Protein AF-A0A1V2L8D4-F1 (afdb_monomer)

Secondary structure (DSSP, 8-state):
-----PEEE-HHHHHHHHHHHHHHHHHHHHHHS--S-TT-HHHHHHHHHHHHHHHHHHHHHGGGEEETTB-TTS-HHHHHS-TTS-PPP--HHHHHHHHHHHHHHHHHHHHHHHHHHHHHHHHHHHHHHHHHHHHHHHHHHHHHHHHHHHTTTS--HHHHHHHHHHIIIIIHHHHHHHHHHHHHHHHHHHHHHHHHHHHHHHHHTT--S-------HHHHHHHHHHHTTSSSPBHHHHHHHHHHHHHHHHTTTS-HHHHH-B-TTTTTTT-HHHHHHGGG--SSHHHHHHHHHHHHHHHHHHHHHH-HHHHHHHHHHHHHHHHHHHHHHHHHH----B-STHHHHHHHHHHHHHHHHHH-SEEEEETTEEEEGGGHHHHHHHHHHHH-TTS-HHHHHHHHHHHHHHHTTTTTTTSPPHHHHHHHHHHHHHHHTTS-TTSB---HHHHHHHHHHPPPPPTTS------------------------PPP---

Organism: Cyberlindnera fabianii (NCBI:txid36022)

Structure (mmCIF, N/CA/C/O backbone):
data_AF-A0A1V2L8D4-F1
#
_entry.id   AF-A0A1V2L8D4-F1
#
loop_
_atom_site.group_PDB
_atom_site.id
_atom_site.type_symbol
_atom_site.label_atom_id
_atom_site.label_alt_id
_atom_site.label_comp_id
_atom_site.label_asym_id
_atom_site.label_entity_id
_atom_site.label_seq_id
_atom_site.pdbx_PDB_ins_code
_atom_site.Cartn_x
_atom_site.Cartn_y
_atom_site.Cartn_z
_atom_site.occupancy
_atom_site.B_iso_or_equiv
_atom_site.auth_seq_id
_atom_site.auth_comp_id
_atom_site.auth_asym_id
_atom_site.auth_atom_id
_atom_site.pdbx_PDB_model_num
ATOM 1 N N . MET A 1 1 ? -48.702 -22.985 61.565 1.00 40.91 1 MET A N 1
ATOM 2 C CA . MET A 1 1 ? -48.206 -21.718 60.996 1.00 40.91 1 MET A CA 1
ATOM 3 C C . MET A 1 1 ? -46.824 -21.516 61.572 1.00 40.91 1 MET A C 1
ATOM 5 O O . MET A 1 1 ? -46.726 -21.125 62.727 1.00 40.91 1 MET A O 1
ATOM 9 N N . ASP A 1 2 ? -45.786 -21.904 60.835 1.00 43.28 2 ASP A N 1
ATOM 10 C CA . ASP A 1 2 ? -44.410 -21.733 61.302 1.00 43.28 2 ASP A CA 1
ATOM 11 C C . ASP A 1 2 ? -44.056 -20.248 61.255 1.00 43.28 2 ASP A C 1
ATOM 13 O O . ASP A 1 2 ? -43.997 -19.631 60.193 1.00 43.28 2 ASP A O 1
ATOM 17 N N . HIS A 1 3 ? -43.877 -19.649 62.429 1.00 48.78 3 HIS A N 1
ATOM 18 C CA . HIS A 1 3 ? -43.293 -18.323 62.546 1.00 48.78 3 HIS A CA 1
ATOM 19 C C . HIS A 1 3 ? -41.815 -18.425 62.166 1.00 48.78 3 HIS A C 1
ATOM 21 O O . HIS A 1 3 ? -40.988 -18.865 62.964 1.00 48.78 3 HIS A O 1
ATOM 27 N N . HIS A 1 4 ? -41.480 -18.038 60.935 1.00 59.81 4 HIS A N 1
ATOM 28 C CA . HIS A 1 4 ? -40.090 -17.843 60.541 1.00 59.81 4 HIS A CA 1
ATOM 29 C C . HIS A 1 4 ? -39.457 -16.811 61.482 1.00 59.81 4 HIS A C 1
ATOM 31 O O . HIS A 1 4 ? -39.911 -15.671 61.582 1.00 59.81 4 HIS A O 1
ATOM 37 N N . LYS A 1 5 ? -38.434 -17.242 62.223 1.00 67.81 5 LYS A N 1
ATOM 38 C CA . LYS A 1 5 ? -37.729 -16.429 63.213 1.00 67.81 5 LYS A CA 1
ATOM 39 C C . LYS A 1 5 ? -36.870 -15.394 62.480 1.00 67.81 5 LYS A C 1
ATOM 41 O O . LYS A 1 5 ? -35.804 -15.738 61.980 1.00 67.81 5 LYS A O 1
ATOM 46 N N . LYS A 1 6 ? -37.347 -14.151 62.392 1.00 74.25 6 LYS A N 1
ATOM 47 C CA . LYS A 1 6 ? -36.583 -13.022 61.839 1.00 74.25 6 LYS A CA 1
ATOM 48 C C . LYS A 1 6 ? -35.512 -12.568 62.832 1.00 74.25 6 LYS A C 1
ATOM 50 O O . LYS A 1 6 ? -35.726 -12.621 64.044 1.00 74.25 6 LYS A O 1
ATOM 55 N N . ILE A 1 7 ? -34.358 -12.144 62.323 1.00 80.56 7 ILE A N 1
ATOM 56 C CA . ILE A 1 7 ? -33.281 -11.576 63.143 1.00 80.56 7 ILE A CA 1
ATOM 57 C C . ILE A 1 7 ? -33.470 -10.060 63.180 1.00 80.56 7 ILE A C 1
ATOM 59 O O . ILE A 1 7 ? -33.391 -9.403 62.147 1.00 80.56 7 ILE A O 1
ATOM 63 N N . THR A 1 8 ? -33.705 -9.501 64.362 1.00 80.12 8 THR A N 1
ATOM 64 C CA . THR A 1 8 ? -33.835 -8.052 64.564 1.00 80.12 8 THR A CA 1
ATOM 65 C C . THR A 1 8 ? -32.451 -7.411 64.662 1.00 80.12 8 THR A C 1
ATOM 67 O O . THR A 1 8 ? -31.695 -7.750 65.576 1.00 80.12 8 THR A O 1
ATOM 70 N N . LEU A 1 9 ? -32.116 -6.495 63.753 1.00 79.06 9 LEU A N 1
ATOM 71 C CA . LEU A 1 9 ? -30.848 -5.752 63.747 1.00 79.06 9 LEU A CA 1
ATOM 72 C C . LEU A 1 9 ? -31.108 -4.252 63.589 1.00 79.06 9 LEU A C 1
ATOM 74 O O . LEU A 1 9 ? -32.045 -3.847 62.906 1.00 79.06 9 LEU A O 1
ATOM 78 N N . ASN A 1 10 ? -30.250 -3.422 64.180 1.00 82.00 10 ASN A N 1
ATOM 79 C CA . ASN A 1 10 ? -30.249 -1.987 63.906 1.00 82.00 10 ASN A CA 1
ATOM 80 C C . ASN A 1 10 ? -29.488 -1.712 62.595 1.00 82.00 10 ASN A C 1
ATOM 82 O O . ASN A 1 10 ? -28.517 -2.408 62.278 1.00 82.00 10 ASN A O 1
ATOM 86 N N . LEU A 1 11 ? -29.859 -0.667 61.849 1.00 76.88 11 LEU A N 1
ATOM 87 C CA . LEU A 1 11 ? -29.131 -0.241 60.646 1.00 76.88 11 LEU A CA 1
ATOM 88 C C . LEU A 1 11 ? -27.631 0.006 60.913 1.00 76.88 11 LEU A C 1
ATOM 90 O O . LEU A 1 11 ? -26.788 -0.269 60.055 1.00 76.88 11 LEU A O 1
ATOM 94 N N . ARG A 1 12 ? -27.281 0.481 62.117 1.00 76.81 12 ARG A N 1
ATOM 95 C CA . ARG A 1 12 ? -25.880 0.676 62.536 1.00 76.81 12 ARG A CA 1
ATOM 96 C C . ARG A 1 12 ? -25.103 -0.636 62.613 1.00 76.81 12 ARG A C 1
ATOM 98 O O . ARG A 1 12 ? -23.956 -0.681 62.174 1.00 76.81 12 ARG A O 1
ATOM 105 N N . ASP A 1 13 ? -25.736 -1.693 63.112 1.00 79.12 13 ASP A N 1
ATOM 106 C CA . ASP A 1 13 ? -25.113 -3.010 63.260 1.00 79.12 13 ASP A CA 1
ATOM 107 C C . ASP A 1 13 ? -24.898 -3.658 61.891 1.00 79.12 13 ASP A C 1
ATOM 109 O O . ASP A 1 13 ? -23.839 -4.224 61.625 1.00 79.12 13 ASP A O 1
ATOM 113 N N . VAL A 1 14 ? -25.862 -3.495 60.980 1.00 79.75 14 VAL A N 1
ATOM 114 C CA . VAL A 1 14 ? -25.743 -3.962 59.592 1.00 79.75 14 VAL A CA 1
ATOM 115 C C . VAL A 1 14 ? -24.606 -3.237 58.864 1.00 79.75 14 VAL A C 1
ATOM 117 O O . VAL A 1 14 ? -23.789 -3.887 58.211 1.00 79.75 14 VAL A O 1
ATOM 120 N N . LYS A 1 15 ? -24.487 -1.911 59.029 1.00 78.81 15 LYS A N 1
ATOM 121 C CA . LYS A 1 15 ? -23.382 -1.120 58.458 1.00 78.81 15 LYS A CA 1
ATOM 122 C C . LYS A 1 15 ? -22.026 -1.532 59.039 1.00 78.81 15 LYS A C 1
ATOM 124 O O . LYS A 1 15 ? -21.051 -1.645 58.297 1.00 78.81 15 LYS A O 1
ATOM 129 N N . HIS A 1 16 ? -21.959 -1.773 60.349 1.00 82.00 16 HIS A N 1
ATOM 130 C CA . HIS A 1 16 ? -20.737 -2.233 61.007 1.00 82.00 16 HIS A CA 1
ATOM 131 C C . HIS A 1 16 ? -20.306 -3.609 60.486 1.00 82.00 16 HIS A C 1
ATOM 133 O O . HIS A 1 16 ? -19.145 -3.785 60.121 1.00 82.00 16 HIS A O 1
ATOM 139 N N . LEU A 1 17 ? -21.239 -4.563 60.392 1.00 82.81 17 LEU A N 1
ATOM 140 C CA . LEU A 1 17 ? -20.970 -5.889 59.838 1.00 82.81 17 LEU A CA 1
ATOM 141 C C . LEU A 1 17 ? -20.488 -5.789 58.391 1.00 82.81 17 LEU A C 1
ATOM 143 O O . LEU A 1 17 ? -19.435 -6.327 58.070 1.00 82.81 17 LEU A O 1
ATOM 147 N N . GLN A 1 18 ? -21.189 -5.048 57.534 1.00 82.25 18 GLN A N 1
ATOM 148 C CA . GLN A 1 18 ? -20.778 -4.876 56.142 1.00 82.25 18 GLN A CA 1
ATOM 149 C C . GLN A 1 18 ? -19.365 -4.281 56.032 1.00 82.25 18 GLN A C 1
ATOM 151 O O . GLN A 1 18 ? -18.527 -4.828 55.320 1.00 82.25 18 GLN A O 1
ATOM 156 N N . SER A 1 19 ? -19.071 -3.218 56.789 1.00 81.19 19 SER A N 1
ATOM 157 C CA . SER A 1 19 ? -17.748 -2.581 56.811 1.00 81.19 19 SER A CA 1
ATOM 158 C C . SER A 1 19 ? -16.649 -3.535 57.288 1.00 81.19 19 SER A C 1
ATOM 160 O O . SER A 1 19 ? -15.578 -3.607 56.684 1.00 81.19 19 SER A O 1
ATOM 162 N N . GLN A 1 20 ? -16.919 -4.325 58.331 1.00 86.62 20 GLN A N 1
ATOM 163 C CA . GLN A 1 20 ? -15.972 -5.310 58.846 1.00 86.62 20 GLN A CA 1
ATOM 164 C C . GLN A 1 20 ? -15.695 -6.420 57.821 1.00 86.62 20 GLN A C 1
ATOM 166 O O . GLN A 1 20 ? -14.535 -6.750 57.582 1.00 86.62 20 GLN A O 1
ATOM 171 N N . PHE A 1 21 ? -16.734 -6.928 57.151 1.00 84.94 21 PHE A N 1
ATOM 172 C CA . PHE A 1 21 ? -16.591 -7.918 56.081 1.00 84.94 21 PHE A CA 1
ATOM 173 C C . PHE A 1 21 ? -15.798 -7.369 54.887 1.00 84.94 21 PHE A C 1
ATOM 175 O O . PHE A 1 21 ? -14.889 -8.042 54.404 1.00 84.94 21 PHE A O 1
ATOM 182 N N . THR A 1 22 ? -16.080 -6.141 54.442 1.00 84.12 22 THR A N 1
ATOM 183 C CA . THR A 1 22 ? -15.328 -5.485 53.359 1.00 84.12 22 THR A CA 1
ATOM 184 C C . THR A 1 22 ? -13.867 -5.257 53.746 1.00 84.12 22 THR A C 1
ATOM 186 O O . THR A 1 22 ? -12.963 -5.514 52.948 1.00 84.12 22 THR A O 1
ATOM 189 N N . LYS A 1 23 ? -13.610 -4.826 54.986 1.00 86.19 23 LYS A N 1
ATOM 190 C CA . LYS A 1 23 ? -12.255 -4.613 55.506 1.00 86.19 23 LYS A CA 1
ATOM 191 C C . LYS A 1 23 ? -11.460 -5.918 55.552 1.00 86.19 23 LYS A C 1
ATOM 193 O O . LYS A 1 23 ? -10.333 -5.958 55.059 1.00 86.19 23 LYS A O 1
ATOM 198 N N . ASP A 1 24 ? -12.043 -6.988 56.083 1.00 88.75 24 ASP A N 1
ATOM 199 C CA . ASP A 1 24 ? -11.382 -8.292 56.175 1.00 88.75 24 ASP A CA 1
ATOM 200 C C . ASP A 1 24 ? -11.165 -8.922 54.792 1.00 88.75 24 ASP A C 1
ATOM 202 O O . ASP A 1 24 ? -10.098 -9.484 54.527 1.00 88.75 24 ASP A O 1
ATOM 206 N N . ALA A 1 25 ? -12.124 -8.760 53.875 1.00 85.12 25 ALA A N 1
ATOM 207 C CA . ALA A 1 25 ? -11.983 -9.183 52.485 1.00 85.12 25 ALA A CA 1
ATOM 208 C C . ALA A 1 25 ? -10.847 -8.434 51.773 1.00 85.12 25 ALA A C 1
ATOM 210 O O . ALA A 1 25 ? -10.017 -9.061 51.114 1.00 85.12 25 ALA A O 1
ATOM 211 N N . THR A 1 26 ? -10.751 -7.117 51.974 1.00 82.88 26 THR A N 1
ATOM 212 C CA . THR A 1 26 ? -9.683 -6.277 51.410 1.00 82.88 26 THR A CA 1
ATOM 213 C C . THR A 1 26 ? -8.316 -6.643 51.989 1.00 82.88 26 THR A C 1
ATOM 215 O O . THR A 1 26 ? -7.343 -6.778 51.250 1.00 82.88 26 THR A O 1
ATOM 218 N N . ASN A 1 27 ? -8.231 -6.879 53.301 1.00 85.19 27 ASN A N 1
ATOM 219 C CA . ASN A 1 27 ? -7.001 -7.329 53.957 1.00 85.19 27 ASN A CA 1
ATOM 220 C C . ASN A 1 27 ? -6.540 -8.689 53.423 1.00 85.19 27 ASN A C 1
ATOM 222 O O . ASN A 1 27 ? -5.355 -8.882 53.155 1.00 85.19 27 ASN A O 1
ATOM 226 N N . LYS A 1 28 ? -7.478 -9.623 53.222 1.00 85.69 28 LYS A N 1
ATOM 227 C CA . LYS A 1 28 ? -7.185 -10.930 52.632 1.00 85.69 28 LYS A CA 1
ATOM 228 C C . LYS A 1 28 ? -6.736 -10.795 51.176 1.00 85.69 28 LYS A C 1
ATOM 230 O O . LYS A 1 28 ? -5.770 -11.437 50.782 1.00 85.69 28 LYS A O 1
ATOM 235 N N . LEU A 1 29 ? -7.382 -9.934 50.396 1.00 84.19 29 LEU A N 1
ATOM 236 C CA . LEU A 1 29 ? -7.012 -9.662 49.008 1.00 84.19 29 LEU A CA 1
ATOM 237 C C . LEU A 1 29 ? -5.598 -9.068 48.903 1.00 84.19 29 LEU A C 1
ATOM 239 O O . LEU A 1 29 ? -4.806 -9.517 48.081 1.00 84.19 29 LEU A O 1
ATOM 243 N N . ASN A 1 30 ? -5.246 -8.141 49.797 1.00 81.81 30 ASN A N 1
ATOM 244 C CA . ASN A 1 30 ? -3.906 -7.554 49.887 1.00 81.81 30 ASN A CA 1
ATOM 245 C C . ASN A 1 30 ? -2.823 -8.534 50.370 1.00 81.81 30 ASN A C 1
ATOM 247 O O . ASN A 1 30 ? -1.646 -8.287 50.136 1.00 81.81 30 ASN A O 1
ATOM 251 N N . LEU A 1 31 ? -3.194 -9.630 51.040 1.00 84.44 31 LEU A N 1
ATOM 252 C CA . LEU A 1 31 ? -2.247 -10.668 51.456 1.00 84.44 31 LEU A CA 1
ATOM 253 C C . LEU A 1 31 ? -1.847 -11.589 50.292 1.00 84.44 31 LEU A C 1
ATOM 255 O O . LEU A 1 31 ? -0.710 -12.052 50.242 1.00 84.44 31 LEU A O 1
ATOM 259 N N . TYR A 1 32 ? -2.784 -11.882 49.384 1.00 79.62 32 TYR A N 1
ATOM 260 C CA . TYR A 1 32 ? -2.582 -12.841 48.289 1.00 79.62 32 TYR A CA 1
ATOM 261 C C . TYR A 1 32 ? -2.273 -12.193 46.937 1.00 79.62 32 TYR A C 1
ATOM 263 O O . TYR A 1 32 ? -1.768 -12.878 46.050 1.00 79.62 32 TYR A O 1
ATOM 271 N N . LEU A 1 33 ? -2.560 -10.900 46.771 1.00 75.69 33 LEU A N 1
ATOM 272 C CA . LEU A 1 33 ? -2.227 -10.140 45.568 1.00 75.69 33 LEU A CA 1
ATOM 273 C C . LEU A 1 33 ? -1.120 -9.120 45.870 1.00 75.69 33 LEU A C 1
ATOM 275 O O . LEU A 1 33 ? -1.180 -8.455 46.907 1.00 75.69 33 LEU A O 1
ATOM 279 N N . PRO A 1 34 ? -0.125 -8.962 44.976 1.00 69.00 34 PRO A N 1
ATOM 280 C CA . PRO A 1 34 ? 0.963 -8.010 45.170 1.00 69.00 34 PRO A CA 1
ATOM 281 C C . PRO A 1 34 ? 0.427 -6.580 45.351 1.00 69.00 34 PRO A C 1
ATOM 283 O O . PRO A 1 34 ? -0.482 -6.127 44.656 1.00 69.00 34 PRO A O 1
ATOM 286 N N . THR A 1 35 ? 0.973 -5.858 46.330 1.00 60.97 35 THR A N 1
ATOM 287 C CA . THR A 1 35 ? 0.548 -4.493 46.694 1.00 60.97 35 THR A CA 1
ATOM 288 C C . THR A 1 35 ? 1.386 -3.402 46.033 1.00 60.97 35 THR A C 1
ATOM 290 O O . THR A 1 35 ? 1.237 -2.237 46.387 1.00 60.97 35 THR A O 1
ATOM 293 N N . THR A 1 36 ? 2.300 -3.757 45.130 1.00 57.59 36 THR A N 1
ATOM 294 C CA . THR A 1 36 ? 3.309 -2.826 44.609 1.00 57.59 36 THR A CA 1
ATOM 295 C C . THR A 1 36 ? 2.752 -1.803 43.625 1.00 57.59 36 THR A C 1
ATOM 297 O O . THR A 1 36 ? 3.324 -0.726 43.546 1.00 57.59 36 THR A O 1
ATOM 300 N N . ASP A 1 37 ? 1.609 -2.073 42.984 1.00 57.72 37 ASP A N 1
ATOM 301 C CA . ASP A 1 37 ? 0.919 -1.109 42.124 1.00 57.72 37 ASP A CA 1
ATOM 302 C C . ASP A 1 37 ? -0.594 -1.109 42.385 1.00 57.72 37 ASP A C 1
ATOM 304 O O . ASP A 1 37 ? -1.292 -2.094 42.147 1.00 57.72 37 ASP A O 1
ATOM 308 N N . ASN A 1 38 ? -1.135 0.035 42.821 1.00 58.34 38 ASN A N 1
ATOM 309 C CA . ASN A 1 38 ? -2.589 0.271 42.897 1.00 58.34 38 ASN A CA 1
ATOM 310 C C . ASN A 1 38 ? -3.264 0.318 41.505 1.00 58.34 38 ASN A C 1
ATOM 312 O O . ASN A 1 38 ? -4.483 0.458 41.409 1.00 58.34 38 ASN A O 1
ATOM 316 N N . SER A 1 39 ? -2.480 0.192 40.434 1.00 57.97 39 SER A N 1
ATOM 317 C CA . SER A 1 39 ? -2.934 0.206 39.043 1.00 57.97 39 SER A CA 1
ATOM 318 C C . SER A 1 39 ? -3.142 -1.183 38.439 1.00 57.97 39 SER A C 1
ATOM 320 O O . SER A 1 39 ? -3.472 -1.249 37.260 1.00 57.97 39 SER A O 1
ATOM 322 N N . ASP A 1 40 ? -2.968 -2.280 39.189 1.00 71.88 40 ASP A N 1
ATOM 323 C CA . ASP A 1 40 ? -3.213 -3.631 38.664 1.00 71.88 40 ASP A CA 1
ATOM 324 C C . ASP A 1 40 ? -4.704 -3.804 38.275 1.00 71.88 40 ASP A C 1
ATOM 326 O O . ASP A 1 40 ? -5.579 -3.835 39.156 1.00 71.88 40 ASP A O 1
ATOM 330 N N . PRO A 1 41 ? -5.026 -3.936 36.968 1.00 76.00 41 PRO A N 1
ATOM 331 C CA . PRO A 1 41 ? -6.404 -4.070 36.501 1.00 76.00 41 PRO A CA 1
ATOM 332 C C . PRO A 1 41 ? -7.090 -5.329 37.040 1.00 76.00 41 PRO A C 1
ATOM 334 O O . PRO A 1 41 ? -8.292 -5.309 37.315 1.00 76.00 41 PRO A O 1
ATOM 337 N N . LEU A 1 42 ? -6.335 -6.416 37.235 1.00 75.19 42 LEU A N 1
ATOM 338 C CA . LEU A 1 42 ? -6.863 -7.677 37.745 1.00 75.19 42 LEU A CA 1
ATOM 339 C C . LEU A 1 42 ? -7.225 -7.542 39.225 1.00 75.19 42 LEU A C 1
ATOM 341 O O . LEU A 1 42 ? -8.314 -7.949 39.630 1.00 75.19 42 LEU A O 1
ATOM 345 N N . LYS A 1 43 ? -6.355 -6.913 40.023 1.00 80.81 43 LYS A N 1
ATOM 346 C CA . LYS A 1 43 ? -6.622 -6.635 41.442 1.00 80.81 43 LYS A CA 1
ATOM 347 C C . LYS A 1 43 ? -7.871 -5.776 41.618 1.00 80.81 43 LYS A C 1
ATOM 349 O O . LYS A 1 43 ? -8.722 -6.098 42.450 1.00 80.81 43 LYS A O 1
ATOM 354 N N . ASN A 1 44 ? -8.002 -4.724 40.812 1.00 79.94 44 ASN A N 1
ATOM 355 C CA . ASN A 1 44 ? -9.162 -3.836 40.844 1.00 79.94 44 ASN A CA 1
ATOM 356 C C . ASN A 1 44 ? -10.445 -4.581 40.463 1.00 79.94 44 ASN A C 1
ATOM 358 O O . ASN A 1 44 ? -11.448 -4.467 41.167 1.00 79.94 44 ASN A O 1
ATOM 362 N N . ARG A 1 45 ? -10.391 -5.432 39.431 1.00 82.56 45 ARG A N 1
ATOM 363 C CA . ARG A 1 45 ? -11.542 -6.238 39.018 1.00 82.56 45 ARG A CA 1
ATOM 364 C C . ARG A 1 45 ? -11.956 -7.272 40.065 1.00 82.56 45 ARG A C 1
ATOM 366 O O . ARG A 1 45 ? -13.146 -7.449 40.309 1.00 82.56 45 ARG A O 1
ATOM 373 N N . VAL A 1 46 ? -11.000 -7.955 40.696 1.00 84.31 46 VAL A N 1
ATOM 374 C CA . VAL A 1 46 ? -11.297 -8.923 41.766 1.00 84.31 46 VAL A CA 1
ATOM 375 C C . VAL A 1 46 ? -11.857 -8.209 42.997 1.00 84.31 46 VAL A C 1
ATOM 377 O O . VAL A 1 46 ? -12.815 -8.696 43.590 1.00 84.31 46 VAL A O 1
ATOM 380 N N . SER A 1 47 ? -11.312 -7.044 43.356 1.00 83.12 47 SER A N 1
ATOM 381 C CA . SER A 1 47 ? -11.829 -6.216 44.453 1.00 83.12 47 SER A CA 1
ATOM 382 C C . SER A 1 47 ? -13.282 -5.789 44.209 1.00 83.12 47 SER A C 1
ATOM 384 O O . SER A 1 47 ? -14.124 -5.928 45.095 1.00 83.12 47 SER A O 1
ATOM 386 N N . GLU A 1 48 ? -13.602 -5.350 42.988 1.00 83.88 48 GLU A N 1
ATOM 387 C CA . GLU A 1 48 ? -14.965 -4.999 42.572 1.00 83.88 48 GLU A CA 1
ATOM 388 C C . GLU A 1 48 ? -15.923 -6.196 42.699 1.00 83.88 48 GLU A C 1
ATOM 390 O O . GLU A 1 48 ? -16.936 -6.097 43.387 1.00 83.88 48 GLU A O 1
ATOM 395 N N . LEU A 1 49 ? -15.554 -7.363 42.154 1.00 87.62 49 LEU A N 1
ATOM 396 C CA . LEU A 1 49 ? -16.370 -8.583 42.239 1.00 87.62 49 LEU A CA 1
ATOM 397 C C . LEU A 1 49 ? -16.614 -9.044 43.682 1.00 87.62 49 LEU A C 1
ATOM 399 O O . LEU A 1 49 ? -17.699 -9.526 44.008 1.00 87.62 49 LEU A O 1
ATOM 403 N N . VAL A 1 50 ? -15.611 -8.919 44.554 1.00 86.31 50 VAL A N 1
ATOM 404 C CA . VAL A 1 50 ? -15.737 -9.283 45.971 1.00 86.31 50 VAL A CA 1
ATOM 405 C C . VAL A 1 50 ? -16.670 -8.316 46.700 1.00 86.31 50 VAL A C 1
ATOM 407 O O . VAL A 1 50 ? -17.506 -8.761 47.486 1.00 86.31 50 VAL A O 1
ATOM 410 N N . ASN A 1 51 ? -16.571 -7.015 46.423 1.00 84.06 51 ASN A N 1
ATOM 411 C CA . ASN A 1 51 ? -17.466 -6.015 47.003 1.00 84.06 51 ASN A CA 1
ATOM 412 C C . ASN A 1 51 ? -18.917 -6.212 46.541 1.00 84.06 51 ASN A C 1
ATOM 414 O O . ASN A 1 51 ? -19.825 -6.185 47.376 1.00 84.06 51 ASN A O 1
ATOM 418 N N . ASP A 1 52 ? -19.127 -6.496 45.255 1.00 84.94 52 ASP A N 1
ATOM 419 C CA . ASP A 1 52 ? -20.446 -6.809 44.697 1.00 84.94 52 ASP A CA 1
ATOM 420 C C . ASP A 1 52 ? -21.037 -8.080 45.321 1.00 84.94 52 ASP A C 1
ATOM 422 O O . ASP A 1 52 ? -22.212 -8.110 45.688 1.00 84.94 52 ASP A O 1
ATOM 426 N N . PHE A 1 53 ? -20.216 -9.115 45.519 1.00 87.19 53 PHE A N 1
ATOM 427 C CA . PHE A 1 53 ? -20.642 -10.359 46.159 1.00 87.19 53 PHE A CA 1
ATOM 428 C C . PHE A 1 53 ? -21.047 -10.160 47.626 1.00 87.19 53 PHE A C 1
ATOM 430 O O . PHE A 1 53 ? -22.082 -10.671 48.061 1.00 87.19 53 PHE A O 1
ATOM 437 N N . ILE A 1 54 ? -20.259 -9.396 48.395 1.00 84.50 54 ILE A N 1
ATOM 438 C CA . ILE A 1 54 ? -20.605 -9.041 49.780 1.00 84.50 54 ILE A CA 1
ATOM 439 C C . ILE A 1 54 ? -21.939 -8.295 49.786 1.00 84.50 54 ILE A C 1
ATOM 441 O O . ILE A 1 54 ? -22.833 -8.642 50.556 1.00 84.50 54 ILE A O 1
ATOM 445 N N . PHE A 1 55 ? -22.105 -7.314 48.900 1.00 82.69 55 PHE A N 1
ATOM 446 C CA . PHE A 1 55 ? -23.349 -6.563 48.786 1.00 82.69 55 PHE A CA 1
ATOM 447 C C . PHE A 1 55 ? -24.550 -7.472 48.482 1.00 82.69 55 PHE A C 1
ATOM 449 O O . PHE A 1 55 ? -25.578 -7.389 49.157 1.00 82.69 55 PHE A O 1
ATOM 456 N N . GLU A 1 56 ? -24.407 -8.387 47.524 1.00 84.69 56 GLU A N 1
ATOM 457 C CA . GLU A 1 56 ? -25.462 -9.324 47.145 1.00 84.69 56 GLU A CA 1
ATOM 458 C C . GLU A 1 56 ? -25.868 -10.254 48.300 1.00 84.69 56 GLU A C 1
ATOM 460 O O . GLU A 1 56 ? -27.058 -10.518 48.485 1.00 84.69 56 GLU A O 1
ATOM 465 N N . ILE A 1 57 ? -24.914 -10.712 49.120 1.00 86.38 57 ILE A N 1
ATOM 466 C CA . ILE A 1 57 ? -25.212 -11.520 50.313 1.00 86.38 57 ILE A CA 1
ATOM 467 C C . ILE A 1 57 ? -26.100 -10.747 51.285 1.00 86.38 57 ILE A C 1
ATOM 469 O O . ILE A 1 57 ? -27.100 -11.292 51.762 1.00 86.38 57 ILE A O 1
ATOM 473 N N . PHE A 1 58 ? -25.750 -9.497 51.593 1.00 82.25 58 PHE A N 1
ATOM 474 C CA . PHE A 1 58 ? -26.532 -8.687 52.525 1.00 82.25 58 PHE A CA 1
ATOM 475 C C . PHE A 1 58 ? -27.919 -8.363 51.954 1.00 82.25 58 PHE A C 1
ATOM 477 O O . PHE A 1 58 ? -28.905 -8.473 52.683 1.00 82.25 58 PHE A O 1
ATOM 484 N N . GLU A 1 59 ? -28.027 -8.070 50.653 1.00 84.25 59 GLU A N 1
ATOM 485 C CA . GLU A 1 59 ? -29.320 -7.813 50.004 1.00 84.25 59 GLU A CA 1
ATOM 486 C C . GLU A 1 59 ? -30.215 -9.063 49.977 1.00 84.25 59 GLU A C 1
ATOM 488 O O . GLU A 1 59 ? -31.396 -8.972 50.301 1.00 84.25 59 GLU A O 1
ATOM 493 N N . ARG A 1 60 ? -29.662 -10.249 49.691 1.00 83.94 60 ARG A N 1
ATOM 494 C CA . ARG A 1 60 ? -30.406 -11.524 49.752 1.00 83.94 60 ARG A CA 1
ATOM 495 C C . ARG A 1 60 ? -30.791 -11.917 51.178 1.00 83.94 60 ARG A C 1
ATOM 497 O O . ARG A 1 60 ? -31.822 -12.548 51.387 1.00 83.94 60 ARG A O 1
ATOM 504 N N . SER A 1 61 ? -29.972 -11.552 52.163 1.00 82.50 61 SER A N 1
ATOM 505 C CA . SER A 1 61 ? -30.241 -11.843 53.578 1.00 82.50 61 SER A CA 1
ATOM 506 C C . SER A 1 61 ? -31.335 -10.948 54.165 1.00 82.50 61 SER A C 1
ATOM 508 O O . SER A 1 61 ? -31.886 -11.270 55.216 1.00 82.50 61 SER A O 1
ATOM 510 N N . LYS A 1 62 ? -31.686 -9.853 53.481 1.00 77.69 62 LYS A N 1
ATOM 511 C CA . LYS A 1 62 ? -32.656 -8.855 53.936 1.00 77.69 62 LYS A CA 1
ATOM 512 C C . LYS A 1 62 ? -34.017 -9.442 54.303 1.00 77.69 62 LYS A C 1
ATOM 514 O O . LYS A 1 62 ? -34.569 -9.059 55.323 1.00 77.69 62 LYS A O 1
ATOM 519 N N . ASP A 1 63 ? -34.534 -10.405 53.541 1.00 75.56 63 ASP A N 1
ATOM 520 C CA . ASP A 1 63 ? -35.863 -10.992 53.792 1.00 75.56 63 ASP A CA 1
ATOM 521 C C . ASP A 1 63 ? -35.937 -11.782 55.115 1.00 75.56 63 ASP A C 1
ATOM 523 O O . ASP A 1 63 ? -37.021 -12.045 55.642 1.00 75.56 63 ASP A O 1
ATOM 527 N N . SER A 1 64 ? -34.775 -12.140 55.672 1.00 79.44 64 SER A N 1
ATOM 528 C CA . SER A 1 64 ? -34.630 -12.821 56.966 1.00 79.44 64 SER A CA 1
ATOM 529 C C . SER A 1 64 ? -34.238 -11.876 58.115 1.00 79.44 64 SER A C 1
ATOM 531 O O . SER A 1 64 ? -34.139 -12.315 59.266 1.00 79.44 64 SER A O 1
ATOM 533 N N . LEU A 1 65 ? -34.027 -10.589 57.821 1.00 77.06 65 LEU A N 1
ATOM 534 C CA . LEU A 1 65 ? -33.619 -9.552 58.764 1.00 77.06 65 LEU A CA 1
ATOM 535 C C . LEU A 1 65 ? -34.759 -8.542 58.957 1.00 77.06 65 LEU A C 1
ATOM 537 O O . LEU A 1 65 ? -35.408 -8.114 58.009 1.00 77.06 65 LEU A O 1
ATOM 541 N N . GLU A 1 66 ? -34.996 -8.132 60.196 1.00 76.56 66 GLU A N 1
ATOM 542 C CA . GLU A 1 66 ? -35.890 -7.024 60.524 1.00 76.56 66 GLU A CA 1
ATOM 543 C C . GLU A 1 66 ? -35.028 -5.829 60.934 1.00 76.56 66 GLU A C 1
ATOM 545 O O . GLU A 1 66 ? -34.404 -5.846 61.997 1.00 76.56 66 GLU A O 1
ATOM 550 N N . ILE A 1 67 ? -34.945 -4.828 60.052 1.00 74.31 67 ILE A N 1
ATOM 551 C CA . ILE A 1 67 ? -34.084 -3.651 60.220 1.00 74.31 67 ILE A CA 1
ATOM 552 C C . ILE A 1 67 ? -34.954 -2.467 60.634 1.00 74.31 67 ILE A C 1
ATOM 554 O O . ILE A 1 67 ? -35.738 -1.967 59.824 1.00 74.31 67 ILE A O 1
ATOM 558 N N . ASP A 1 68 ? -34.831 -2.054 61.898 1.00 69.75 68 ASP A N 1
ATOM 559 C CA . ASP A 1 68 ? -35.510 -0.892 62.498 1.00 69.75 68 ASP A CA 1
ATOM 560 C C . ASP A 1 68 ? -37.013 -0.769 62.142 1.00 69.75 68 ASP A C 1
ATOM 562 O O . ASP A 1 68 ? -37.519 0.318 61.866 1.00 69.75 68 ASP A O 1
ATOM 566 N N . GLY A 1 69 ? -37.738 -1.896 62.121 1.00 62.06 69 GLY A N 1
ATOM 567 C CA . GLY A 1 69 ? -39.186 -1.939 61.862 1.00 62.06 69 GLY A CA 1
ATOM 568 C C . GLY A 1 69 ? -39.604 -1.585 60.428 1.00 62.06 69 GLY A C 1
ATOM 569 O O . GLY A 1 69 ? -40.784 -1.340 60.179 1.00 62.06 69 GLY A O 1
ATOM 570 N N . SER A 1 70 ? -38.659 -1.535 59.485 1.00 64.12 70 SER A N 1
ATOM 571 C CA . SER A 1 70 ? -38.961 -1.341 58.067 1.00 64.12 70 SER A CA 1
ATOM 572 C C . SER A 1 70 ? -39.352 -2.665 57.408 1.00 64.12 70 SER A C 1
ATOM 574 O O . SER A 1 70 ? -38.630 -3.661 57.493 1.00 64.12 70 SER A O 1
ATOM 576 N N . ASP A 1 71 ? -40.502 -2.680 56.732 1.00 59.47 71 ASP A N 1
ATOM 577 C CA . ASP A 1 71 ? -40.867 -3.791 55.857 1.00 59.47 71 ASP A CA 1
ATOM 578 C C . ASP A 1 71 ? -39.839 -3.865 54.722 1.00 59.47 71 ASP A C 1
ATOM 580 O O . ASP A 1 71 ? -39.495 -2.846 54.119 1.00 59.47 71 ASP A O 1
ATOM 584 N N . GLY A 1 72 ? -39.334 -5.069 54.435 1.00 61.31 72 GLY A N 1
ATOM 585 C CA . GLY A 1 72 ? -38.234 -5.367 53.502 1.00 61.31 72 GLY A CA 1
ATOM 586 C C . GLY A 1 72 ? -38.423 -4.928 52.037 1.00 61.31 72 GLY A C 1
ATOM 587 O O . GLY A 1 72 ? -37.722 -5.409 51.152 1.00 61.31 72 GLY A O 1
ATOM 588 N N . SER A 1 73 ? -39.336 -4.004 51.740 1.00 61.62 73 SER A N 1
ATOM 589 C CA . SER A 1 73 ? -39.532 -3.384 50.431 1.00 61.62 73 SER A CA 1
ATOM 590 C C . SER A 1 73 ? -38.403 -2.432 50.018 1.00 61.62 73 SER A C 1
ATOM 592 O O . SER A 1 73 ? -38.223 -2.186 48.827 1.00 61.62 73 SER A O 1
ATOM 594 N N . THR A 1 74 ? -37.628 -1.887 50.962 1.00 68.12 74 THR A N 1
ATOM 595 C CA . THR A 1 74 ? -36.534 -0.947 50.650 1.00 68.12 74 THR A CA 1
ATOM 596 C C . THR A 1 74 ? -35.222 -1.703 50.440 1.00 68.12 74 THR A C 1
ATOM 598 O O . THR A 1 74 ? -34.899 -2.610 51.201 1.00 68.12 74 THR A O 1
ATOM 601 N N . SER A 1 75 ? -34.464 -1.379 49.389 1.00 70.31 75 SER A N 1
ATOM 602 C CA . SER A 1 75 ? -33.118 -1.937 49.168 1.00 70.31 75 SER A CA 1
ATOM 603 C C . SER A 1 75 ? -32.149 -1.441 50.243 1.00 70.31 75 SER A C 1
ATOM 605 O O . SER A 1 75 ? -32.147 -0.232 50.516 1.00 70.31 75 SER A O 1
ATOM 607 N N . LEU A 1 76 ? -31.273 -2.306 50.765 1.00 70.88 76 LEU A N 1
ATOM 608 C CA . LEU A 1 76 ? -30.267 -1.918 51.767 1.00 70.88 76 LEU A CA 1
ATOM 609 C C . LEU A 1 76 ? -29.375 -0.785 51.260 1.00 70.88 76 LEU A C 1
ATOM 611 O O . LEU A 1 76 ? -29.037 0.116 52.022 1.00 70.88 76 LEU A O 1
ATOM 615 N N . ARG A 1 77 ? -29.087 -0.764 49.953 1.00 69.19 77 ARG A N 1
ATOM 616 C CA . ARG A 1 77 ? -28.342 0.315 49.286 1.00 69.19 77 ARG A CA 1
ATOM 617 C C . ARG A 1 77 ? -28.898 1.705 49.589 1.00 69.19 77 ARG A C 1
ATOM 619 O O . ARG A 1 77 ? -28.164 2.568 50.043 1.00 69.19 77 ARG A O 1
ATOM 626 N N . LYS A 1 78 ? -30.210 1.895 49.431 1.00 68.62 78 LYS A N 1
ATOM 627 C CA . LYS A 1 78 ? -30.880 3.178 49.706 1.00 68.62 78 LYS A CA 1
ATOM 628 C C . LYS A 1 78 ? -30.896 3.538 51.192 1.00 68.62 78 LYS A C 1
ATOM 630 O O . LYS A 1 78 ? -30.917 4.716 51.526 1.00 68.62 78 LYS A O 1
ATOM 635 N N . MET A 1 79 ? -30.900 2.544 52.083 1.00 67.81 79 MET A N 1
ATOM 636 C CA . MET A 1 79 ? -30.844 2.774 53.533 1.00 67.81 79 MET A CA 1
ATOM 637 C C . MET A 1 79 ? -29.426 3.140 53.997 1.00 67.81 79 MET A C 1
ATOM 639 O O . MET A 1 79 ? -29.274 3.919 54.935 1.00 67.81 79 MET A O 1
ATOM 643 N N . LEU A 1 80 ? -28.401 2.614 53.321 1.00 65.44 80 LEU A N 1
ATOM 644 C CA . LEU A 1 80 ? -26.983 2.872 53.590 1.00 65.44 80 LEU A CA 1
ATOM 645 C C . LEU A 1 80 ? -26.468 4.162 52.930 1.00 65.44 80 LEU A C 1
ATOM 647 O O . LEU A 1 80 ? -25.591 4.811 53.492 1.00 65.44 80 LEU A O 1
ATOM 651 N N . GLU A 1 81 ? -27.033 4.553 51.784 1.00 61.78 81 GLU A N 1
ATOM 652 C CA . GLU A 1 81 ? -26.739 5.809 51.070 1.00 61.78 81 GLU A CA 1
ATOM 653 C C . GLU A 1 81 ? -27.332 7.054 51.762 1.00 61.78 81 GLU A C 1
ATOM 655 O O . GLU A 1 81 ? -27.092 8.176 51.314 1.00 61.78 81 GLU A O 1
ATOM 660 N N . ASN A 1 82 ? -28.093 6.896 52.856 1.00 54.44 82 ASN A N 1
ATOM 661 C CA . ASN A 1 82 ? -28.664 8.037 53.567 1.00 54.44 82 ASN A CA 1
ATOM 662 C C . ASN A 1 82 ? -27.549 8.968 54.105 1.00 54.44 82 ASN A C 1
ATOM 664 O O . ASN A 1 82 ? -26.718 8.535 54.909 1.00 54.44 82 ASN A O 1
ATOM 668 N N . PRO A 1 83 ? -27.557 10.263 53.733 1.00 47.62 83 PRO A N 1
ATOM 669 C CA . PRO A 1 83 ? -26.452 11.208 53.943 1.00 47.62 83 PRO A CA 1
ATOM 670 C C . PRO A 1 83 ? -26.287 11.695 55.393 1.00 47.62 83 PRO A C 1
ATOM 672 O O . PRO A 1 83 ? -25.514 12.611 55.658 1.00 47.62 83 PRO A O 1
ATOM 675 N N . THR A 1 84 ? -27.022 11.130 56.351 1.00 47.38 84 THR A N 1
ATOM 676 C CA . THR A 1 84 ? -27.080 11.622 57.735 1.00 47.38 84 THR A CA 1
ATOM 677 C C . THR A 1 84 ? -25.997 11.078 58.664 1.00 47.38 84 THR A C 1
ATOM 679 O O . THR A 1 84 ? -26.020 11.420 59.841 1.00 47.38 84 THR A O 1
ATOM 682 N N . ASN A 1 85 ? -25.025 10.293 58.187 1.00 46.84 85 ASN A N 1
ATOM 683 C CA . ASN A 1 85 ? -23.941 9.797 59.041 1.00 46.84 85 ASN A CA 1
ATOM 684 C C . ASN A 1 85 ? -22.553 10.057 58.444 1.00 46.84 85 ASN A C 1
ATOM 686 O O . ASN A 1 85 ? -22.199 9.462 57.431 1.00 46.84 85 ASN A O 1
ATOM 690 N N . GLU A 1 86 ? -21.808 10.906 59.161 1.00 51.53 86 GLU A N 1
ATOM 691 C CA . GLU A 1 86 ? -20.353 11.121 59.143 1.00 51.53 86 GLU A CA 1
ATOM 692 C C . GLU A 1 86 ? -19.710 11.223 57.753 1.00 51.53 86 GLU A C 1
ATOM 694 O O . GLU A 1 86 ? -19.242 10.249 57.170 1.00 51.53 86 GLU A O 1
ATOM 699 N N . VAL A 1 87 ? -19.648 12.464 57.261 1.00 52.53 87 VAL A N 1
ATOM 700 C CA . VAL A 1 87 ? -18.716 12.882 56.209 1.00 52.53 87 VAL A CA 1
ATOM 701 C C . VAL A 1 87 ? -17.304 12.688 56.756 1.00 52.53 87 VAL A C 1
ATOM 703 O O . VAL A 1 87 ? -16.995 13.208 57.831 1.00 52.53 87 VAL A O 1
ATOM 706 N N . GLU A 1 88 ? -16.459 11.942 56.044 1.00 52.88 88 GLU A N 1
ATOM 707 C CA . GLU A 1 88 ? -15.037 11.860 56.378 1.00 52.88 88 GLU A CA 1
ATOM 708 C C . GLU A 1 88 ? -14.468 13.279 56.552 1.00 52.88 88 GLU A C 1
ATOM 710 O O . GLU A 1 88 ? -14.786 14.170 55.756 1.00 52.88 88 GLU A O 1
ATOM 715 N N . PRO A 1 89 ? -13.672 13.537 57.605 1.00 57.62 89 PRO A N 1
ATOM 716 C CA . PRO A 1 89 ? -13.131 14.864 57.839 1.00 57.62 89 PRO A CA 1
ATOM 717 C C . PRO A 1 89 ? -12.338 15.314 56.612 1.00 57.62 89 PRO A C 1
ATOM 719 O O . PRO A 1 89 ? -11.451 14.616 56.129 1.00 57.62 89 PRO A O 1
ATOM 722 N N . PHE A 1 90 ? -12.692 16.491 56.105 1.00 52.91 90 PHE A N 1
ATOM 723 C CA . PHE A 1 90 ? -12.087 17.065 54.916 1.00 52.91 90 PHE A CA 1
ATOM 724 C C . PHE A 1 90 ? -10.579 17.275 55.134 1.00 52.91 90 PHE A C 1
ATOM 726 O O . PHE A 1 90 ? -10.170 18.069 55.984 1.00 52.91 90 PHE A O 1
ATOM 733 N N . ASP A 1 91 ? -9.751 16.546 54.383 1.00 71.44 91 ASP A N 1
ATOM 734 C CA . ASP A 1 91 ? -8.297 16.597 54.519 1.00 71.44 91 ASP A CA 1
ATOM 735 C C . ASP A 1 91 ? -7.725 17.829 53.800 1.00 71.44 91 ASP A C 1
ATOM 737 O O . ASP A 1 91 ? -7.473 17.843 52.590 1.00 71.44 91 ASP A O 1
ATOM 741 N N . PHE A 1 92 ? -7.500 18.890 54.576 1.00 78.50 92 PHE A N 1
ATOM 742 C CA . PHE A 1 92 ? -6.895 20.133 54.099 1.00 78.50 92 PHE A CA 1
ATOM 743 C C . PHE A 1 92 ? -5.489 19.932 53.514 1.00 78.50 92 PHE A C 1
ATOM 745 O O . PHE A 1 92 ? -5.089 20.688 52.626 1.00 78.50 92 PHE A O 1
ATOM 752 N N . SER A 1 93 ? -4.747 18.915 53.968 1.00 75.62 93 SER A N 1
ATOM 753 C CA . SER A 1 93 ? -3.399 18.636 53.468 1.00 75.62 93 SER A CA 1
ATOM 754 C C . SER A 1 93 ? -3.440 18.047 52.058 1.00 75.62 93 SER A C 1
ATOM 756 O O . SER A 1 93 ? -2.678 18.477 51.186 1.00 75.62 93 SER A O 1
ATOM 758 N N . LEU A 1 94 ? -4.396 17.149 51.799 1.00 69.06 94 LEU A N 1
ATOM 759 C CA . LEU A 1 94 ? -4.633 16.587 50.475 1.00 69.06 94 LEU A CA 1
ATOM 760 C C . LEU A 1 94 ? -5.125 17.665 49.503 1.00 69.06 94 LEU A C 1
ATOM 762 O O . LEU A 1 94 ? -4.647 17.737 48.372 1.00 69.06 94 LEU A O 1
ATOM 766 N N . GLN A 1 95 ? -6.012 18.565 49.940 1.00 76.19 95 GLN A N 1
ATOM 767 C CA . GLN A 1 95 ? -6.466 19.665 49.085 1.00 76.19 95 GLN A CA 1
ATOM 768 C C . GLN A 1 95 ? -5.331 20.637 48.734 1.00 76.19 95 GLN A C 1
ATOM 770 O O . GLN A 1 95 ? -5.253 21.103 47.595 1.00 76.19 95 GLN A O 1
ATOM 775 N N . GLU A 1 96 ? -4.441 20.951 49.679 1.00 82.69 96 GLU A N 1
ATOM 776 C CA . GLU A 1 96 ? -3.297 21.818 49.395 1.00 82.69 96 GLU A CA 1
ATOM 777 C C . GLU A 1 96 ? -2.344 21.174 48.378 1.00 82.69 96 GLU A C 1
ATOM 779 O O . GLU A 1 96 ? -1.870 21.859 47.467 1.00 82.69 96 GLU A O 1
ATOM 784 N N . GLN A 1 97 ? -2.111 19.862 48.484 1.00 78.00 97 GLN A N 1
ATOM 785 C CA . GLN A 1 97 ? -1.321 19.107 47.507 1.00 78.00 97 GLN A CA 1
ATOM 786 C C . GLN A 1 97 ? -1.983 19.104 46.129 1.00 78.00 97 GLN A C 1
ATOM 788 O O . GLN A 1 97 ? -1.331 19.427 45.140 1.00 78.00 97 GLN A O 1
ATOM 793 N N . VAL A 1 98 ? -3.288 18.834 46.067 1.00 74.75 98 VAL A N 1
ATOM 794 C CA . VAL A 1 98 ? -4.067 18.876 44.825 1.00 74.75 98 VAL A CA 1
ATOM 795 C C . VAL A 1 98 ? -4.000 20.268 44.191 1.00 74.75 98 VAL A C 1
ATOM 797 O O . VAL A 1 98 ? -3.752 20.387 42.994 1.00 74.75 98 VAL A O 1
ATOM 800 N N . ARG A 1 99 ? -4.136 21.339 44.983 1.00 79.75 99 ARG A N 1
ATOM 801 C CA . ARG A 1 99 ? -4.038 22.720 44.486 1.00 79.75 99 ARG A CA 1
ATOM 802 C C . ARG A 1 99 ? -2.649 23.037 43.929 1.00 79.75 99 ARG A C 1
ATOM 804 O O . ARG A 1 99 ? -2.560 23.658 42.874 1.00 79.75 99 ARG A O 1
ATOM 811 N N . LYS A 1 100 ? -1.580 22.620 44.618 1.00 86.81 100 LYS A N 1
ATOM 812 C CA . LYS A 1 100 ? -0.197 22.792 44.135 1.00 86.81 100 LYS A CA 1
ATOM 813 C C . LYS A 1 100 ? 0.034 22.027 42.834 1.00 86.81 100 LYS A C 1
ATOM 815 O O . LYS A 1 100 ? 0.585 22.598 41.901 1.00 86.81 100 LYS A O 1
ATOM 820 N N . LEU A 1 101 ? -0.456 20.791 42.754 1.00 78.94 101 LEU A N 1
ATOM 821 C CA . LEU A 1 101 ? -0.328 19.953 41.565 1.00 78.94 101 LEU A CA 1
ATOM 822 C C . LEU A 1 101 ? -1.064 20.563 40.365 1.00 78.94 101 LEU A C 1
ATOM 824 O O . LEU A 1 101 ? -0.505 20.637 39.277 1.00 78.94 101 LEU A O 1
ATOM 828 N N . TYR A 1 102 ? -2.284 21.074 40.563 1.00 74.50 102 TYR A N 1
ATOM 829 C CA . TYR A 1 102 ? -3.011 21.782 39.505 1.00 74.50 102 TYR A CA 1
ATOM 830 C C . TYR A 1 102 ? -2.254 23.014 39.006 1.00 74.50 102 TYR A C 1
ATOM 832 O O . TYR A 1 102 ? -2.180 23.238 37.800 1.00 74.50 102 TYR A O 1
ATOM 840 N N . GLN A 1 103 ? -1.656 23.782 39.917 1.00 85.50 103 GLN A N 1
ATOM 841 C CA . GLN A 1 103 ? -0.882 24.968 39.559 1.00 85.50 103 GLN A CA 1
ATOM 842 C C . GLN A 1 103 ? 0.409 24.613 38.800 1.00 85.50 103 GLN A C 1
ATOM 844 O O . GLN A 1 103 ? 0.802 25.316 37.871 1.00 85.50 103 GLN A O 1
ATOM 849 N N . GLU A 1 104 ? 1.066 23.514 39.166 1.00 85.94 104 GLU A N 1
ATOM 850 C CA . GLU A 1 104 ? 2.238 22.999 38.455 1.00 85.94 104 GLU A CA 1
ATOM 851 C C . GLU A 1 104 ? 1.880 22.524 37.043 1.00 85.94 104 GLU A C 1
ATOM 853 O O . GLU A 1 104 ? 2.535 22.915 36.075 1.00 85.94 104 GLU A O 1
ATOM 858 N N . VAL A 1 105 ? 0.784 21.770 36.910 1.00 77.38 105 VAL A N 1
ATOM 859 C CA . VAL A 1 105 ? 0.256 21.329 35.612 1.00 77.38 105 VAL A CA 1
ATOM 860 C C . VAL A 1 105 ? -0.084 22.525 34.725 1.00 77.38 105 VAL A C 1
ATOM 862 O O . VAL A 1 105 ? 0.245 22.518 33.538 1.00 77.38 105 VAL A O 1
ATOM 865 N N . GLU A 1 106 ? -0.704 23.569 35.273 1.00 79.38 106 GLU A N 1
ATOM 866 C CA . GLU A 1 106 ? -1.031 24.786 34.525 1.00 79.38 106 GLU A CA 1
ATOM 867 C C . GLU A 1 106 ? 0.233 25.508 34.034 1.00 79.38 106 GLU A C 1
ATOM 869 O O . GLU A 1 106 ? 0.344 25.834 32.848 1.00 79.38 106 GLU A O 1
ATOM 874 N N . ASN A 1 107 ? 1.228 25.682 34.908 1.00 85.94 107 ASN A N 1
ATOM 875 C CA . ASN A 1 107 ? 2.496 26.324 34.557 1.00 85.94 107 ASN A CA 1
ATOM 876 C C . ASN A 1 107 ? 3.256 25.556 33.465 1.00 85.94 107 ASN A C 1
ATOM 878 O O . ASN A 1 107 ? 3.729 26.160 32.496 1.00 85.94 107 ASN A O 1
ATOM 882 N N . GLU A 1 108 ? 3.344 24.229 33.577 1.00 76.94 108 GLU A N 1
ATOM 883 C CA . GLU A 1 108 ? 3.995 23.396 32.561 1.00 76.94 108 GLU A CA 1
ATOM 884 C C . GLU A 1 108 ? 3.190 23.354 31.252 1.00 76.94 108 GLU A C 1
ATOM 886 O O . GLU A 1 108 ? 3.767 23.392 30.163 1.00 76.94 108 GLU A O 1
ATOM 891 N N . THR A 1 109 ? 1.858 23.415 31.320 1.00 75.50 109 THR A N 1
ATOM 892 C CA . THR A 1 109 ? 1.001 23.536 30.128 1.00 75.50 109 THR A CA 1
ATOM 893 C C . THR A 1 109 ? 1.262 24.846 29.382 1.00 75.50 109 THR A C 1
ATOM 895 O O . THR A 1 109 ? 1.402 24.852 28.152 1.00 75.50 109 THR A O 1
ATOM 898 N N . ILE A 1 110 ? 1.385 25.963 30.106 1.00 84.69 110 ILE A N 1
ATOM 899 C CA . ILE A 1 110 ? 1.725 27.267 29.521 1.00 84.69 110 ILE A CA 1
ATOM 900 C C . ILE A 1 110 ? 3.122 27.217 28.892 1.00 84.69 110 ILE A C 1
ATOM 902 O O . ILE A 1 110 ? 3.303 27.669 27.758 1.00 84.69 110 ILE A O 1
ATOM 906 N N . ARG A 1 111 ? 4.101 26.618 29.580 1.00 78.38 111 ARG A N 1
ATOM 907 C CA . ARG A 1 111 ? 5.472 26.463 29.077 1.00 78.38 111 ARG A CA 1
ATOM 908 C C . ARG A 1 111 ? 5.523 25.636 27.793 1.00 78.38 111 ARG A C 1
ATOM 910 O O . ARG A 1 111 ? 6.147 26.070 26.825 1.00 78.38 111 ARG A O 1
ATOM 917 N N . LEU A 1 112 ? 4.832 24.497 27.748 1.00 71.75 112 LEU A N 1
ATOM 918 C CA . LEU A 1 112 ? 4.729 23.658 26.551 1.00 71.75 112 LEU A CA 1
ATOM 919 C C . LEU A 1 112 ? 4.037 24.389 25.401 1.00 71.75 112 LEU A C 1
ATOM 921 O O . LEU A 1 112 ? 4.479 24.295 24.258 1.00 71.75 112 LEU A O 1
ATOM 925 N N . THR A 1 113 ? 2.978 25.145 25.691 1.00 72.00 113 THR A N 1
ATOM 926 C CA . THR A 1 113 ? 2.263 25.935 24.678 1.00 72.00 113 THR A CA 1
ATOM 927 C C . THR A 1 113 ? 3.165 27.016 24.090 1.00 72.00 113 THR A C 1
ATOM 929 O O . THR A 1 113 ? 3.221 27.183 22.869 1.00 72.00 113 THR A O 1
ATOM 932 N N . LYS A 1 114 ? 3.928 27.704 24.947 1.00 79.50 114 LYS A N 1
ATOM 933 C CA . LYS A 1 114 ? 4.920 28.698 24.535 1.00 79.50 114 LYS A CA 1
ATOM 934 C C . LYS A 1 114 ? 6.007 28.063 23.666 1.00 79.50 114 LYS A C 1
ATOM 936 O O . LYS A 1 114 ? 6.267 28.558 22.575 1.00 79.50 114 LYS A O 1
ATOM 941 N N . LEU A 1 115 ? 6.547 26.916 24.077 1.00 75.00 115 LEU A N 1
ATOM 942 C CA . LEU A 1 115 ? 7.571 26.186 23.325 1.00 75.00 115 LEU A CA 1
ATOM 943 C C . LEU A 1 115 ? 7.047 25.703 21.958 1.00 75.00 115 LEU A C 1
ATOM 945 O O . LEU A 1 115 ? 7.678 25.932 20.931 1.00 75.00 115 LEU A O 1
ATOM 949 N N . ARG A 1 116 ? 5.839 25.126 21.900 1.00 68.94 116 ARG A N 1
ATOM 950 C CA . ARG A 1 116 ? 5.212 24.678 20.639 1.00 68.94 116 ARG A CA 1
ATOM 951 C C . ARG A 1 116 ? 4.945 25.821 19.660 1.00 68.94 116 ARG A C 1
ATOM 953 O O . ARG A 1 116 ? 4.948 25.589 18.455 1.00 68.94 116 ARG A O 1
ATOM 960 N N . LYS A 1 117 ? 4.696 27.033 20.161 1.00 76.69 117 LYS A N 1
ATOM 961 C CA . LYS A 1 117 ? 4.414 28.206 19.328 1.00 76.69 117 LYS A CA 1
ATOM 962 C C . LYS A 1 117 ? 5.688 28.933 18.894 1.00 76.69 117 LYS A C 1
ATOM 964 O O . LYS A 1 117 ? 5.821 29.267 17.721 1.00 76.69 117 LYS A O 1
ATOM 969 N N . GLU A 1 118 ? 6.608 29.174 19.823 1.00 81.81 118 GLU A N 1
ATOM 970 C CA . GLU A 1 118 ? 7.788 30.018 19.602 1.00 81.81 118 GLU A CA 1
ATOM 971 C C . GLU A 1 118 ? 8.956 29.245 18.982 1.00 81.81 118 GLU A C 1
ATOM 973 O O . GLU A 1 118 ? 9.653 29.787 18.127 1.00 81.81 118 GLU A O 1
ATOM 978 N N . THR A 1 119 ? 9.160 27.971 19.339 1.00 70.50 119 THR A N 1
ATOM 979 C CA . THR A 1 119 ? 10.312 27.193 18.852 1.00 70.50 119 THR A CA 1
ATOM 980 C C . THR A 1 119 ? 10.292 26.982 17.334 1.00 70.50 119 THR A C 1
ATOM 982 O O . THR A 1 119 ? 11.317 27.251 16.708 1.00 70.50 119 THR A O 1
ATOM 985 N N . PRO A 1 120 ? 9.173 26.590 16.687 1.00 71.88 120 PRO A N 1
ATOM 986 C CA . PRO A 1 120 ? 9.146 26.451 15.229 1.00 71.88 120 PRO A CA 1
ATOM 987 C C . PRO A 1 120 ? 9.317 27.789 14.502 1.00 71.88 120 PRO A C 1
ATOM 989 O O . PRO A 1 120 ? 9.920 27.837 13.433 1.00 71.88 120 PRO A O 1
ATOM 992 N N . GLN A 1 121 ? 8.799 28.878 15.081 1.00 75.81 121 GLN A N 1
ATOM 993 C CA . GLN A 1 121 ? 8.923 30.219 14.508 1.00 75.81 121 GLN A CA 1
ATOM 994 C C . GLN A 1 121 ? 10.366 30.717 14.569 1.00 75.81 121 GLN A C 1
ATOM 996 O O . GLN A 1 121 ? 10.881 31.162 13.547 1.00 75.81 121 GLN A O 1
ATOM 1001 N N . ASN A 1 122 ? 11.025 30.564 15.721 1.00 76.00 122 ASN A N 1
ATOM 1002 C CA . ASN A 1 122 ? 12.422 30.945 15.898 1.00 76.00 122 ASN A CA 1
ATOM 1003 C C . ASN A 1 122 ? 13.353 30.092 15.020 1.00 76.00 122 ASN A C 1
ATOM 1005 O O . ASN A 1 122 ? 14.231 30.617 14.345 1.00 76.00 122 ASN A O 1
ATOM 1009 N N . PHE A 1 123 ? 13.112 28.778 14.947 1.00 69.50 123 PHE A N 1
ATOM 1010 C CA . PHE A 1 123 ? 13.896 27.891 14.085 1.00 69.50 123 PHE A CA 1
ATOM 1011 C C . PHE A 1 123 ? 13.760 28.270 12.608 1.00 69.50 123 PHE A C 1
ATOM 1013 O O . PHE A 1 123 ? 14.756 28.349 11.893 1.00 69.50 123 PHE A O 1
ATOM 1020 N N . ARG A 1 124 ? 12.533 28.567 12.157 1.00 73.81 124 ARG A N 1
ATOM 1021 C CA . ARG A 1 124 ? 12.296 29.036 10.792 1.00 73.81 124 ARG A CA 1
ATOM 1022 C C . ARG A 1 124 ? 12.993 30.366 10.525 1.00 73.81 124 ARG A C 1
ATOM 1024 O O . ARG A 1 124 ? 13.631 30.475 9.489 1.00 73.81 124 ARG A O 1
ATOM 1031 N N . SER A 1 125 ? 12.900 31.350 11.422 1.00 79.12 125 SER A N 1
ATOM 1032 C CA . SER A 1 125 ? 13.544 32.652 11.206 1.00 79.12 125 SER A CA 1
ATOM 1033 C C . SER A 1 125 ? 15.065 32.545 11.161 1.00 79.12 125 SER A C 1
ATOM 1035 O O . SER A 1 125 ? 15.672 33.089 10.246 1.00 79.12 125 SER A O 1
ATOM 1037 N N . THR A 1 126 ? 15.677 31.796 12.084 1.00 71.44 126 THR A N 1
ATOM 1038 C CA . THR A 1 126 ? 17.135 31.604 12.102 1.00 71.44 126 THR A CA 1
ATOM 1039 C C . THR A 1 126 ? 17.616 30.831 10.872 1.00 71.44 126 THR A C 1
ATOM 1041 O O . THR A 1 126 ? 18.651 31.163 10.297 1.00 71.44 126 THR A O 1
ATOM 1044 N N . TYR A 1 127 ? 16.858 29.823 10.429 1.00 75.38 127 TYR A N 1
ATOM 1045 C CA . TYR A 1 127 ? 17.191 29.071 9.222 1.00 75.38 127 TYR A CA 1
ATOM 1046 C C . TYR A 1 127 ? 17.038 29.917 7.954 1.00 75.38 127 TYR A C 1
ATOM 1048 O O . TYR A 1 127 ? 17.931 29.912 7.113 1.00 75.38 127 TYR A O 1
ATOM 1056 N N . GLU A 1 128 ? 15.938 30.662 7.823 1.00 79.88 128 GLU A N 1
ATOM 1057 C CA . GLU A 1 128 ? 15.695 31.563 6.690 1.00 79.88 128 GLU A CA 1
ATOM 1058 C C . GLU A 1 128 ? 16.799 32.627 6.597 1.00 79.88 128 GLU A C 1
ATOM 1060 O O . GLU A 1 128 ? 17.309 32.883 5.514 1.00 79.88 128 GLU A O 1
ATOM 1065 N N . GLU A 1 129 ? 17.234 33.188 7.728 1.00 83.88 129 GLU A N 1
ATOM 1066 C CA . GLU A 1 129 ? 18.331 34.160 7.784 1.00 83.88 129 GLU A CA 1
ATOM 1067 C C . GLU A 1 129 ? 19.670 33.546 7.343 1.00 83.88 129 GLU A C 1
ATOM 1069 O O . GLU A 1 129 ? 20.369 34.116 6.501 1.00 83.88 129 GLU A O 1
ATOM 1074 N N . SER A 1 130 ? 20.008 32.352 7.845 1.00 72.56 130 SER A N 1
ATOM 1075 C CA . SER A 1 130 ? 21.213 31.630 7.420 1.00 72.56 130 SER A CA 1
ATOM 1076 C C . SER A 1 130 ? 21.162 31.260 5.935 1.00 72.56 130 SER A C 1
ATOM 1078 O O . SER A 1 130 ? 22.162 31.396 5.233 1.00 72.56 130 SER A O 1
ATOM 1080 N N . PHE A 1 131 ? 20.002 30.823 5.442 1.00 80.75 131 PHE A N 1
ATOM 1081 C CA . PHE A 1 131 ? 19.797 30.458 4.043 1.00 80.75 131 PHE A CA 1
ATOM 1082 C C . PHE A 1 131 ? 19.913 31.672 3.119 1.00 80.75 131 PHE A C 1
ATOM 1084 O O . PHE A 1 131 ? 20.619 31.599 2.119 1.00 80.75 131 PHE A O 1
ATOM 1091 N N . GLN A 1 132 ? 19.285 32.799 3.467 1.00 81.94 132 GLN A N 1
ATOM 1092 C CA . GLN A 1 132 ? 19.385 34.048 2.706 1.00 81.94 132 GLN A CA 1
ATOM 1093 C C . GLN A 1 132 ? 20.829 34.551 2.643 1.00 81.94 132 GLN A C 1
ATOM 1095 O O . GLN A 1 132 ? 21.280 34.965 1.579 1.00 81.94 132 GLN A O 1
ATOM 1100 N N . LYS A 1 133 ? 21.583 34.441 3.745 1.00 80.50 133 LYS A N 1
ATOM 1101 C CA . LYS A 1 133 ? 23.008 34.791 3.776 1.00 80.50 133 LYS A CA 1
ATOM 1102 C C . LYS A 1 133 ? 23.843 33.900 2.851 1.00 80.50 133 LYS A C 1
ATOM 1104 O O . LYS A 1 133 ? 24.670 34.405 2.097 1.00 80.50 133 LYS A O 1
ATOM 1109 N N . SER A 1 134 ? 23.624 32.585 2.874 1.00 73.25 134 SER A N 1
ATOM 1110 C CA . SER A 1 134 ? 24.295 31.664 1.945 1.00 73.25 134 SER A CA 1
ATOM 1111 C C . SER A 1 134 ? 23.883 31.923 0.493 1.00 73.25 134 SER A C 1
ATOM 1113 O O . SER A 1 134 ? 24.727 31.918 -0.398 1.00 73.25 134 SER A O 1
ATOM 1115 N N . PHE A 1 135 ? 22.603 32.206 0.249 1.00 80.75 135 PHE A N 1
ATOM 1116 C CA . PHE A 1 135 ? 22.074 32.490 -1.081 1.00 80.75 135 PHE A CA 1
ATOM 1117 C C . PHE A 1 135 ? 22.635 33.792 -1.665 1.00 80.75 135 PHE A C 1
ATOM 1119 O O . PHE A 1 135 ? 23.020 33.809 -2.831 1.00 80.75 135 PHE A O 1
ATOM 1126 N N . SER A 1 136 ? 22.760 34.858 -0.866 1.00 79.62 136 SER A N 1
ATOM 1127 C CA . SER A 1 136 ? 23.360 36.118 -1.324 1.00 79.62 136 SER A CA 1
ATOM 1128 C C . SER A 1 136 ? 24.830 35.954 -1.704 1.00 79.62 136 SER A C 1
ATOM 1130 O O . SER A 1 136 ? 25.264 36.518 -2.703 1.00 79.62 136 SER A O 1
ATOM 1132 N N . VAL A 1 137 ? 25.578 35.135 -0.953 1.00 78.19 137 VAL A N 1
ATOM 1133 C CA . VAL A 1 137 ? 26.975 34.808 -1.278 1.00 78.19 137 VAL A CA 1
ATOM 1134 C C . VAL A 1 137 ? 27.052 34.053 -2.609 1.00 78.19 137 VAL A C 1
ATOM 1136 O O . VAL A 1 137 ? 27.855 34.401 -3.469 1.00 78.19 137 VAL A O 1
ATOM 1139 N N . LEU A 1 138 ? 26.175 33.066 -2.829 1.00 74.00 138 LEU A N 1
ATOM 1140 C CA . LEU A 1 138 ? 26.113 32.339 -4.102 1.00 74.00 138 LEU A CA 1
ATOM 1141 C C . LEU A 1 138 ? 25.727 33.242 -5.280 1.00 74.00 138 LEU A C 1
ATOM 1143 O O . LEU A 1 138 ? 26.265 33.082 -6.372 1.00 74.00 138 LEU A O 1
ATOM 1147 N N . GLN A 1 139 ? 24.824 34.199 -5.066 1.00 79.12 139 GLN A N 1
ATOM 1148 C CA . GLN A 1 139 ? 24.415 35.148 -6.098 1.00 79.12 139 GLN A CA 1
ATOM 1149 C C . GLN A 1 139 ? 25.556 36.102 -6.485 1.00 79.12 139 GLN A C 1
ATOM 1151 O O . GLN A 1 139 ? 25.723 36.402 -7.667 1.00 79.12 139 GLN A O 1
ATOM 1156 N N . GLU A 1 140 ? 26.356 36.549 -5.513 1.00 80.00 140 GLU A N 1
ATOM 1157 C CA . GLU A 1 140 ? 27.556 37.356 -5.758 1.00 80.00 140 GLU A CA 1
ATOM 1158 C C . GLU A 1 140 ? 28.594 36.571 -6.575 1.00 80.00 140 GLU A C 1
ATOM 1160 O O . GLU A 1 140 ? 29.083 37.076 -7.585 1.00 80.00 140 GLU A O 1
ATOM 1165 N N . PHE A 1 141 ? 28.829 35.299 -6.235 1.00 72.75 141 PHE A N 1
ATOM 1166 C CA . PHE A 1 141 ? 29.716 34.427 -7.012 1.00 72.75 141 PHE A CA 1
ATOM 1167 C C . PHE A 1 141 ? 29.207 34.144 -8.422 1.00 72.75 141 PHE A C 1
ATOM 1169 O O . PHE A 1 141 ? 29.990 34.133 -9.369 1.00 72.75 141 PHE A O 1
ATOM 1176 N N . GLN A 1 142 ? 27.906 33.904 -8.587 1.00 75.69 142 GLN A N 1
ATOM 1177 C CA . GLN A 1 142 ? 27.337 33.666 -9.909 1.00 75.69 142 GLN A CA 1
ATOM 1178 C C . GLN A 1 142 ? 27.523 34.891 -10.809 1.00 75.69 142 GLN A C 1
ATOM 1180 O O . GLN A 1 142 ? 27.871 34.741 -11.978 1.00 75.69 142 GLN A O 1
ATOM 1185 N N . LYS A 1 143 ? 27.375 36.092 -10.243 1.00 80.19 143 LYS A N 1
ATOM 1186 C CA . LYS A 1 143 ? 27.646 37.343 -10.944 1.00 80.19 143 LYS A CA 1
ATOM 1187 C C . LYS A 1 143 ? 29.131 37.497 -11.299 1.00 80.19 143 LYS A C 1
ATOM 1189 O O . LYS A 1 143 ? 29.435 37.872 -12.424 1.00 80.19 143 LYS A O 1
ATOM 1194 N N . GLU A 1 144 ? 30.045 37.157 -10.390 1.00 75.31 144 GLU A N 1
ATOM 1195 C CA . GLU A 1 144 ? 31.497 37.179 -10.641 1.00 75.31 144 GLU A CA 1
ATOM 1196 C C . GLU A 1 144 ? 31.896 36.197 -11.764 1.00 75.31 144 GLU A C 1
ATOM 1198 O O . GLU A 1 144 ? 32.692 36.530 -12.641 1.00 75.31 144 GLU A O 1
ATOM 1203 N N . ILE A 1 145 ? 31.282 35.008 -11.809 1.00 71.56 145 ILE A N 1
ATOM 1204 C CA . ILE A 1 145 ? 31.488 34.025 -12.885 1.00 71.56 145 ILE A CA 1
ATOM 1205 C C . ILE A 1 145 ? 30.926 34.534 -14.220 1.00 71.56 145 ILE A C 1
ATOM 1207 O O . ILE A 1 145 ? 31.583 34.388 -15.250 1.00 71.56 145 ILE A O 1
ATOM 1211 N N . GLU A 1 146 ? 29.746 35.156 -14.220 1.00 73.25 146 GLU A N 1
ATOM 1212 C CA . GLU A 1 146 ? 29.108 35.699 -15.426 1.00 73.25 146 GLU A CA 1
ATOM 1213 C C . GLU A 1 146 ? 29.867 36.921 -15.985 1.00 73.25 146 GLU A C 1
ATOM 1215 O O . GLU A 1 146 ? 30.017 37.060 -17.202 1.00 73.25 146 GLU A O 1
ATOM 1220 N N . GLU A 1 147 ? 30.439 37.767 -15.120 1.00 72.75 147 GLU A N 1
ATOM 1221 C CA . GLU A 1 147 ? 31.352 38.858 -15.502 1.00 72.75 147 GLU A CA 1
ATOM 1222 C C . GLU A 1 147 ? 32.649 38.314 -16.127 1.00 72.75 147 GLU A C 1
ATOM 1224 O O . GLU A 1 147 ? 33.118 38.826 -17.147 1.00 72.75 147 GLU A O 1
ATOM 1229 N N . LEU A 1 148 ? 33.189 37.211 -15.599 1.00 64.00 148 LEU A N 1
ATOM 1230 C CA . LEU A 1 148 ? 34.319 36.522 -16.223 1.00 64.00 148 LEU A CA 1
ATOM 1231 C C . LEU A 1 148 ? 33.918 35.912 -17.577 1.00 64.00 148 LEU A C 1
ATOM 1233 O O . LEU A 1 148 ? 34.688 35.957 -18.540 1.00 64.00 148 LEU A O 1
ATOM 1237 N N . GLU A 1 149 ? 32.740 35.296 -17.693 1.00 60.53 149 GLU A N 1
ATOM 1238 C CA . GLU A 1 149 ? 32.261 34.681 -18.940 1.00 60.53 149 GLU A CA 1
ATOM 1239 C C . GLU A 1 149 ? 31.923 35.692 -20.038 1.00 60.53 149 GLU A C 1
ATOM 1241 O O . GLU A 1 149 ? 32.168 35.392 -21.205 1.00 60.53 149 GLU A O 1
ATOM 1246 N N . THR A 1 150 ? 31.423 36.880 -19.700 1.00 58.69 150 THR A N 1
ATOM 1247 C CA . THR A 1 150 ? 31.067 37.934 -20.670 1.00 58.69 150 THR A CA 1
ATOM 1248 C C . THR A 1 150 ? 32.277 38.680 -21.239 1.00 58.69 150 THR A C 1
ATOM 1250 O O . THR A 1 150 ? 32.195 39.199 -22.351 1.00 58.69 150 THR A O 1
ATOM 1253 N N . ALA A 1 151 ? 33.437 38.623 -20.579 1.00 56.12 151 ALA A N 1
ATOM 1254 C CA . ALA A 1 151 ? 34.719 39.100 -21.112 1.00 56.12 151 ALA A CA 1
ATOM 1255 C C . ALA A 1 151 ? 35.296 38.238 -22.270 1.00 56.12 151 ALA A C 1
ATOM 1257 O O . ALA A 1 151 ? 36.414 38.465 -22.717 1.00 56.12 151 ALA A O 1
ATOM 1258 N N . LYS A 1 152 ? 34.548 37.243 -22.779 1.00 50.69 152 LYS A N 1
ATOM 1259 C CA . LYS A 1 152 ? 34.937 36.266 -23.825 1.00 50.69 152 LYS A CA 1
ATOM 1260 C C . LYS A 1 152 ? 35.189 36.813 -25.243 1.00 50.69 152 LYS A C 1
ATOM 1262 O O . LYS A 1 152 ? 35.390 36.003 -26.143 1.00 50.69 152 LYS A O 1
ATOM 1267 N N . TYR A 1 153 ? 35.144 38.122 -25.479 1.00 49.25 153 TYR A N 1
ATOM 1268 C CA . TYR A 1 153 ? 35.201 38.688 -26.837 1.00 49.25 153 TYR A CA 1
ATOM 1269 C C . TYR A 1 153 ? 36.551 39.292 -27.252 1.00 49.25 153 TYR A C 1
ATOM 1271 O O . TYR A 1 153 ? 36.572 40.026 -28.231 1.00 49.25 153 TYR A O 1
ATOM 1279 N N . ASP A 1 154 ? 37.662 38.946 -26.594 1.00 51.47 154 ASP A N 1
ATOM 1280 C CA . ASP A 1 154 ? 39.011 39.228 -27.110 1.00 51.47 154 ASP A CA 1
ATOM 1281 C C . ASP A 1 154 ? 39.883 37.956 -27.066 1.00 51.47 154 ASP A C 1
ATOM 1283 O O . ASP A 1 154 ? 40.148 37.380 -26.012 1.00 51.47 154 ASP A O 1
ATOM 1287 N N . ASP A 1 155 ? 40.254 37.487 -28.257 1.00 49.31 155 ASP A N 1
ATOM 1288 C CA . ASP A 1 155 ? 40.923 36.218 -28.575 1.00 49.31 155 ASP A CA 1
ATOM 1289 C C . ASP A 1 155 ? 42.452 36.340 -28.384 1.00 49.31 155 ASP A C 1
ATOM 1291 O O . ASP A 1 155 ? 43.194 36.478 -29.357 1.00 49.31 155 ASP A O 1
ATOM 1295 N N . ASP A 1 156 ? 42.929 36.368 -27.130 1.00 55.22 156 ASP A N 1
ATOM 1296 C CA . ASP A 1 156 ? 44.368 36.362 -26.804 1.00 55.22 156 ASP A CA 1
ATOM 1297 C C . ASP A 1 156 ? 44.745 35.254 -25.796 1.00 55.22 156 ASP A C 1
ATOM 1299 O O . ASP A 1 156 ? 44.227 35.183 -24.678 1.00 55.22 156 ASP A O 1
ATOM 1303 N N . ASP A 1 157 ? 45.701 34.400 -26.185 1.00 55.44 157 ASP A N 1
ATOM 1304 C CA . ASP A 1 157 ? 46.179 33.216 -25.443 1.00 55.44 157 ASP A CA 1
ATOM 1305 C C . ASP A 1 157 ? 46.797 33.564 -24.072 1.00 55.44 157 ASP A C 1
ATOM 1307 O O . ASP A 1 157 ? 46.870 32.721 -23.172 1.00 55.44 157 ASP A O 1
ATOM 1311 N N . SER A 1 158 ? 47.223 34.817 -23.874 1.00 58.09 158 SER A N 1
ATOM 1312 C CA . SER A 1 158 ? 47.767 35.299 -22.598 1.00 58.09 158 SER A CA 1
ATOM 1313 C C . SER A 1 158 ? 46.705 35.381 -21.483 1.00 58.09 158 SER A C 1
ATOM 1315 O O . SER A 1 158 ? 47.007 35.124 -20.314 1.00 58.09 158 SER A O 1
ATOM 1317 N N . VAL A 1 159 ? 45.441 35.621 -21.853 1.00 56.41 159 VAL A N 1
ATOM 1318 C CA . VAL A 1 159 ? 44.300 35.779 -20.935 1.00 56.41 159 VAL A CA 1
ATOM 1319 C C . VAL A 1 159 ? 43.818 34.429 -20.395 1.00 56.41 159 VAL A C 1
ATOM 1321 O O . VAL A 1 159 ? 43.361 34.339 -19.255 1.00 56.41 159 VAL A O 1
ATOM 1324 N N . LEU A 1 160 ? 43.954 33.349 -21.173 1.00 54.91 160 LEU A N 1
ATOM 1325 C CA . LEU A 1 160 ? 43.552 31.998 -20.758 1.00 54.91 160 LEU A CA 1
ATOM 1326 C C . LEU A 1 160 ? 44.412 31.470 -19.599 1.00 54.91 160 LEU A C 1
ATOM 1328 O O . LEU A 1 160 ? 43.877 30.890 -18.653 1.00 54.91 160 LEU A O 1
ATOM 1332 N N . ILE A 1 161 ? 45.721 31.736 -19.634 1.00 60.53 161 ILE A N 1
ATOM 1333 C CA . ILE A 1 161 ? 46.667 31.324 -18.586 1.00 60.53 161 ILE A CA 1
ATOM 1334 C C . ILE A 1 161 ? 46.433 32.122 -17.299 1.00 60.53 161 ILE A C 1
ATOM 1336 O O . ILE A 1 161 ? 46.446 31.553 -16.207 1.00 60.53 161 ILE A O 1
ATOM 1340 N N . GLU A 1 162 ? 46.188 33.431 -17.405 1.00 60.53 162 GLU A N 1
ATOM 1341 C CA . GLU A 1 162 ? 45.902 34.281 -16.244 1.00 60.53 162 GLU A CA 1
ATOM 1342 C C . GLU A 1 162 ? 44.582 33.878 -15.566 1.00 60.53 162 GLU A C 1
ATOM 1344 O O . GLU A 1 162 ? 44.508 33.805 -14.341 1.00 60.53 162 GLU A O 1
ATOM 1349 N N . ARG A 1 163 ? 43.583 33.476 -16.356 1.00 57.44 163 ARG A N 1
ATOM 1350 C CA . ARG A 1 163 ? 42.259 33.045 -15.892 1.00 57.44 163 ARG A CA 1
ATOM 1351 C C . ARG A 1 163 ? 42.247 31.659 -15.242 1.00 57.44 163 ARG A C 1
ATOM 1353 O O . ARG A 1 163 ? 41.571 31.472 -14.229 1.00 57.44 163 ARG A O 1
ATOM 1360 N N . GLU A 1 164 ? 43.014 30.702 -15.770 1.00 60.81 164 GLU A N 1
ATOM 1361 C CA . GLU A 1 164 ? 43.236 29.406 -15.110 1.00 60.81 164 GLU A CA 1
ATOM 1362 C C . GLU A 1 164 ? 43.930 29.605 -13.754 1.00 60.81 164 GLU A C 1
ATOM 1364 O O . GLU A 1 164 ? 43.583 28.956 -12.762 1.00 60.81 164 GLU A O 1
ATOM 1369 N N . LYS A 1 165 ? 44.828 30.593 -13.676 1.00 66.88 165 LYS A N 1
ATOM 1370 C CA . LYS A 1 165 ? 45.462 31.012 -12.427 1.00 66.88 165 LYS A CA 1
ATOM 1371 C C . LYS A 1 165 ? 44.464 31.630 -11.445 1.00 66.88 165 LYS A C 1
ATOM 1373 O O . LYS A 1 165 ? 44.417 31.193 -10.300 1.00 66.88 165 LYS A O 1
ATOM 1378 N N . THR A 1 166 ? 43.611 32.563 -11.877 1.00 63.62 166 THR A N 1
ATOM 1379 C CA . THR A 1 166 ? 42.577 33.178 -11.019 1.00 63.62 166 THR A CA 1
ATOM 1380 C C . THR A 1 166 ? 41.574 32.147 -10.498 1.00 63.62 166 THR A C 1
ATOM 1382 O O . THR A 1 166 ? 41.244 32.141 -9.311 1.00 63.62 166 THR A O 1
ATOM 1385 N N . PHE A 1 167 ? 41.125 31.220 -11.347 1.00 66.56 167 PHE A N 1
ATOM 1386 C CA . PHE A 1 167 ? 40.210 30.156 -10.934 1.00 66.56 167 PHE A CA 1
ATOM 1387 C C . PHE A 1 167 ? 40.853 29.220 -9.900 1.00 66.56 167 PHE A C 1
ATOM 1389 O O . PHE A 1 167 ? 40.231 28.886 -8.890 1.00 66.56 167 PHE A O 1
ATOM 1396 N N . THR A 1 168 ? 42.115 28.840 -10.116 1.00 66.69 168 THR A N 1
ATOM 1397 C CA . THR A 1 168 ? 42.829 27.895 -9.246 1.00 66.69 168 THR A CA 1
ATOM 1398 C C . THR A 1 168 ? 43.293 28.532 -7.932 1.00 66.69 168 THR A C 1
ATOM 1400 O O . THR A 1 168 ? 43.246 27.872 -6.897 1.00 66.69 168 THR A O 1
ATOM 1403 N N . GLU A 1 169 ? 43.707 29.803 -7.946 1.00 68.81 169 GLU A N 1
ATOM 1404 C CA . GLU A 1 169 ? 44.242 30.503 -6.769 1.00 68.81 169 GLU A CA 1
ATOM 1405 C C . GLU A 1 169 ? 43.169 31.241 -5.948 1.00 68.81 169 GLU A C 1
ATOM 1407 O O . GLU A 1 169 ? 43.357 31.408 -4.745 1.00 68.81 169 GLU A O 1
ATOM 1412 N N . GLN A 1 170 ? 42.047 31.673 -6.544 1.00 68.69 170 GLN A N 1
ATOM 1413 C CA . GLN A 1 170 ? 41.045 32.502 -5.847 1.00 68.69 170 GLN A CA 1
ATOM 1414 C C . GLN A 1 170 ? 39.670 31.839 -5.710 1.00 68.69 170 GLN A C 1
ATOM 1416 O O . GLN A 1 170 ? 39.057 31.930 -4.645 1.00 68.69 170 GLN A O 1
ATOM 1421 N N . VAL A 1 171 ? 39.174 31.171 -6.757 1.00 65.75 171 VAL A N 1
ATOM 1422 C CA . VAL A 1 171 ? 37.799 30.630 -6.780 1.00 65.75 171 VAL A CA 1
ATOM 1423 C C . VAL A 1 171 ? 37.734 29.237 -6.154 1.00 65.75 171 VAL A C 1
ATOM 1425 O O . VAL A 1 171 ? 36.900 28.983 -5.285 1.00 65.75 171 VAL A O 1
ATOM 1428 N N . LYS A 1 172 ? 38.651 28.343 -6.537 1.00 73.94 172 LYS A N 1
ATOM 1429 C CA . LYS A 1 172 ? 38.728 26.970 -6.023 1.00 73.94 172 LYS A CA 1
ATOM 1430 C C . LYS A 1 172 ? 38.838 26.878 -4.488 1.00 73.94 172 LYS A C 1
ATOM 1432 O O . LYS A 1 172 ? 38.028 26.153 -3.912 1.00 73.94 172 LYS A O 1
ATOM 1437 N N . PRO A 1 173 ? 39.738 27.611 -3.798 1.00 79.25 173 PRO A N 1
ATOM 1438 C CA . PRO A 1 173 ? 39.832 27.517 -2.339 1.00 79.25 173 PRO A CA 1
ATOM 1439 C C . PRO A 1 173 ? 38.569 28.022 -1.624 1.00 79.25 173 PRO A C 1
ATOM 1441 O O . PRO A 1 173 ? 38.156 27.429 -0.631 1.00 79.25 173 PRO A O 1
ATOM 1444 N N . LYS A 1 174 ? 37.893 29.053 -2.153 1.00 71.88 174 LYS A N 1
ATOM 1445 C CA . LYS A 1 174 ? 36.611 29.532 -1.603 1.00 71.88 174 LYS A CA 1
ATOM 1446 C C . LYS A 1 174 ? 35.483 28.511 -1.788 1.00 71.88 174 LYS A C 1
ATOM 1448 O O . LYS A 1 174 ? 34.628 28.368 -0.916 1.00 71.88 174 LYS A O 1
ATOM 1453 N N . LEU A 1 175 ? 35.479 27.784 -2.908 1.00 68.38 175 LEU A N 1
ATOM 1454 C CA . LEU A 1 175 ? 34.504 26.723 -3.177 1.00 68.38 175 LEU A CA 1
ATOM 1455 C C . LEU A 1 175 ? 34.698 25.522 -2.235 1.00 68.38 175 LEU A C 1
ATOM 1457 O O . LEU A 1 175 ? 33.727 24.958 -1.728 1.00 68.38 175 LEU A O 1
ATOM 1461 N N . GLU A 1 176 ? 35.955 25.158 -1.974 1.00 76.44 176 GLU A N 1
ATOM 1462 C CA . GLU A 1 176 ? 36.318 24.110 -1.015 1.00 76.44 176 GLU A CA 1
ATOM 1463 C C . GLU A 1 176 ? 35.938 24.511 0.422 1.00 76.44 176 GLU A C 1
ATOM 1465 O O . GLU A 1 176 ? 35.344 23.706 1.141 1.00 76.44 176 GLU A O 1
ATOM 1470 N N . GLU A 1 177 ? 36.166 25.770 0.816 1.00 77.50 177 GLU A N 1
ATOM 1471 C CA . GLU A 1 177 ? 35.753 26.298 2.124 1.00 77.50 177 GLU A CA 1
ATOM 1472 C C . GLU A 1 177 ? 34.223 26.295 2.303 1.00 77.50 177 GLU A C 1
ATOM 1474 O O . GLU A 1 177 ? 33.723 25.863 3.342 1.00 77.50 177 GLU A O 1
ATOM 1479 N N . MET A 1 178 ? 33.454 26.693 1.282 1.00 67.25 178 MET A N 1
ATOM 1480 C CA . MET A 1 178 ? 31.986 26.625 1.334 1.00 67.25 178 MET A CA 1
ATOM 1481 C C . MET A 1 178 ? 31.464 25.189 1.408 1.00 67.25 178 MET A C 1
ATOM 1483 O O . MET A 1 178 ? 30.507 24.920 2.134 1.00 67.25 178 MET A O 1
ATOM 1487 N N . THR A 1 179 ? 32.089 24.262 0.680 1.00 71.44 179 THR A N 1
ATOM 1488 C CA . THR A 1 179 ? 31.721 22.839 0.733 1.00 71.44 179 THR A CA 1
ATOM 1489 C C . THR A 1 179 ? 31.951 22.287 2.139 1.00 71.44 179 THR A C 1
ATOM 1491 O O . THR A 1 179 ? 31.082 21.610 2.687 1.00 71.44 179 THR A O 1
ATOM 1494 N N . PHE A 1 180 ? 33.070 22.660 2.765 1.00 80.56 180 PHE A N 1
ATOM 1495 C CA . PHE A 1 180 ? 33.383 22.292 4.142 1.00 80.56 180 PHE A CA 1
ATOM 1496 C C . PHE A 1 180 ? 32.377 22.872 5.152 1.00 80.56 180 PHE A C 1
ATOM 1498 O O . PHE A 1 180 ? 31.854 22.134 5.986 1.00 80.56 180 PHE A O 1
ATOM 1505 N N . GLN A 1 181 ? 32.034 24.161 5.043 1.00 70.50 181 GLN A N 1
ATOM 1506 C CA . GLN A 1 181 ? 31.029 24.793 5.914 1.00 70.50 181 GLN A CA 1
ATOM 1507 C C . GLN A 1 181 ? 29.634 24.171 5.736 1.00 70.50 181 GLN A C 1
ATOM 1509 O O . GLN A 1 181 ? 28.884 24.013 6.702 1.00 70.50 181 GLN A O 1
ATOM 1514 N N . TYR A 1 182 ? 29.283 23.773 4.512 1.00 70.69 182 TYR A N 1
ATOM 1515 C CA . TYR A 1 182 ? 28.026 23.085 4.238 1.00 70.69 182 TYR A CA 1
ATOM 1516 C C . TYR A 1 182 ? 27.998 21.683 4.867 1.00 70.69 182 TYR A C 1
ATOM 1518 O O . TYR A 1 182 ? 27.026 21.337 5.544 1.00 70.69 182 TYR A O 1
ATOM 1526 N N . GLU A 1 183 ? 29.073 20.902 4.734 1.00 75.19 183 GLU A N 1
ATOM 1527 C CA . GLU A 1 183 ? 29.208 19.602 5.404 1.00 75.19 183 GLU A CA 1
ATOM 1528 C C . GLU A 1 183 ? 29.151 19.718 6.934 1.00 75.19 183 GLU A C 1
ATOM 1530 O O . GLU A 1 183 ? 28.515 18.890 7.597 1.00 75.19 183 GLU A O 1
ATOM 1535 N N . GLU A 1 184 ? 29.775 20.754 7.500 1.00 78.88 184 GLU A N 1
ATOM 1536 C CA . GLU A 1 184 ? 29.719 21.047 8.932 1.00 78.88 184 GLU A CA 1
ATOM 1537 C C . GLU A 1 184 ? 28.287 21.375 9.374 1.00 78.88 184 GLU A C 1
ATOM 1539 O O . GLU A 1 184 ? 27.790 20.776 10.328 1.00 78.88 184 GLU A O 1
ATOM 1544 N N . SER A 1 185 ? 27.567 22.211 8.616 1.00 66.75 185 SER A N 1
ATOM 1545 C CA . SER A 1 185 ? 26.170 22.550 8.914 1.00 66.75 185 SER A CA 1
ATOM 1546 C C . SER A 1 185 ? 25.241 21.327 8.896 1.00 66.75 185 SER A C 1
ATOM 1548 O O . SER A 1 185 ? 24.368 21.198 9.758 1.00 66.75 185 SER A O 1
ATOM 1550 N N . ILE A 1 186 ? 25.465 20.376 7.978 1.00 71.00 186 ILE A N 1
ATOM 1551 C CA . ILE A 1 186 ? 24.718 19.111 7.913 1.00 71.00 186 ILE A CA 1
ATOM 1552 C C . ILE A 1 186 ? 25.028 18.230 9.129 1.00 71.00 186 ILE A C 1
ATOM 1554 O O . ILE A 1 186 ? 24.116 17.603 9.680 1.00 71.00 186 ILE A O 1
ATOM 1558 N N . LYS A 1 187 ? 26.289 18.189 9.581 1.00 76.94 187 LYS A N 1
ATOM 1559 C CA . LYS A 1 187 ? 26.668 17.475 10.812 1.00 76.94 187 LYS A CA 1
ATOM 1560 C C . LYS A 1 187 ? 25.995 18.078 12.039 1.00 76.94 187 LYS A C 1
ATOM 1562 O O . LYS A 1 187 ? 25.398 17.326 12.806 1.00 76.94 187 LYS A O 1
ATOM 1567 N N . THR A 1 188 ? 25.997 19.402 12.184 1.00 70.75 188 THR A N 1
ATOM 1568 C CA . THR A 1 188 ? 25.306 20.072 13.297 1.00 70.75 188 THR A CA 1
ATOM 1569 C C . THR A 1 188 ? 23.803 19.785 13.270 1.00 70.75 188 THR A C 1
ATOM 1571 O O . THR A 1 188 ? 23.198 19.516 14.306 1.00 70.75 188 THR A O 1
ATOM 1574 N N . LEU A 1 189 ? 23.185 19.761 12.083 1.00 65.50 189 LEU A N 1
ATOM 1575 C CA . LEU A 1 189 ? 21.764 19.436 11.936 1.00 65.50 189 LEU A CA 1
ATOM 1576 C C . LEU A 1 189 ? 21.453 17.990 12.352 1.00 65.50 189 LEU A C 1
ATOM 1578 O O . LEU A 1 189 ? 20.419 17.722 12.968 1.00 65.50 189 LEU A O 1
ATOM 1582 N N . LYS A 1 190 ? 22.363 17.061 12.038 1.00 74.12 190 LYS A N 1
ATOM 1583 C CA . LYS A 1 190 ? 22.282 15.665 12.475 1.00 74.12 190 LYS A CA 1
ATOM 1584 C C . LYS A 1 190 ? 22.416 15.551 13.995 1.00 74.12 190 LYS A C 1
ATOM 1586 O O . LYS A 1 190 ? 21.579 14.905 14.613 1.00 74.12 190 LYS A O 1
ATOM 1591 N N . GLU A 1 191 ? 23.384 16.233 14.601 1.00 73.62 191 GLU A N 1
ATOM 1592 C CA . GLU A 1 191 ? 23.560 16.254 16.060 1.00 73.62 191 GLU A CA 1
ATOM 1593 C C . GLU A 1 191 ? 22.339 16.837 16.783 1.00 73.62 191 GLU A C 1
ATOM 1595 O O . GLU A 1 191 ? 21.884 16.281 17.781 1.00 73.62 191 GLU A O 1
ATOM 1600 N N . ILE A 1 192 ? 21.745 17.914 16.261 1.00 68.94 192 ILE A N 1
ATOM 1601 C CA . ILE A 1 192 ? 20.510 18.492 16.814 1.00 68.94 192 ILE A CA 1
ATOM 1602 C C . ILE A 1 192 ? 19.344 17.500 16.699 1.00 68.94 192 ILE A C 1
ATOM 1604 O O . ILE A 1 192 ? 18.585 17.338 17.655 1.00 68.94 192 ILE A O 1
ATOM 1608 N N . LYS A 1 193 ? 19.203 16.806 15.563 1.00 67.81 193 LYS A N 1
ATOM 1609 C CA . LYS A 1 193 ? 18.170 15.775 15.358 1.00 67.81 193 LYS A CA 1
ATOM 1610 C C . LYS A 1 193 ? 18.336 14.586 16.312 1.00 67.81 193 LYS A C 1
ATOM 1612 O O . LYS A 1 193 ? 17.337 14.072 16.827 1.00 67.81 193 LYS A O 1
ATOM 1617 N N . ASP A 1 194 ? 19.572 14.155 16.532 1.00 67.44 194 ASP A N 1
ATOM 1618 C CA . ASP A 1 194 ? 19.893 13.026 17.405 1.00 67.44 194 ASP A CA 1
ATOM 1619 C C . ASP A 1 194 ? 19.651 13.409 18.882 1.00 67.44 194 ASP A C 1
ATOM 1621 O O . ASP A 1 194 ? 18.998 12.669 19.622 1.00 67.44 194 ASP A O 1
ATOM 1625 N N . ASN A 1 195 ? 20.024 14.631 19.282 1.00 65.75 195 ASN A N 1
ATOM 1626 C CA . ASN A 1 195 ? 19.742 15.177 20.617 1.00 65.75 195 ASN A CA 1
ATOM 1627 C C . ASN A 1 195 ? 18.241 15.433 20.863 1.00 65.75 195 ASN A C 1
ATOM 1629 O O . ASN A 1 195 ? 17.758 15.287 21.989 1.00 65.75 195 ASN A O 1
ATOM 1633 N N . PHE A 1 196 ? 17.479 15.772 19.817 1.00 56.38 196 PHE A N 1
ATOM 1634 C CA . PHE A 1 196 ? 16.029 15.958 19.904 1.00 56.38 196 PHE A CA 1
ATOM 1635 C C . PHE A 1 196 ? 15.309 14.663 20.307 1.00 56.38 196 PHE A C 1
ATOM 1637 O O . PHE A 1 196 ? 14.415 14.712 21.154 1.00 56.38 196 PHE A O 1
ATOM 1644 N N . HIS A 1 197 ? 15.733 13.508 19.774 1.00 49.88 197 HIS A N 1
ATOM 1645 C CA . HIS A 1 197 ? 15.181 12.193 20.141 1.00 49.88 197 HIS A CA 1
ATOM 1646 C C . HIS A 1 197 ? 15.447 11.837 21.608 1.00 49.88 197 HIS A C 1
ATOM 1648 O O . HIS A 1 197 ? 14.583 11.273 22.276 1.00 49.88 197 HIS A O 1
ATOM 1654 N N . GLN A 1 198 ? 16.612 12.219 22.135 1.00 48.97 198 GLN A N 1
ATOM 1655 C CA . GLN A 1 198 ? 16.999 11.920 23.514 1.00 48.97 198 GLN A CA 1
ATOM 1656 C C . GLN A 1 198 ? 16.240 12.785 24.541 1.00 48.97 198 GLN A C 1
ATOM 1658 O O . GLN A 1 198 ? 15.910 12.330 25.641 1.00 48.97 198 GLN A O 1
ATOM 1663 N N . GLN A 1 199 ? 15.889 14.024 24.175 1.00 47.94 199 GLN A N 1
ATOM 1664 C CA . GLN A 1 199 ? 15.012 14.874 24.990 1.00 47.94 199 GLN A CA 1
ATOM 1665 C C . GLN A 1 199 ? 13.543 14.428 24.927 1.00 47.94 199 GLN A C 1
ATOM 1667 O O . GLN A 1 199 ? 12.869 14.424 25.960 1.00 47.94 199 GLN A O 1
ATOM 1672 N N . THR A 1 200 ? 13.059 13.974 23.763 1.00 43.34 200 THR A N 1
ATOM 1673 C CA . THR A 1 200 ? 11.694 13.431 23.635 1.00 43.34 200 THR A CA 1
ATOM 1674 C C . THR A 1 200 ? 11.523 12.108 24.377 1.00 43.34 200 THR A C 1
ATOM 1676 O O . THR A 1 200 ? 10.490 11.936 25.010 1.00 43.34 200 THR A O 1
ATOM 1679 N N . SER A 1 201 ? 12.520 11.217 24.415 1.00 36.78 201 SER A N 1
ATOM 1680 C CA . SER A 1 201 ? 12.437 9.973 25.204 1.00 36.78 201 SER A CA 1
ATOM 1681 C C . SER A 1 201 ? 12.415 10.214 26.718 1.00 36.78 201 SER A C 1
ATOM 1683 O O . SER A 1 201 ? 11.770 9.470 27.452 1.00 36.78 201 SER A O 1
ATOM 1685 N N . THR A 1 202 ? 13.073 11.278 27.192 1.00 37.72 202 THR A N 1
ATOM 1686 C CA . THR A 1 202 ? 13.147 11.604 28.629 1.00 37.72 202 THR A CA 1
ATOM 1687 C C . THR A 1 202 ? 11.898 12.353 29.123 1.00 37.72 202 THR A C 1
ATOM 1689 O O . THR A 1 202 ? 11.509 12.195 30.276 1.00 37.72 202 THR A O 1
ATOM 1692 N N . GLN A 1 203 ? 11.219 13.113 28.252 1.00 40.03 203 GLN A N 1
ATOM 1693 C CA . GLN A 1 203 ? 9.913 13.731 28.544 1.00 40.03 203 GLN A CA 1
ATOM 1694 C C . GLN A 1 203 ? 8.712 12.822 28.227 1.00 40.03 203 GLN A C 1
ATOM 1696 O O . GLN A 1 203 ? 7.671 12.949 28.865 1.00 40.03 203 GLN A O 1
ATOM 1701 N N . ALA A 1 204 ? 8.826 11.879 27.286 1.00 33.38 204 ALA A N 1
ATOM 1702 C CA . ALA A 1 204 ? 7.741 10.947 26.963 1.00 33.38 204 ALA A CA 1
ATOM 1703 C C . ALA A 1 204 ? 7.418 9.987 28.122 1.00 33.38 204 ALA A C 1
ATOM 1705 O O . ALA A 1 204 ? 6.271 9.569 28.257 1.00 33.38 204 ALA A O 1
ATOM 1706 N N . PHE A 1 205 ? 8.384 9.696 29.002 1.00 29.53 205 PHE A N 1
ATOM 1707 C CA . PHE A 1 205 ? 8.152 8.855 30.182 1.00 29.53 205 PHE A CA 1
ATOM 1708 C C . PHE A 1 205 ? 7.305 9.547 31.270 1.00 29.53 205 PHE A C 1
ATOM 1710 O O . PHE A 1 205 ? 6.652 8.865 32.053 1.00 29.53 205 PHE A O 1
ATOM 1717 N N . SER A 1 206 ? 7.248 10.886 31.309 1.00 31.41 206 SER A N 1
ATOM 1718 C CA . SER A 1 206 ? 6.477 11.637 32.318 1.00 31.41 206 SER A CA 1
ATOM 1719 C C . SER A 1 206 ? 5.128 12.180 31.827 1.00 31.41 206 SER A C 1
ATOM 1721 O O . SER A 1 206 ? 4.337 12.651 32.640 1.00 31.41 206 SER A O 1
ATOM 1723 N N . VAL A 1 207 ? 4.825 12.094 30.526 1.00 33.47 207 VAL A N 1
ATOM 1724 C CA . VAL A 1 207 ? 3.629 12.716 29.908 1.00 33.47 207 VAL A CA 1
ATOM 1725 C C . VAL A 1 207 ? 2.559 11.688 29.489 1.00 33.47 207 VAL A C 1
ATOM 1727 O O . VAL A 1 207 ? 1.517 12.047 28.949 1.00 33.47 207 VAL A O 1
ATOM 1730 N N . SER A 1 208 ? 2.730 10.399 29.811 1.00 28.58 208 SER A N 1
ATOM 1731 C CA . SER A 1 208 ? 1.740 9.343 29.504 1.00 28.58 208 SER A CA 1
ATOM 1732 C C . SER A 1 208 ? 0.396 9.471 30.257 1.00 28.58 208 SER A C 1
ATOM 1734 O O . SER A 1 208 ? -0.481 8.622 30.093 1.00 28.58 208 SER A O 1
ATOM 1736 N N . ILE A 1 209 ? 0.184 10.523 31.051 1.00 34.56 209 ILE A N 1
ATOM 1737 C CA . ILE A 1 209 ? -1.122 10.854 31.622 1.00 34.56 209 ILE A CA 1
ATOM 1738 C C . ILE A 1 209 ? -1.523 12.235 31.100 1.00 34.56 209 ILE A C 1
ATOM 1740 O O . ILE A 1 209 ? -0.847 13.223 31.356 1.00 34.56 209 ILE A O 1
ATOM 1744 N N . ASN A 1 210 ? -2.653 12.283 30.392 1.00 37.56 210 ASN A N 1
ATOM 1745 C CA . ASN A 1 210 ? -3.302 13.459 29.801 1.00 37.56 210 ASN A CA 1
ATOM 1746 C C . ASN A 1 210 ? -2.664 14.055 28.534 1.00 37.56 210 ASN A C 1
ATOM 1748 O O . ASN A 1 210 ? -1.853 14.972 28.578 1.00 37.56 210 ASN A O 1
ATOM 1752 N N . SER A 1 211 ? -3.210 13.692 27.370 1.00 29.73 211 SER A N 1
ATOM 1753 C CA . SER A 1 211 ? -3.987 14.662 26.571 1.00 29.73 211 SER A CA 1
ATOM 1754 C C . SER A 1 211 ? -4.499 14.060 25.255 1.00 29.73 211 SER A C 1
ATOM 1756 O O . SER A 1 211 ? -3.758 13.811 24.308 1.00 29.73 211 SER A O 1
ATOM 1758 N N . LYS A 1 212 ? -5.825 13.904 25.168 1.00 40.41 212 LYS A N 1
ATOM 1759 C CA . LYS A 1 212 ? -6.564 14.024 23.906 1.00 40.41 212 LYS A CA 1
ATOM 1760 C C . LYS A 1 212 ? -6.738 15.521 23.637 1.00 40.41 212 LYS A C 1
ATOM 1762 O O . LYS A 1 212 ? -7.442 16.150 24.415 1.00 40.41 212 LYS A O 1
ATOM 1767 N N . MET A 1 213 ? -6.159 16.075 22.566 1.00 32.91 213 MET A N 1
ATOM 1768 C CA . MET A 1 213 ? -6.776 17.179 21.805 1.00 32.91 213 MET A CA 1
ATOM 1769 C C . MET A 1 213 ? -6.055 17.489 20.480 1.00 32.91 213 MET A C 1
ATOM 1771 O O . MET A 1 213 ? -4.831 17.505 20.395 1.00 32.91 213 MET A O 1
ATOM 1775 N N . ASP A 1 214 ? -6.907 17.695 19.473 1.00 42.34 214 ASP A N 1
ATOM 1776 C CA . ASP A 1 214 ? -6.764 18.093 18.065 1.00 42.34 214 ASP A CA 1
ATOM 1777 C C . ASP A 1 214 ? -5.468 18.757 17.554 1.00 42.34 214 ASP A C 1
ATOM 1779 O O . ASP A 1 214 ? -5.024 19.788 18.054 1.00 42.34 214 ASP A O 1
ATOM 1783 N N . ALA A 1 215 ? -4.985 18.257 16.405 1.00 32.44 215 ALA A N 1
ATOM 1784 C CA . ALA A 1 215 ? -4.157 19.002 15.456 1.00 32.44 215 ALA A CA 1
ATOM 1785 C C . ALA A 1 215 ? -4.435 18.562 13.999 1.00 32.44 215 ALA A C 1
ATOM 1787 O O . ALA A 1 215 ? -4.812 17.427 13.720 1.00 32.44 215 ALA A O 1
ATOM 1788 N N . SER A 1 216 ? -4.276 19.521 13.090 1.00 36.81 216 SER A N 1
ATOM 1789 C CA . SER A 1 216 ? -4.719 19.599 11.689 1.00 36.81 216 SER A CA 1
ATOM 1790 C C . SER A 1 216 ? -4.386 18.433 10.728 1.00 36.81 216 SER A C 1
ATOM 1792 O O . SER A 1 216 ? -3.396 17.720 10.871 1.00 36.81 216 SER A O 1
ATOM 1794 N N . PHE A 1 217 ? -5.216 18.305 9.681 1.00 35.69 217 PHE A N 1
ATOM 1795 C CA . PHE A 1 217 ? -5.225 17.281 8.618 1.00 35.69 217 PHE A CA 1
ATOM 1796 C C . PHE A 1 217 ? -3.848 16.855 8.040 1.00 35.69 217 PHE A C 1
ATOM 1798 O O . PHE A 1 217 ? -3.635 15.648 7.921 1.00 35.69 217 PHE A O 1
ATOM 1805 N N . PRO A 1 218 ? -2.874 17.747 7.741 1.00 37.16 218 PRO A N 1
ATOM 1806 C CA . PRO A 1 218 ? -1.569 17.302 7.233 1.00 37.16 218 PRO A CA 1
ATOM 1807 C C . PRO A 1 218 ? -0.673 16.678 8.318 1.00 37.16 218 PRO A C 1
ATOM 1809 O O . PRO A 1 218 ? 0.068 15.740 8.034 1.00 37.16 218 PRO A O 1
ATOM 1812 N N . GLN A 1 219 ? -0.770 17.133 9.572 1.00 36.06 219 GLN A N 1
ATOM 1813 C CA . GLN A 1 219 ? -0.044 16.532 10.699 1.00 36.06 219 GLN A CA 1
ATOM 1814 C C . GLN A 1 219 ? -0.696 15.232 11.164 1.00 36.06 219 GLN A C 1
ATOM 1816 O O . GLN A 1 219 ? 0.018 14.313 11.546 1.00 36.06 219 GLN A O 1
ATOM 1821 N N . ARG A 1 220 ? -2.027 15.114 11.064 1.00 40.53 220 ARG A N 1
ATOM 1822 C CA . ARG A 1 220 ? -2.733 13.840 11.245 1.00 40.53 220 ARG A CA 1
ATOM 1823 C C . ARG A 1 220 ? -2.278 12.804 10.236 1.00 40.53 220 ARG A C 1
ATOM 1825 O O . ARG A 1 220 ? -1.937 11.717 10.657 1.00 40.53 220 ARG A O 1
ATOM 1832 N N . ALA A 1 221 ? -2.214 13.122 8.944 1.00 37.22 221 ALA A N 1
ATOM 1833 C CA . ALA A 1 221 ? -1.757 12.164 7.937 1.00 37.22 221 ALA A CA 1
ATOM 1834 C C . ALA A 1 221 ? -0.324 11.674 8.214 1.00 37.22 221 ALA A C 1
ATOM 1836 O O . ALA A 1 221 ? -0.072 10.474 8.183 1.00 37.22 221 ALA A O 1
ATOM 1837 N N . LEU A 1 222 ? 0.591 12.588 8.564 1.00 35.94 222 LEU A N 1
ATOM 1838 C CA . LEU A 1 222 ? 1.970 12.227 8.902 1.00 35.94 222 LEU A CA 1
ATOM 1839 C C . LEU A 1 222 ? 2.054 11.426 10.209 1.00 35.94 222 LEU A C 1
ATOM 1841 O O . LEU A 1 222 ? 2.765 10.431 10.269 1.00 35.94 222 LEU A O 1
ATOM 1845 N N . LYS A 1 223 ? 1.289 11.823 11.231 1.00 39.50 223 LYS A N 1
ATOM 1846 C CA . LYS A 1 223 ? 1.194 11.101 12.499 1.00 39.50 223 LYS A CA 1
ATOM 1847 C C . LYS A 1 223 ? 0.543 9.730 12.316 1.00 39.50 223 LYS A C 1
ATOM 1849 O O . LYS A 1 223 ? 1.056 8.778 12.850 1.00 39.50 223 LYS A O 1
ATOM 1854 N N . HIS A 1 224 ? -0.487 9.571 11.490 1.00 45.53 224 HIS A N 1
ATOM 1855 C CA . HIS A 1 224 ? -1.076 8.267 11.164 1.00 45.53 224 HIS A CA 1
ATOM 1856 C C . HIS A 1 224 ? -0.098 7.362 10.408 1.00 45.53 224 HIS A C 1
ATOM 1858 O O . HIS A 1 224 ? -0.112 6.155 10.619 1.00 45.53 224 HIS A O 1
ATOM 1864 N N . VAL A 1 225 ? 0.761 7.921 9.547 1.00 41.97 225 VAL A N 1
ATOM 1865 C CA . VAL A 1 225 ? 1.854 7.162 8.920 1.00 41.97 225 VAL A CA 1
ATOM 1866 C C . VAL A 1 225 ? 2.872 6.723 9.975 1.00 41.97 225 VAL A C 1
ATOM 1868 O O . VAL A 1 225 ? 3.287 5.572 9.949 1.00 41.97 225 VAL A O 1
ATOM 1871 N N . VAL A 1 226 ? 3.229 7.596 10.922 1.00 43.41 226 VAL A N 1
ATOM 1872 C CA . VAL A 1 226 ? 4.172 7.302 12.018 1.00 43.41 226 VAL A CA 1
ATOM 1873 C C . VAL A 1 226 ? 3.587 6.331 13.054 1.00 43.41 226 VAL A C 1
ATOM 1875 O O . VAL A 1 226 ? 4.247 5.362 13.393 1.00 43.41 226 VAL A O 1
ATOM 1878 N N . ASP A 1 227 ? 2.339 6.504 13.477 1.00 45.38 227 ASP A N 1
ATOM 1879 C CA . ASP A 1 227 ? 1.596 5.617 14.381 1.00 45.38 227 ASP A CA 1
ATOM 1880 C C . ASP A 1 227 ? 1.320 4.260 13.691 1.00 45.38 227 ASP A C 1
ATOM 1882 O O . ASP A 1 227 ? 1.338 3.210 14.320 1.00 45.38 227 ASP A O 1
ATOM 1886 N N . SER A 1 228 ? 1.151 4.226 12.359 1.00 45.88 228 SER A N 1
ATOM 1887 C CA . SER A 1 228 ? 1.143 2.965 11.595 1.00 45.88 228 SER A CA 1
ATOM 1888 C C . SER A 1 228 ? 2.531 2.312 11.516 1.00 45.88 228 SER A C 1
ATOM 1890 O O . SER A 1 228 ? 2.639 1.144 11.138 1.00 45.88 228 SER A O 1
ATOM 1892 N N . LEU A 1 229 ? 3.596 3.021 11.885 1.00 46.75 229 LEU A N 1
ATOM 1893 C CA . LEU A 1 229 ? 4.946 2.489 12.073 1.00 46.75 229 LEU A CA 1
ATOM 1894 C C . LEU A 1 229 ? 5.271 2.233 13.559 1.00 46.75 229 LEU A C 1
ATOM 1896 O O . LEU A 1 229 ? 6.354 1.722 13.832 1.00 46.75 229 LEU A O 1
ATOM 1900 N N . GLU A 1 230 ? 4.373 2.535 14.511 1.00 40.81 230 GLU A N 1
ATOM 1901 C CA . GLU A 1 230 ? 4.562 2.186 15.925 1.00 40.81 230 GLU A CA 1
ATOM 1902 C C . GLU A 1 230 ? 4.413 0.662 16.105 1.00 40.81 230 GLU A C 1
ATOM 1904 O O . GLU A 1 230 ? 3.394 0.055 15.772 1.00 40.81 230 GLU A O 1
ATOM 1909 N N . GLY A 1 231 ? 5.494 0.027 16.571 1.00 55.12 231 GLY A N 1
ATOM 1910 C CA . GLY A 1 231 ? 5.695 -1.427 16.593 1.00 55.12 231 GLY A CA 1
ATOM 1911 C C . GLY A 1 231 ? 6.787 -1.874 15.613 1.00 55.12 231 GLY A C 1
ATOM 1912 O O . GLY A 1 231 ? 7.084 -1.183 14.642 1.00 55.12 231 GLY A O 1
ATOM 1913 N N . TYR A 1 232 ? 7.422 -3.027 15.854 1.00 58.44 232 TYR A N 1
ATOM 1914 C CA . TYR A 1 232 ? 8.417 -3.559 14.913 1.00 58.44 232 TYR A CA 1
ATOM 1915 C C . TYR A 1 232 ? 7.782 -3.709 13.515 1.00 58.44 232 TYR A C 1
ATOM 1917 O O . TYR A 1 232 ? 6.684 -4.268 13.399 1.00 58.44 232 TYR A O 1
ATOM 1925 N N . PRO A 1 233 ? 8.407 -3.181 12.450 1.00 79.06 233 PRO A N 1
ATOM 1926 C CA . PRO A 1 233 ? 7.730 -3.069 11.172 1.00 79.06 233 PRO A CA 1
ATOM 1927 C C . PRO A 1 233 ? 7.566 -4.445 10.491 1.00 79.06 233 PRO A C 1
ATOM 1929 O O . PRO A 1 233 ? 8.443 -5.305 10.628 1.00 79.06 233 PRO A O 1
ATOM 1932 N N . PRO A 1 234 ? 6.455 -4.678 9.761 1.00 90.12 234 PRO A N 1
ATOM 1933 C CA . PRO A 1 234 ? 6.205 -5.958 9.100 1.00 90.12 234 PRO A CA 1
ATOM 1934 C C . PRO A 1 234 ? 7.265 -6.295 8.039 1.00 90.12 234 PRO A C 1
ATOM 1936 O O . PRO A 1 234 ? 7.741 -5.416 7.311 1.00 90.12 234 PRO A O 1
ATOM 1939 N N . ALA A 1 235 ? 7.631 -7.573 7.948 1.00 91.62 235 ALA A N 1
ATOM 1940 C CA . ALA A 1 235 ? 8.773 -8.034 7.164 1.00 91.62 235 ALA A CA 1
ATOM 1941 C C . ALA A 1 235 ? 8.637 -7.763 5.657 1.00 91.62 235 ALA A C 1
ATOM 1943 O O . ALA A 1 235 ? 9.566 -7.217 5.056 1.00 91.62 235 ALA A O 1
ATOM 1944 N N . LEU A 1 236 ? 7.502 -8.098 5.031 1.00 94.50 236 LEU A N 1
ATOM 1945 C CA . LEU A 1 236 ? 7.308 -7.844 3.596 1.00 94.50 236 LEU A CA 1
ATOM 1946 C C . LEU A 1 236 ? 7.159 -6.346 3.318 1.00 94.50 236 LEU A C 1
ATOM 1948 O O . LEU A 1 236 ? 7.684 -5.855 2.321 1.00 94.50 236 LEU A O 1
ATOM 1952 N N . SER A 1 237 ? 6.491 -5.614 4.205 1.00 93.12 237 SER A N 1
ATOM 1953 C CA . SER A 1 237 ? 6.244 -4.179 4.064 1.00 93.12 237 SER A CA 1
ATOM 1954 C C . SER A 1 237 ? 7.533 -3.367 3.989 1.00 93.12 237 SER A C 1
ATOM 1956 O O . SER A 1 237 ? 7.590 -2.407 3.228 1.00 93.12 237 SER A O 1
ATOM 1958 N N . ILE A 1 238 ? 8.580 -3.765 4.720 1.00 91.12 238 ILE A N 1
ATOM 1959 C CA . ILE A 1 238 ? 9.914 -3.146 4.627 1.00 91.12 238 ILE A CA 1
ATOM 1960 C C . ILE A 1 238 ? 10.785 -3.813 3.563 1.00 91.12 238 ILE A C 1
ATOM 1962 O O . ILE A 1 238 ? 11.513 -3.131 2.836 1.00 91.12 238 ILE A O 1
ATOM 1966 N N . GLY A 1 239 ? 10.698 -5.138 3.435 1.00 93.50 239 GLY A N 1
ATOM 1967 C CA . GLY A 1 239 ? 11.456 -5.891 2.442 1.00 93.50 239 GLY A CA 1
ATOM 1968 C C . GLY A 1 239 ? 11.135 -5.466 1.009 1.00 93.50 239 GLY A C 1
ATOM 1969 O O . GLY A 1 239 ? 12.040 -5.389 0.180 1.00 93.50 239 GLY A O 1
ATOM 1970 N N . LEU A 1 240 ? 9.878 -5.120 0.717 1.00 95.88 240 LEU A N 1
ATOM 1971 C CA . LEU A 1 240 ? 9.440 -4.723 -0.617 1.00 95.88 240 LEU A CA 1
ATOM 1972 C C . LEU A 1 240 ? 10.086 -3.402 -1.084 1.00 95.88 240 LEU A C 1
ATOM 1974 O O . LEU A 1 240 ? 10.705 -3.428 -2.142 1.00 95.88 240 LEU A O 1
ATOM 1978 N N . PRO A 1 241 ? 10.0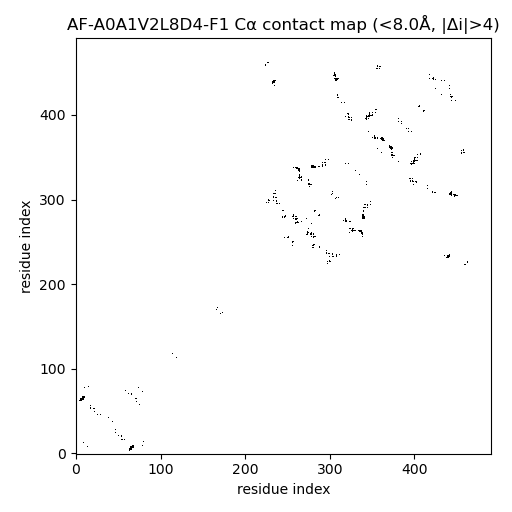37 -2.268 -0.354 1.00 95.56 241 PRO A N 1
ATOM 1979 C CA . PRO A 1 241 ? 10.775 -1.054 -0.716 1.00 95.56 241 PRO A CA 1
ATOM 1980 C C . PRO A 1 241 ? 12.272 -1.275 -0.954 1.00 95.56 241 PRO A C 1
ATOM 1982 O O . PRO A 1 241 ? 12.823 -0.747 -1.924 1.00 95.56 241 PRO A O 1
ATOM 1985 N N . ILE A 1 242 ? 12.923 -2.078 -0.103 1.00 95.38 242 ILE A N 1
ATOM 1986 C CA . ILE A 1 242 ? 14.340 -2.430 -0.265 1.00 95.38 242 ILE A CA 1
ATOM 1987 C C . ILE A 1 242 ? 14.528 -3.193 -1.579 1.00 95.38 242 ILE A C 1
ATOM 1989 O O . ILE A 1 242 ? 15.357 -2.808 -2.400 1.00 95.38 242 ILE A O 1
ATOM 1993 N N . PHE A 1 243 ? 13.716 -4.222 -1.819 1.00 96.56 243 PHE A N 1
ATOM 1994 C CA . PHE A 1 243 ? 13.752 -5.014 -3.044 1.00 96.56 243 PHE A CA 1
ATOM 1995 C C . PHE A 1 243 ? 13.512 -4.165 -4.301 1.00 96.56 243 PHE A C 1
ATOM 1997 O O . PHE A 1 243 ? 14.285 -4.253 -5.251 1.00 96.56 243 PHE A O 1
ATOM 2004 N N . LEU A 1 244 ? 12.502 -3.291 -4.301 1.00 97.38 244 LEU A N 1
ATOM 2005 C CA . LEU A 1 244 ? 12.217 -2.386 -5.419 1.00 97.38 244 LEU A CA 1
ATOM 2006 C C . LEU A 1 244 ? 13.389 -1.433 -5.691 1.00 97.38 244 LEU A C 1
ATOM 2008 O O . LEU A 1 244 ? 13.729 -1.187 -6.847 1.00 97.38 244 LEU A O 1
ATOM 2012 N N . THR A 1 245 ? 14.040 -0.940 -4.635 1.00 97.38 245 THR A N 1
ATOM 2013 C CA . THR A 1 245 ? 15.233 -0.090 -4.751 1.00 97.38 245 THR A CA 1
ATOM 2014 C C . THR A 1 245 ? 16.414 -0.865 -5.335 1.00 97.38 245 THR A C 1
ATOM 2016 O O . THR A 1 245 ? 17.098 -0.360 -6.223 1.00 97.38 245 THR A O 1
ATOM 2019 N N . LEU A 1 246 ? 16.626 -2.112 -4.904 1.00 97.38 246 LEU A N 1
ATOM 2020 C CA . LEU A 1 246 ? 17.663 -2.984 -5.459 1.00 97.38 246 LEU A CA 1
ATOM 2021 C C . LEU A 1 246 ? 17.416 -3.299 -6.939 1.00 97.38 246 LEU A C 1
ATOM 2023 O O . LEU A 1 246 ? 18.353 -3.225 -7.727 1.00 97.38 246 LEU A O 1
ATOM 2027 N N . ILE A 1 247 ? 16.172 -3.591 -7.334 1.00 96.81 247 ILE A N 1
ATOM 2028 C CA . ILE A 1 247 ? 15.804 -3.805 -8.743 1.00 96.81 247 ILE A CA 1
ATOM 2029 C C . ILE A 1 247 ? 16.031 -2.536 -9.566 1.00 96.81 247 ILE A C 1
ATOM 2031 O O . ILE A 1 247 ? 16.592 -2.609 -10.657 1.00 96.81 247 ILE A O 1
ATOM 2035 N N . TYR A 1 248 ? 15.657 -1.370 -9.035 1.00 96.69 248 TYR A N 1
ATOM 2036 C CA . TYR A 1 248 ? 15.906 -0.089 -9.693 1.00 96.69 248 TYR A CA 1
ATOM 2037 C C . TYR A 1 248 ? 17.407 0.170 -9.907 1.00 96.69 248 TYR A C 1
ATOM 2039 O O . TYR A 1 248 ? 17.803 0.580 -10.994 1.00 96.69 248 TYR A O 1
ATOM 2047 N N . ILE A 1 249 ? 18.252 -0.125 -8.912 1.00 96.81 249 ILE A N 1
ATOM 2048 C CA . ILE A 1 249 ? 19.713 0.006 -9.035 1.00 96.81 249 ILE A CA 1
ATOM 2049 C C . ILE A 1 249 ? 20.278 -1.024 -10.025 1.00 96.81 249 ILE A C 1
ATOM 2051 O O . ILE A 1 249 ? 21.083 -0.682 -10.889 1.00 96.81 249 ILE A O 1
ATOM 2055 N N . ALA A 1 250 ? 19.842 -2.281 -9.939 1.00 95.81 250 ALA A N 1
ATOM 2056 C CA . ALA A 1 250 ? 20.283 -3.342 -10.842 1.00 95.81 250 ALA A CA 1
ATOM 2057 C C . ALA A 1 250 ? 19.918 -3.046 -12.307 1.00 95.81 250 ALA A C 1
ATOM 2059 O O . ALA A 1 250 ? 20.658 -3.444 -13.209 1.00 95.81 250 ALA A O 1
ATOM 2060 N N . ASN A 1 251 ? 18.839 -2.287 -12.539 1.00 95.69 251 ASN A N 1
ATOM 2061 C CA . ASN A 1 251 ? 18.414 -1.872 -13.871 1.00 95.69 251 ASN A CA 1
ATOM 2062 C C . ASN A 1 251 ? 19.459 -1.016 -14.618 1.00 95.69 251 ASN A C 1
ATOM 2064 O O . ASN A 1 251 ? 19.434 -0.950 -15.843 1.00 95.69 251 ASN A O 1
ATOM 2068 N N . PHE A 1 252 ? 20.390 -0.362 -13.909 1.00 94.19 252 PHE A N 1
ATOM 2069 C CA . PHE A 1 252 ? 21.485 0.383 -14.547 1.00 94.19 252 PHE A CA 1
ATOM 2070 C C . PHE A 1 252 ? 22.565 -0.524 -15.151 1.00 94.19 252 PHE A C 1
ATOM 2072 O O . PHE A 1 252 ? 23.321 -0.078 -16.010 1.00 94.19 252 PHE A O 1
ATOM 2079 N N . VAL A 1 253 ? 22.653 -1.780 -14.701 1.00 95.69 253 VAL A N 1
ATOM 2080 C CA . VAL A 1 253 ? 23.655 -2.752 -15.169 1.00 95.69 253 VAL A CA 1
ATOM 2081 C C . VAL A 1 253 ? 23.041 -3.735 -16.161 1.00 95.69 253 VAL A C 1
ATOM 2083 O O . VAL A 1 253 ? 23.658 -4.080 -17.166 1.00 95.69 253 VAL A O 1
ATOM 2086 N N . VAL A 1 254 ? 21.820 -4.187 -15.879 1.00 93.06 254 VAL A N 1
ATOM 2087 C CA . VAL A 1 254 ? 21.063 -5.127 -16.707 1.00 93.06 254 VAL A CA 1
ATOM 2088 C C . VAL A 1 254 ? 19.724 -4.482 -17.008 1.00 93.06 254 VAL A C 1
ATOM 2090 O O . VAL A 1 254 ? 19.050 -4.073 -16.074 1.00 93.06 254 VAL A O 1
ATOM 2093 N N . ASP A 1 255 ? 19.309 -4.412 -18.273 1.00 92.75 255 ASP A N 1
ATOM 2094 C CA . ASP A 1 255 ? 18.022 -3.813 -18.653 1.00 92.75 255 ASP A CA 1
ATOM 2095 C C . ASP A 1 255 ? 16.835 -4.713 -18.246 1.00 92.75 255 ASP A C 1
ATOM 2097 O O . ASP A 1 255 ? 16.220 -5.420 -19.049 1.00 92.75 255 ASP A O 1
ATOM 2101 N N . ILE A 1 256 ? 16.556 -4.733 -16.942 1.00 94.06 256 ILE A N 1
ATOM 2102 C CA . ILE A 1 256 ? 15.493 -5.514 -16.309 1.00 94.06 256 ILE A CA 1
ATOM 2103 C C . ILE A 1 256 ? 14.136 -4.997 -16.786 1.00 94.06 256 ILE A C 1
ATOM 2105 O O . ILE A 1 256 ? 13.261 -5.795 -17.126 1.00 94.06 256 ILE A O 1
ATOM 2109 N N . ASN A 1 257 ? 13.970 -3.674 -16.859 1.00 94.88 257 ASN A N 1
ATOM 2110 C CA . ASN A 1 257 ? 12.742 -3.014 -17.294 1.00 94.88 257 ASN A CA 1
ATOM 2111 C C . ASN A 1 257 ? 12.316 -3.479 -18.696 1.00 94.88 257 ASN A C 1
ATOM 2113 O O . ASN A 1 257 ? 11.125 -3.732 -18.913 1.00 94.88 257 ASN A O 1
ATOM 2117 N N . ALA A 1 258 ? 13.255 -3.681 -19.627 1.00 93.19 258 ALA A N 1
ATOM 2118 C CA . ALA A 1 258 ? 12.931 -4.246 -20.935 1.00 93.19 258 ALA A CA 1
ATOM 2119 C C . ALA A 1 258 ? 12.302 -5.645 -20.851 1.00 93.19 258 ALA A C 1
ATOM 2121 O O . ALA A 1 258 ? 11.426 -5.954 -21.659 1.00 93.19 258 ALA A O 1
ATOM 2122 N N . GLN A 1 259 ? 12.680 -6.473 -19.871 1.00 92.62 259 GLN A N 1
ATOM 2123 C CA . GLN A 1 259 ? 12.186 -7.848 -19.711 1.00 92.62 259 GLN A CA 1
ATOM 2124 C C . GLN A 1 259 ? 10.840 -7.941 -18.981 1.00 92.62 259 GLN A C 1
ATOM 2126 O O . GLN A 1 259 ? 10.065 -8.858 -19.248 1.00 92.62 259 GLN A O 1
ATOM 2131 N N . ILE A 1 260 ? 10.551 -7.004 -18.076 1.00 96.12 260 ILE A N 1
ATOM 2132 C CA . ILE A 1 260 ? 9.361 -7.072 -17.208 1.00 96.12 260 ILE A CA 1
ATOM 2133 C C . ILE A 1 260 ? 8.254 -6.088 -17.586 1.00 96.12 260 ILE A C 1
ATOM 2135 O O . ILE A 1 260 ? 7.147 -6.214 -17.075 1.00 96.12 260 ILE A O 1
ATOM 2139 N N . SER A 1 261 ? 8.524 -5.116 -18.461 1.00 96.06 261 SER A N 1
ATOM 2140 C CA . SER A 1 261 ? 7.529 -4.110 -18.844 1.00 96.06 261 SER A CA 1
ATOM 2141 C C . SER A 1 261 ? 6.291 -4.728 -19.493 1.00 96.06 261 SER A C 1
ATOM 2143 O O . SER A 1 261 ? 6.394 -5.609 -20.352 1.00 96.06 261 SER A O 1
ATOM 2145 N N . LEU A 1 262 ? 5.111 -4.283 -19.059 1.00 96.19 262 LEU A N 1
ATOM 2146 C CA . LEU A 1 262 ? 3.843 -4.831 -19.517 1.00 96.19 262 LEU A CA 1
ATOM 2147 C C . LEU A 1 262 ? 3.396 -4.126 -20.792 1.00 96.19 262 LEU A C 1
ATOM 2149 O O . LEU A 1 262 ? 3.006 -2.960 -20.754 1.00 96.19 262 LEU A O 1
ATOM 2153 N N . SER A 1 263 ? 3.389 -4.859 -21.901 1.00 94.31 263 SER A N 1
ATOM 2154 C CA . SER A 1 263 ? 2.823 -4.395 -23.165 1.00 94.31 263 SER A CA 1
ATOM 2155 C C . SER A 1 263 ? 1.412 -4.957 -23.386 1.00 94.31 263 SER A C 1
ATOM 2157 O O . SER A 1 263 ? 1.091 -6.050 -22.910 1.00 94.31 263 SER A O 1
ATOM 2159 N N . PRO A 1 264 ? 0.572 -4.295 -24.197 1.00 93.62 264 PRO A N 1
ATOM 2160 C CA . PRO A 1 264 ? -0.736 -4.825 -24.571 1.00 93.62 264 PRO A CA 1
ATOM 2161 C C . PRO A 1 264 ? -0.692 -6.200 -25.259 1.00 93.62 264 PRO A C 1
ATOM 2163 O O . PRO A 1 264 ? -1.622 -6.991 -25.132 1.00 93.62 264 PRO A O 1
ATOM 2166 N N . SER A 1 265 ? 0.415 -6.529 -25.932 1.00 93.12 265 SER A N 1
ATOM 2167 C CA . SER A 1 265 ? 0.647 -7.839 -26.553 1.00 93.12 265 SER A CA 1
ATOM 2168 C C . SER A 1 265 ? 1.084 -8.940 -25.578 1.00 93.12 265 SER A C 1
ATOM 2170 O O . SER A 1 265 ? 0.974 -10.114 -25.924 1.00 93.12 265 SER A O 1
ATOM 2172 N N . SER A 1 266 ? 1.537 -8.597 -24.363 1.00 94.56 266 SER A N 1
ATOM 2173 C CA . SER A 1 266 ? 2.136 -9.548 -23.407 1.00 94.56 266 SER A CA 1
ATOM 2174 C C . SER A 1 266 ? 1.206 -10.718 -23.066 1.00 94.56 266 SER A C 1
ATOM 2176 O O . SER A 1 266 ? 1.652 -11.859 -22.983 1.00 94.56 266 SER A O 1
ATOM 2178 N N . LEU A 1 267 ? -0.101 -10.464 -22.926 1.00 94.69 267 LEU A N 1
ATOM 2179 C CA . LEU A 1 267 ? -1.084 -11.518 -22.655 1.00 94.69 267 LEU A CA 1
ATOM 2180 C C . LEU A 1 267 ? -1.216 -12.509 -23.821 1.00 94.69 267 LEU A C 1
ATOM 2182 O O . LEU A 1 267 ? -1.283 -13.714 -23.599 1.00 94.69 267 LEU A O 1
ATOM 2186 N N . PHE A 1 268 ? -1.240 -12.010 -25.057 1.00 93.38 268 PHE A N 1
ATOM 2187 C CA . PHE A 1 268 ? -1.431 -12.828 -26.260 1.00 93.38 268 PHE A CA 1
ATOM 2188 C C . PHE A 1 268 ? -0.174 -13.615 -26.637 1.00 93.38 268 PHE A C 1
ATOM 2190 O O . PHE A 1 268 ? -0.275 -14.702 -27.200 1.00 93.38 268 PHE A O 1
ATOM 2197 N N . ASN A 1 269 ? 0.994 -13.093 -26.266 1.00 94.06 269 ASN A N 1
ATOM 2198 C CA . ASN A 1 269 ? 2.276 -13.778 -26.402 1.00 94.06 269 ASN A CA 1
ATOM 2199 C C . ASN A 1 269 ? 2.554 -14.771 -25.262 1.00 94.06 269 ASN A C 1
ATOM 2201 O O . ASN A 1 269 ? 3.567 -15.461 -25.300 1.00 94.06 269 ASN A O 1
ATOM 2205 N N . LEU A 1 270 ? 1.665 -14.858 -24.261 1.00 92.81 270 LEU A N 1
ATOM 2206 C CA . LEU A 1 270 ? 1.844 -15.671 -23.054 1.00 92.81 270 LEU A CA 1
ATOM 2207 C C . LEU A 1 270 ? 3.124 -15.316 -22.272 1.00 92.81 270 LEU A C 1
ATOM 2209 O O . LEU A 1 270 ? 3.733 -16.174 -21.631 1.00 92.81 270 LEU A O 1
ATOM 2213 N N . ASP A 1 271 ? 3.500 -14.034 -22.264 1.00 94.25 271 ASP A N 1
ATOM 2214 C CA . ASP A 1 271 ? 4.646 -13.518 -21.511 1.00 94.25 271 ASP A CA 1
ATOM 2215 C C . ASP A 1 271 ? 4.297 -13.392 -20.016 1.00 94.25 271 ASP A C 1
ATOM 2217 O O . ASP A 1 271 ? 4.114 -12.299 -19.471 1.00 94.25 271 ASP A O 1
ATOM 2221 N N . LEU A 1 272 ? 4.203 -14.534 -19.327 1.00 92.81 272 LEU A N 1
ATOM 2222 C CA . LEU A 1 272 ? 3.763 -14.613 -17.925 1.00 92.81 272 LEU A CA 1
ATOM 2223 C C . LEU A 1 272 ? 4.623 -13.762 -16.979 1.00 92.81 272 LEU A C 1
ATOM 2225 O O . LEU A 1 272 ? 4.111 -13.182 -16.022 1.00 92.81 272 LEU A O 1
ATOM 2229 N N . ASN A 1 273 ? 5.917 -13.632 -17.279 1.00 94.06 273 ASN A N 1
ATOM 2230 C CA . ASN A 1 273 ? 6.824 -12.788 -16.506 1.00 94.06 273 ASN A CA 1
ATOM 2231 C C . ASN A 1 273 ? 6.386 -11.317 -16.531 1.00 94.06 273 ASN A C 1
ATOM 2233 O O . ASN A 1 273 ? 6.385 -10.669 -15.488 1.00 94.06 273 ASN A O 1
ATOM 2237 N N . ARG A 1 274 ? 5.949 -10.797 -17.683 1.00 96.00 274 ARG A N 1
ATOM 2238 C CA . ARG A 1 274 ? 5.496 -9.403 -17.817 1.00 96.00 274 ARG A CA 1
ATOM 2239 C C . ARG A 1 274 ? 4.167 -9.173 -17.108 1.00 96.00 274 ARG A C 1
ATOM 2241 O O . ARG A 1 274 ? 3.996 -8.145 -16.467 1.00 96.00 274 ARG A O 1
ATOM 2248 N N . LEU A 1 275 ? 3.260 -10.152 -17.142 1.00 96.25 275 LEU A N 1
ATOM 2249 C CA . LEU A 1 275 ? 1.982 -10.091 -16.414 1.00 96.25 275 LEU A CA 1
ATOM 2250 C C . LEU A 1 275 ? 2.169 -10.035 -14.888 1.00 96.25 275 LEU A C 1
ATOM 2252 O O . LEU A 1 275 ? 1.334 -9.473 -14.185 1.00 96.25 275 LEU A O 1
ATOM 2256 N N . SER A 1 276 ? 3.261 -10.614 -14.385 1.00 96.25 276 SER A N 1
ATOM 2257 C CA . SER A 1 276 ? 3.544 -10.761 -12.955 1.00 96.25 276 SER A CA 1
ATOM 2258 C C . SER A 1 276 ? 4.481 -9.676 -12.403 1.00 96.25 276 SER A C 1
ATOM 2260 O O . SER A 1 276 ? 4.255 -9.152 -11.313 1.00 96.25 276 SER A O 1
ATOM 2262 N N . PHE A 1 277 ? 5.547 -9.339 -13.134 1.00 96.88 277 PHE A N 1
ATOM 2263 C CA . PHE A 1 277 ? 6.671 -8.553 -12.612 1.00 96.88 277 PHE A CA 1
ATOM 2264 C C . PHE A 1 277 ? 6.691 -7.090 -13.054 1.00 96.88 277 PHE A C 1
ATOM 2266 O O . PHE A 1 277 ? 7.475 -6.320 -12.508 1.00 96.88 277 PHE A O 1
ATOM 2273 N N . TYR A 1 278 ? 5.820 -6.644 -13.960 1.00 96.94 278 TYR A N 1
ATOM 2274 C CA . TYR A 1 278 ? 5.779 -5.225 -14.332 1.00 96.94 278 TYR A CA 1
ATOM 2275 C C . TYR A 1 278 ? 5.667 -4.233 -13.152 1.00 96.94 278 TYR A C 1
ATOM 2277 O O . TYR A 1 278 ? 6.222 -3.135 -13.276 1.00 96.94 278 TYR A O 1
ATOM 2285 N N . PRO A 1 279 ? 5.048 -4.559 -11.990 1.00 97.38 279 PRO A N 1
ATOM 2286 C CA . PRO A 1 279 ? 4.989 -3.612 -10.885 1.00 97.38 279 PRO A CA 1
ATOM 2287 C C . PRO A 1 279 ? 6.333 -3.409 -10.174 1.00 97.38 279 PRO A C 1
ATOM 2289 O O . PRO A 1 279 ? 6.485 -2.430 -9.445 1.00 97.38 279 PRO A O 1
ATOM 2292 N N . VAL A 1 280 ? 7.311 -4.310 -10.353 1.00 96.94 280 VAL A N 1
ATOM 2293 C CA . VAL A 1 280 ? 8.602 -4.195 -9.653 1.00 96.94 280 VAL A CA 1
ATOM 2294 C C . VAL A 1 280 ? 9.567 -3.223 -10.336 1.00 96.94 280 VAL A C 1
ATOM 2296 O O . VAL A 1 280 ? 10.436 -2.651 -9.678 1.00 96.94 280 VAL A O 1
ATOM 2299 N N . GLY A 1 281 ? 9.407 -2.991 -11.642 1.00 94.94 281 GLY A N 1
ATOM 2300 C CA . GLY A 1 281 ? 10.267 -2.091 -12.410 1.00 94.94 281 GLY A CA 1
ATOM 2301 C C . GLY A 1 281 ? 9.839 -0.630 -12.316 1.00 94.94 281 GLY A C 1
ATOM 2302 O O . GLY A 1 281 ? 8.657 -0.320 -12.198 1.00 94.94 281 GLY A O 1
ATOM 2303 N N . HIS A 1 282 ? 10.805 0.286 -12.372 1.00 94.75 282 HIS A N 1
ATOM 2304 C CA . HIS A 1 282 ? 10.570 1.724 -12.233 1.00 94.75 282 HIS A CA 1
ATOM 2305 C C . HIS A 1 282 ? 11.423 2.506 -13.236 1.00 94.75 282 HIS A C 1
ATOM 2307 O O . HIS A 1 282 ? 12.591 2.191 -13.449 1.00 94.75 282 HIS A O 1
ATOM 2313 N N . LEU A 1 283 ? 10.831 3.535 -13.848 1.00 90.50 283 LEU A N 1
ATOM 2314 C CA . LEU A 1 283 ? 11.471 4.361 -14.883 1.00 90.50 283 LEU A CA 1
ATOM 2315 C C . LEU A 1 283 ? 12.370 5.480 -14.330 1.00 90.50 283 LEU A C 1
ATOM 2317 O O . LEU A 1 283 ? 13.159 6.049 -15.075 1.00 90.50 283 LEU A O 1
ATOM 2321 N N . GLY A 1 284 ? 12.249 5.824 -13.046 1.00 91.25 284 GLY A N 1
ATOM 2322 C CA . GLY A 1 284 ? 13.031 6.897 -12.437 1.00 91.25 284 GLY A CA 1
ATOM 2323 C C . GLY A 1 284 ? 12.875 6.966 -10.921 1.00 91.25 284 GLY A C 1
ATOM 2324 O O . GLY A 1 284 ? 11.924 6.418 -10.357 1.00 91.25 284 GLY A O 1
ATOM 2325 N N . LEU A 1 285 ? 13.798 7.679 -10.271 1.00 93.12 285 LEU A N 1
ATOM 2326 C CA . LEU A 1 285 ? 13.893 7.757 -8.812 1.00 93.12 285 LEU A CA 1
ATOM 2327 C C . LEU A 1 285 ? 12.639 8.364 -8.173 1.00 93.12 285 LEU A C 1
ATOM 2329 O O . LEU A 1 285 ? 12.116 7.807 -7.216 1.00 93.12 285 LEU A O 1
ATOM 2333 N N . LEU A 1 286 ? 12.116 9.469 -8.715 1.00 90.69 286 LEU A N 1
ATOM 2334 C CA . LEU A 1 286 ? 10.903 10.093 -8.172 1.00 90.69 286 LEU A CA 1
ATOM 2335 C C . LEU A 1 286 ? 9.687 9.166 -8.279 1.00 90.69 286 LEU A C 1
ATOM 2337 O O . LEU A 1 286 ? 8.909 9.070 -7.336 1.00 90.69 286 LEU A O 1
ATOM 2341 N N . HIS A 1 287 ? 9.552 8.435 -9.389 1.00 91.25 287 HIS A N 1
ATOM 2342 C CA . HIS A 1 287 ? 8.477 7.455 -9.559 1.00 91.25 287 HIS A CA 1
ATOM 2343 C C . HIS A 1 287 ? 8.586 6.317 -8.532 1.00 91.25 287 HIS A C 1
ATOM 2345 O O . HIS A 1 287 ? 7.582 5.948 -7.925 1.00 91.25 287 HIS A O 1
ATOM 2351 N N . LEU A 1 288 ? 9.800 5.807 -8.286 1.00 94.44 288 LEU A N 1
ATOM 2352 C CA . LEU A 1 288 ? 10.062 4.823 -7.233 1.00 94.44 288 LEU A CA 1
ATOM 2353 C C . LEU A 1 288 ? 9.696 5.364 -5.844 1.00 94.44 288 LEU A C 1
ATOM 2355 O O . LEU A 1 288 ? 8.966 4.704 -5.109 1.00 94.44 288 LEU A O 1
ATOM 2359 N N . LEU A 1 289 ? 10.167 6.565 -5.496 1.00 92.81 289 LEU A N 1
ATOM 2360 C CA . LEU A 1 289 ? 9.926 7.165 -4.182 1.00 92.81 289 LEU A CA 1
ATOM 2361 C C . LEU A 1 289 ? 8.435 7.398 -3.927 1.00 92.81 289 LEU A C 1
ATOM 2363 O O . LEU A 1 289 ? 7.935 6.990 -2.881 1.00 92.81 289 LEU A O 1
ATOM 2367 N N . PHE A 1 290 ? 7.702 7.988 -4.877 1.00 89.81 290 PHE A N 1
ATOM 2368 C CA . PHE A 1 290 ? 6.259 8.200 -4.719 1.00 89.81 290 PHE A CA 1
ATOM 2369 C C . PHE A 1 290 ? 5.492 6.888 -4.560 1.00 89.81 290 PHE A C 1
ATOM 2371 O O . PHE A 1 290 ? 4.595 6.809 -3.719 1.00 89.81 290 PHE A O 1
ATOM 2378 N N . ASN A 1 291 ? 5.870 5.846 -5.305 1.00 92.56 291 ASN A N 1
ATOM 2379 C CA . ASN A 1 291 ? 5.247 4.539 -5.147 1.00 92.56 291 ASN A CA 1
ATOM 2380 C C . ASN A 1 291 ? 5.561 3.915 -3.782 1.00 92.56 291 ASN A C 1
ATOM 2382 O O . ASN A 1 291 ? 4.648 3.410 -3.136 1.00 92.56 291 ASN A O 1
ATOM 2386 N N . ILE A 1 292 ? 6.813 3.975 -3.312 1.00 93.69 292 ILE A N 1
ATOM 2387 C CA . ILE A 1 292 ? 7.193 3.468 -1.983 1.00 93.69 292 ILE A CA 1
ATOM 2388 C C . ILE A 1 292 ? 6.408 4.201 -0.891 1.00 93.69 292 ILE A C 1
ATOM 2390 O O . ILE A 1 292 ? 5.767 3.551 -0.067 1.00 93.69 292 ILE A O 1
ATOM 2394 N N . PHE A 1 293 ? 6.410 5.538 -0.900 1.00 89.50 293 PHE A N 1
ATOM 2395 C CA . PHE A 1 293 ? 5.735 6.328 0.131 1.00 89.50 293 PHE A CA 1
ATOM 2396 C C . PHE A 1 293 ? 4.215 6.149 0.119 1.00 89.50 293 PHE A C 1
ATOM 2398 O O . PHE A 1 293 ? 3.605 6.095 1.185 1.00 89.50 293 PHE A O 1
ATOM 2405 N N . GLY A 1 294 ? 3.601 6.029 -1.062 1.00 89.12 294 GLY A N 1
ATOM 2406 C CA . GLY A 1 294 ? 2.164 5.785 -1.172 1.00 89.12 294 GLY A CA 1
ATOM 2407 C C . GLY A 1 294 ? 1.760 4.376 -0.733 1.00 89.12 294 GLY A C 1
ATOM 2408 O O . GLY A 1 294 ? 0.717 4.194 -0.107 1.00 89.12 294 GLY A O 1
ATOM 2409 N N . LEU A 1 295 ? 2.576 3.370 -1.053 1.00 92.38 295 LEU A N 1
ATOM 2410 C CA . LEU A 1 295 ? 2.231 1.961 -0.874 1.00 92.38 295 LEU A CA 1
ATOM 2411 C C . LEU A 1 295 ? 2.540 1.434 0.534 1.00 92.38 295 LEU A C 1
ATOM 2413 O O . LEU A 1 295 ? 1.774 0.630 1.067 1.00 92.38 295 LEU A O 1
ATOM 2417 N N . LEU A 1 296 ? 3.637 1.893 1.141 1.00 91.50 296 LEU A N 1
ATOM 2418 C CA . LEU A 1 296 ? 4.119 1.418 2.438 1.00 91.50 296 LEU A CA 1
ATOM 2419 C C . LEU A 1 296 ? 3.048 1.407 3.549 1.00 91.50 296 LEU A C 1
ATOM 2421 O O . LEU A 1 296 ? 2.851 0.342 4.135 1.00 91.50 296 LEU A O 1
ATOM 2425 N N . PRO A 1 297 ? 2.307 2.501 3.837 1.00 88.81 297 PRO A N 1
ATOM 2426 C CA . PRO A 1 297 ? 1.318 2.485 4.921 1.00 88.81 297 PRO A CA 1
ATOM 2427 C C . PRO A 1 297 ? 0.195 1.465 4.679 1.00 88.81 297 PRO A C 1
ATOM 2429 O O . PRO A 1 297 ? -0.298 0.834 5.616 1.00 88.81 297 PRO A O 1
ATOM 2432 N N . MET A 1 298 ? -0.179 1.257 3.416 1.00 90.94 298 MET A N 1
ATOM 2433 C CA . MET A 1 298 ? -1.247 0.334 3.043 1.00 90.94 298 MET A CA 1
ATOM 2434 C C . MET A 1 298 ? -0.812 -1.123 3.187 1.00 90.94 298 MET A C 1
ATOM 2436 O O . MET A 1 298 ? -1.551 -1.924 3.761 1.00 90.94 298 MET A O 1
ATOM 2440 N N . ILE A 1 299 ? 0.396 -1.464 2.725 1.00 93.69 299 ILE A N 1
ATOM 2441 C CA . ILE A 1 299 ? 0.926 -2.825 2.870 1.00 93.69 299 ILE A CA 1
ATOM 2442 C C . ILE A 1 299 ? 1.193 -3.138 4.340 1.00 93.69 299 ILE A C 1
ATOM 2444 O O . ILE A 1 299 ? 0.775 -4.203 4.780 1.00 93.69 299 ILE A O 1
ATOM 2448 N N . CYS A 1 300 ? 1.751 -2.205 5.123 1.00 91.00 300 CYS A N 1
ATOM 2449 C CA . CYS A 1 300 ? 1.929 -2.393 6.568 1.00 91.00 300 CYS A CA 1
ATOM 2450 C C . CYS A 1 300 ? 0.619 -2.803 7.244 1.00 91.00 300 CYS A C 1
ATOM 2452 O O . CYS A 1 300 ? 0.572 -3.745 8.033 1.00 91.00 300 CYS A O 1
ATOM 2454 N N . ARG A 1 301 ? -0.475 -2.106 6.929 1.00 88.88 301 ARG A N 1
ATOM 2455 C CA . ARG A 1 301 ? -1.787 -2.396 7.511 1.00 88.88 301 ARG A CA 1
ATOM 2456 C C . ARG A 1 301 ? -2.372 -3.719 7.010 1.00 88.88 301 ARG A C 1
ATOM 2458 O O . ARG A 1 301 ? -2.967 -4.465 7.790 1.00 88.88 301 ARG A O 1
ATOM 2465 N N . PHE A 1 302 ? -2.213 -4.009 5.723 1.00 92.56 302 PHE A N 1
ATOM 2466 C CA . PHE A 1 302 ? -2.717 -5.242 5.130 1.00 92.56 302 PHE A CA 1
ATOM 2467 C C . PHE A 1 302 ? -1.962 -6.468 5.660 1.00 92.56 302 PHE A C 1
ATOM 2469 O O . PHE A 1 302 ? -2.588 -7.422 6.110 1.00 92.56 302 PHE A O 1
ATOM 2476 N N . GLU A 1 303 ? -0.633 -6.406 5.721 1.00 94.31 303 GLU A N 1
ATOM 2477 C CA . GLU A 1 303 ? 0.227 -7.487 6.203 1.00 94.31 303 GLU A CA 1
ATOM 2478 C C . GLU A 1 303 ? -0.062 -7.864 7.654 1.00 94.31 303 GLU A C 1
ATOM 2480 O O . GLU A 1 303 ? -0.204 -9.047 7.957 1.00 94.31 303 GLU A O 1
ATOM 2485 N N . ARG A 1 304 ? -0.249 -6.874 8.534 1.00 89.44 304 ARG A N 1
ATOM 2486 C CA . ARG A 1 304 ? -0.593 -7.110 9.947 1.00 89.44 304 ARG A CA 1
ATOM 2487 C C . ARG A 1 304 ? -1.895 -7.878 10.143 1.00 89.44 304 ARG A C 1
ATOM 2489 O O . ARG A 1 304 ? -2.040 -8.602 11.120 1.00 89.44 304 ARG A O 1
ATOM 2496 N N . THR A 1 305 ? -2.855 -7.678 9.245 1.00 87.81 305 THR A N 1
ATOM 2497 C CA . THR A 1 305 ? -4.203 -8.252 9.363 1.00 87.81 305 THR A CA 1
ATOM 2498 C C . THR A 1 305 ? -4.371 -9.531 8.551 1.00 87.81 305 THR A C 1
ATOM 2500 O O . THR A 1 305 ? -5.232 -10.343 8.872 1.00 87.81 305 THR A O 1
ATOM 2503 N N . HIS A 1 306 ? -3.556 -9.723 7.511 1.00 91.50 306 HIS A N 1
ATOM 2504 C CA . HIS A 1 306 ? -3.714 -10.820 6.561 1.00 91.50 306 HIS A CA 1
ATOM 2505 C C . HIS A 1 306 ? -2.563 -11.826 6.559 1.00 91.50 306 HIS A C 1
ATOM 2507 O O . HIS A 1 306 ? -2.775 -12.923 6.057 1.00 91.50 306 HIS A O 1
ATOM 2513 N N . GLY A 1 307 ? -1.389 -11.498 7.102 1.00 93.81 307 GLY A N 1
ATOM 2514 C CA . GLY A 1 307 ? -0.210 -12.365 7.078 1.00 93.81 307 GLY A CA 1
ATOM 2515 C C . GLY A 1 307 ? 0.785 -12.004 5.972 1.00 93.81 307 GLY A C 1
ATOM 2516 O O . GLY A 1 307 ? 0.425 -11.459 4.920 1.00 93.81 307 GLY A O 1
ATOM 2517 N N . THR A 1 308 ? 2.059 -12.325 6.199 1.00 95.19 308 THR A N 1
ATOM 2518 C CA . THR A 1 308 ? 3.185 -11.936 5.338 1.00 95.19 308 THR A CA 1
ATOM 2519 C C . THR A 1 308 ? 3.139 -12.637 3.979 1.00 95.19 308 THR A C 1
ATOM 2521 O O . THR A 1 308 ? 3.143 -11.966 2.943 1.00 95.19 308 THR A O 1
ATOM 2524 N N . VAL A 1 309 ? 3.023 -13.971 3.936 1.00 96.31 309 VAL A N 1
ATOM 2525 C CA . VAL A 1 309 ? 2.961 -14.704 2.652 1.00 96.31 309 VAL A CA 1
ATOM 2526 C C . VAL A 1 309 ? 1.669 -14.420 1.913 1.00 96.31 309 VAL A C 1
ATOM 2528 O O . VAL A 1 309 ? 1.702 -14.192 0.703 1.00 96.31 309 VAL A O 1
ATOM 2531 N N . TYR A 1 310 ? 0.545 -14.371 2.630 1.00 96.12 310 TYR A N 1
ATOM 2532 C CA . TYR A 1 310 ? -0.742 -14.020 2.039 1.00 96.12 310 TYR A CA 1
ATOM 2533 C C . TYR A 1 310 ? -0.655 -12.677 1.302 1.00 96.12 310 TYR A C 1
ATOM 2535 O O . TYR A 1 310 ? -1.048 -12.580 0.141 1.00 96.12 310 TYR A O 1
ATOM 2543 N N . THR A 1 311 ? -0.058 -11.659 1.930 1.00 96.50 311 THR A N 1
ATOM 2544 C CA . THR A 1 311 ? 0.138 -10.340 1.310 1.00 96.50 311 THR A CA 1
ATOM 2545 C C . THR A 1 311 ? 0.990 -10.418 0.046 1.00 96.50 311 THR A C 1
ATOM 2547 O O . THR A 1 311 ? 0.617 -9.842 -0.975 1.00 96.50 311 THR A O 1
ATOM 2550 N N . GLY A 1 312 ? 2.088 -11.180 0.069 1.00 96.50 312 GLY A N 1
ATOM 2551 C CA . GLY A 1 312 ? 2.927 -11.404 -1.113 1.00 96.50 312 GLY A CA 1
ATOM 2552 C C . GLY A 1 312 ? 2.169 -12.058 -2.272 1.00 96.50 312 GLY A C 1
ATOM 2553 O O . GLY A 1 312 ? 2.289 -11.625 -3.420 1.00 96.50 312 GLY A O 1
ATOM 2554 N N . VAL A 1 313 ? 1.332 -13.058 -1.979 1.00 96.38 313 VAL A N 1
ATOM 2555 C CA . VAL A 1 313 ? 0.497 -13.711 -2.998 1.00 96.38 313 VAL A CA 1
ATOM 2556 C C . VAL A 1 313 ? -0.571 -12.758 -3.537 1.00 96.38 313 VAL A C 1
ATOM 2558 O O . VAL A 1 313 ? -0.789 -12.711 -4.748 1.00 96.38 313 VAL A O 1
ATOM 2561 N N . MET A 1 314 ? -1.190 -11.948 -2.676 1.00 96.88 314 MET A N 1
ATOM 2562 C CA . MET A 1 314 ? -2.180 -10.953 -3.094 1.00 96.88 314 MET A CA 1
ATOM 2563 C C . MET A 1 314 ? -1.583 -9.861 -3.984 1.00 96.88 314 MET A C 1
ATOM 2565 O O . MET A 1 314 ? -2.218 -9.488 -4.965 1.00 96.88 314 MET A O 1
ATOM 2569 N N . LEU A 1 315 ? -0.358 -9.395 -3.712 1.00 97.56 315 LEU A N 1
ATOM 2570 C CA . LEU A 1 315 ? 0.351 -8.462 -4.600 1.00 97.56 315 LEU A CA 1
ATOM 2571 C C . LEU A 1 315 ? 0.486 -9.040 -6.013 1.00 97.56 315 LEU A C 1
ATOM 2573 O O . LEU A 1 315 ? 0.177 -8.369 -7.001 1.00 97.56 315 LEU A O 1
ATOM 2577 N N . ASN A 1 316 ? 0.906 -10.301 -6.122 1.00 97.19 316 ASN A N 1
ATOM 2578 C CA . ASN A 1 316 ? 1.032 -10.954 -7.420 1.00 97.19 316 ASN A CA 1
ATOM 2579 C C . ASN A 1 316 ? -0.329 -11.140 -8.107 1.00 97.19 316 ASN A C 1
ATOM 2581 O O . ASN A 1 316 ? -0.482 -10.807 -9.282 1.00 97.19 316 ASN A O 1
ATOM 2585 N N . LEU A 1 317 ? -1.339 -11.593 -7.359 1.00 97.12 317 LEU A N 1
ATOM 2586 C CA . LEU A 1 317 ? -2.694 -11.773 -7.873 1.00 97.12 317 LEU A CA 1
ATOM 2587 C C . LEU A 1 317 ? -3.285 -10.449 -8.379 1.00 97.12 317 LEU A C 1
ATOM 2589 O O . LEU A 1 317 ? -3.871 -10.415 -9.461 1.00 97.12 317 LEU A O 1
ATOM 2593 N N . PHE A 1 318 ? -3.091 -9.351 -7.644 1.00 97.94 318 PHE A N 1
ATOM 2594 C CA . PHE A 1 318 ? -3.515 -8.017 -8.069 1.00 97.94 318 PHE A CA 1
ATOM 2595 C C . PHE A 1 318 ? -2.807 -7.564 -9.345 1.00 97.94 318 PHE A C 1
ATOM 2597 O O . PHE A 1 318 ? -3.465 -7.021 -10.231 1.00 97.94 318 PHE A O 1
ATOM 2604 N N . ALA A 1 319 ? -1.505 -7.834 -9.478 1.00 97.69 319 ALA A N 1
ATOM 2605 C CA . ALA A 1 319 ? -0.752 -7.515 -10.689 1.00 97.69 319 ALA A CA 1
ATOM 2606 C C . ALA A 1 319 ? -1.321 -8.248 -11.912 1.00 97.69 319 ALA A C 1
ATOM 2608 O O . ALA A 1 319 ? -1.685 -7.617 -12.903 1.00 97.69 319 ALA A O 1
ATOM 2609 N N . VAL A 1 320 ? -1.472 -9.572 -11.817 1.00 97.19 320 VAL A N 1
ATOM 2610 C CA . VAL A 1 320 ? -1.944 -10.403 -12.933 1.00 97.19 320 VAL A CA 1
ATOM 2611 C C . VAL A 1 320 ? -3.376 -10.037 -13.327 1.00 97.19 320 VAL A C 1
ATOM 2613 O O . VAL A 1 320 ? -3.674 -9.879 -14.513 1.00 97.19 320 VAL A O 1
ATOM 2616 N N . LEU A 1 321 ? -4.268 -9.850 -12.350 1.00 96.94 321 LEU A N 1
ATOM 2617 C CA . LEU A 1 321 ? -5.662 -9.502 -12.625 1.00 96.94 321 LEU A CA 1
ATOM 2618 C C . LEU A 1 321 ? -5.839 -8.080 -13.154 1.00 96.94 321 LEU A C 1
ATOM 2620 O O . LEU A 1 321 ? -6.802 -7.847 -13.878 1.00 96.94 321 LEU A O 1
ATOM 2624 N N . ALA A 1 322 ? -4.938 -7.148 -12.838 1.00 97.25 322 ALA A N 1
ATOM 2625 C CA . ALA A 1 322 ? -4.930 -5.824 -13.456 1.00 97.25 322 ALA A CA 1
ATOM 2626 C C . ALA A 1 322 ? -4.326 -5.866 -14.872 1.00 97.25 322 ALA A C 1
ATOM 2628 O O . ALA A 1 322 ? -4.785 -5.151 -15.766 1.00 97.25 322 ALA A O 1
ATOM 2629 N N . ALA A 1 323 ? -3.341 -6.740 -15.104 1.00 97.00 323 ALA A N 1
ATOM 2630 C CA . ALA A 1 323 ? -2.677 -6.890 -16.394 1.00 97.00 323 ALA A CA 1
ATOM 2631 C C . ALA A 1 323 ? -3.592 -7.478 -17.481 1.00 97.00 323 ALA A C 1
ATOM 2633 O O . ALA A 1 323 ? -3.536 -7.033 -18.624 1.00 97.00 323 ALA A O 1
ATOM 2634 N N . ILE A 1 324 ? -4.471 -8.431 -17.151 1.00 95.69 324 ILE A N 1
ATOM 2635 C CA . ILE A 1 324 ? -5.406 -9.041 -18.120 1.00 95.69 324 ILE A CA 1
ATOM 2636 C C . ILE A 1 324 ? -6.314 -8.002 -18.815 1.00 95.69 324 ILE A C 1
ATOM 2638 O O . ILE A 1 324 ? -6.298 -7.929 -20.050 1.00 95.69 324 ILE A O 1
ATOM 2642 N N . PRO A 1 325 ? -7.110 -7.185 -18.094 1.00 94.38 325 PRO A N 1
ATOM 2643 C CA . PRO A 1 325 ? -7.931 -6.155 -18.715 1.00 94.38 325 PRO A CA 1
ATOM 2644 C C . PRO A 1 325 ? -7.069 -5.070 -19.368 1.00 94.38 325 PRO A C 1
ATOM 2646 O O . PRO A 1 325 ? -7.422 -4.604 -20.447 1.00 94.38 325 PRO A O 1
ATOM 2649 N N . TYR A 1 326 ? -5.903 -4.735 -18.799 1.00 95.38 326 TYR A N 1
ATOM 2650 C CA . TYR A 1 326 ? -4.965 -3.815 -19.442 1.00 95.38 326 TYR A CA 1
ATOM 2651 C C . TYR A 1 326 ? -4.513 -4.315 -20.820 1.00 95.38 326 TYR A C 1
ATOM 2653 O O . TYR A 1 326 ? -4.564 -3.555 -21.780 1.00 95.38 326 TYR A O 1
ATOM 2661 N N . CYS A 1 327 ? -4.125 -5.585 -20.957 1.00 95.06 327 CYS A N 1
ATOM 2662 C CA . CYS A 1 327 ? -3.703 -6.141 -22.239 1.00 95.06 327 CYS A CA 1
ATOM 2663 C C . CYS A 1 327 ? -4.870 -6.285 -23.217 1.00 95.06 327 CYS A C 1
ATOM 2665 O O . CYS A 1 327 ? -4.743 -5.893 -24.369 1.00 95.06 327 CYS A O 1
ATOM 2667 N N . THR A 1 328 ? -6.014 -6.810 -22.775 1.00 93.88 328 THR A N 1
ATOM 2668 C CA . THR A 1 328 ? -7.168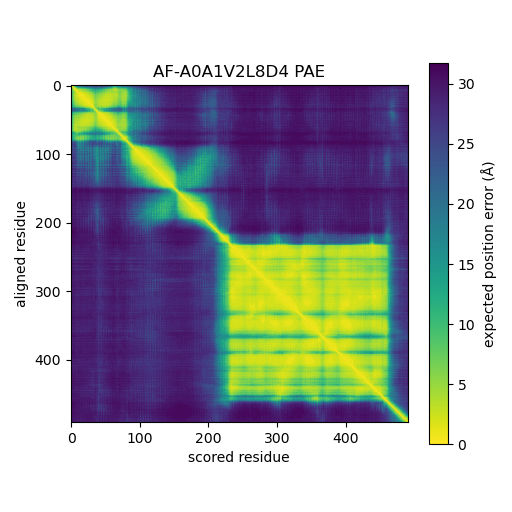 -7.039 -23.667 1.00 93.88 328 THR A CA 1
ATOM 2669 C C . THR A 1 328 ? -7.767 -5.742 -24.206 1.00 93.88 328 THR A C 1
ATOM 2671 O O . THR A 1 328 ? -8.032 -5.642 -25.400 1.00 93.88 328 THR A O 1
ATOM 2674 N N . ILE A 1 329 ? -7.954 -4.738 -23.347 1.00 92.38 329 ILE A N 1
ATOM 2675 C CA . ILE A 1 329 ? -8.503 -3.430 -23.726 1.00 92.38 329 ILE A CA 1
ATOM 2676 C C . ILE A 1 329 ? -7.407 -2.588 -24.382 1.00 92.38 329 ILE A C 1
ATOM 2678 O O . ILE A 1 329 ? -7.616 -1.999 -25.443 1.00 92.38 329 ILE A O 1
ATOM 2682 N N . GLY A 1 330 ? -6.209 -2.587 -23.796 1.00 89.12 330 GLY A N 1
ATOM 2683 C CA . GLY A 1 330 ? -5.056 -1.867 -24.316 1.00 89.12 330 GLY A CA 1
ATOM 2684 C C . GLY A 1 330 ? -4.687 -2.288 -25.730 1.00 89.12 330 GLY A C 1
ATOM 2685 O O . GLY A 1 330 ? -4.335 -1.416 -26.508 1.00 89.12 330 GLY A O 1
ATOM 2686 N N . TYR A 1 331 ? -4.869 -3.557 -26.114 1.00 89.00 331 TYR A N 1
ATOM 2687 C CA . TYR A 1 331 ? -4.553 -4.045 -27.464 1.00 89.00 331 TYR A CA 1
ATOM 2688 C C . TYR A 1 331 ? -5.224 -3.228 -28.578 1.00 89.00 331 TYR A C 1
ATOM 2690 O O . TYR A 1 331 ? -4.653 -3.066 -29.653 1.00 89.00 331 TYR A O 1
ATOM 2698 N N . PHE A 1 332 ? -6.409 -2.674 -28.308 1.00 89.44 332 PHE A N 1
ATOM 2699 C CA . PHE A 1 332 ? -7.151 -1.844 -29.259 1.00 89.44 332 PHE A CA 1
ATOM 2700 C C . PHE A 1 332 ? -6.976 -0.336 -29.036 1.00 89.44 332 PHE A C 1
ATOM 2702 O O . PHE A 1 332 ? -7.291 0.450 -29.925 1.00 89.44 332 PHE A O 1
ATOM 2709 N N . LEU A 1 333 ? -6.517 0.079 -27.852 1.00 88.44 333 LEU A N 1
ATOM 2710 C CA . LEU A 1 333 ? -6.561 1.475 -27.399 1.00 88.44 333 LEU A CA 1
ATOM 2711 C C . LEU A 1 333 ? -5.186 2.131 -27.267 1.00 88.44 333 LEU A C 1
ATOM 2713 O O . LEU A 1 333 ? -5.087 3.354 -27.333 1.00 88.44 333 LEU A O 1
ATOM 2717 N N . THR A 1 334 ? -4.126 1.357 -27.039 1.00 85.00 334 THR A N 1
ATOM 2718 C CA . THR A 1 334 ? -2.787 1.894 -26.799 1.00 85.00 334 THR A CA 1
ATOM 2719 C C . THR A 1 334 ? -1.699 0.897 -27.185 1.00 85.00 334 THR A C 1
ATOM 2721 O O . THR A 1 334 ? -1.905 -0.308 -27.197 1.00 85.00 334 THR A O 1
ATOM 2724 N N . SER A 1 335 ? -0.504 1.401 -27.474 1.00 85.12 335 SER A N 1
ATOM 2725 C CA . SER A 1 335 ? 0.721 0.602 -27.594 1.00 85.12 335 SER A CA 1
ATOM 2726 C C . SER A 1 335 ? 1.704 0.882 -26.454 1.00 85.12 335 SER A C 1
ATOM 2728 O O . SER A 1 335 ? 2.845 0.423 -26.502 1.00 85.12 335 SER A O 1
ATOM 2730 N N . ALA A 1 336 ? 1.299 1.681 -25.461 1.00 87.69 336 ALA A N 1
ATOM 2731 C CA . ALA A 1 336 ? 2.156 2.063 -24.350 1.00 87.69 336 ALA A CA 1
ATOM 2732 C C . ALA A 1 336 ? 2.536 0.838 -23.512 1.00 87.69 336 ALA A C 1
ATOM 2734 O O . ALA A 1 336 ? 1.727 -0.064 -23.323 1.00 87.69 336 ALA A O 1
ATOM 2735 N N . SER A 1 337 ? 3.763 0.824 -23.001 1.00 91.56 337 SER A N 1
ATOM 2736 C CA . SER A 1 337 ? 4.209 -0.172 -22.029 1.00 91.56 337 SER A CA 1
ATOM 2737 C C . SER A 1 337 ? 4.148 0.419 -20.622 1.00 91.56 337 SER A C 1
ATOM 2739 O O . SER A 1 337 ? 4.407 1.611 -20.443 1.00 91.56 337 SER A O 1
ATOM 2741 N N . VAL A 1 338 ? 3.793 -0.394 -19.626 1.00 93.75 338 VAL A N 1
ATOM 2742 C CA . VAL A 1 338 ? 3.583 0.057 -18.241 1.00 93.75 338 VAL A CA 1
ATOM 2743 C C . VAL A 1 338 ? 4.539 -0.650 -17.295 1.00 93.75 338 VAL A C 1
ATOM 2745 O O . VAL A 1 338 ? 4.806 -1.845 -17.416 1.00 93.75 338 VAL A O 1
ATOM 2748 N N . LEU A 1 339 ? 5.037 0.118 -16.332 1.00 94.88 339 LEU A N 1
ATOM 2749 C CA . LEU A 1 339 ? 5.917 -0.308 -15.252 1.00 94.88 339 LEU A CA 1
ATOM 2750 C C . LEU A 1 339 ? 5.517 0.425 -13.968 1.00 94.88 339 LEU A C 1
ATOM 2752 O O . LEU A 1 339 ? 5.045 1.564 -14.025 1.00 94.88 339 LEU A O 1
ATOM 2756 N N . GLY A 1 340 ? 5.765 -0.200 -12.822 1.00 94.69 340 GLY A N 1
ATOM 2757 C CA . GLY A 1 340 ? 5.687 0.441 -11.510 1.00 94.69 340 GLY A CA 1
ATOM 2758 C C . GLY A 1 340 ? 4.579 -0.084 -10.609 1.00 94.69 340 GLY A C 1
ATOM 2759 O O . GLY A 1 340 ? 3.532 -0.562 -11.050 1.00 94.69 340 GLY A O 1
ATOM 2760 N N . SER A 1 341 ? 4.808 0.053 -9.307 1.00 96.25 341 SER A N 1
ATOM 2761 C CA . SER A 1 341 ? 3.952 -0.499 -8.254 1.00 96.25 341 SER A CA 1
ATOM 2762 C C . SER A 1 341 ? 2.707 0.337 -7.952 1.00 96.25 341 SER A C 1
ATOM 2764 O O . SER A 1 341 ? 1.906 -0.025 -7.091 1.00 96.25 341 SER A O 1
ATOM 2766 N N . SER A 1 342 ? 2.475 1.420 -8.694 1.00 94.81 342 SER A N 1
ATOM 2767 C CA . SER A 1 342 ? 1.277 2.256 -8.561 1.00 94.81 342 SER A CA 1
ATOM 2768 C C . SER A 1 342 ? -0.032 1.491 -8.808 1.00 94.81 342 SER A C 1
ATOM 2770 O O . SER A 1 342 ? -1.049 1.811 -8.197 1.00 94.81 342 SER A O 1
ATOM 2772 N N . GLY A 1 343 ? -0.019 0.426 -9.620 1.00 95.25 343 GLY A N 1
ATOM 2773 C CA . GLY A 1 343 ? -1.165 -0.485 -9.743 1.00 95.25 343 GLY A CA 1
ATOM 2774 C C . GLY A 1 343 ? -1.572 -1.102 -8.398 1.00 95.25 343 GLY A C 1
ATOM 2775 O O . GLY A 1 343 ? -2.750 -1.075 -8.047 1.00 95.25 343 GLY A O 1
ATOM 2776 N N . TRP A 1 344 ? -0.596 -1.562 -7.604 1.00 97.88 344 TRP A N 1
ATOM 2777 C CA . TRP A 1 344 ? -0.836 -2.061 -6.245 1.00 97.88 344 TRP A CA 1
ATOM 2778 C C . TRP A 1 344 ? -1.345 -0.969 -5.315 1.00 97.88 344 TRP A C 1
ATOM 2780 O O . TRP A 1 344 ? -2.266 -1.219 -4.540 1.00 97.88 344 TRP A O 1
ATOM 2790 N N . PHE A 1 345 ? -0.789 0.242 -5.411 1.00 96.50 345 PHE A N 1
ATOM 2791 C CA . PHE A 1 345 ? -1.263 1.381 -4.624 1.00 96.50 345 PHE A CA 1
ATOM 2792 C C . PHE A 1 345 ? -2.761 1.609 -4.846 1.00 96.50 345 PHE A C 1
ATOM 2794 O O . PHE A 1 345 ? -3.515 1.678 -3.879 1.00 96.50 345 PHE A O 1
ATOM 2801 N N . PHE A 1 346 ? -3.212 1.635 -6.102 1.00 97.38 346 PHE A N 1
ATOM 2802 C CA . PHE A 1 346 ? -4.629 1.804 -6.419 1.00 97.38 346 PHE A CA 1
ATOM 2803 C C . PHE A 1 346 ? -5.498 0.610 -5.997 1.00 97.38 346 PHE A C 1
ATOM 2805 O O . PHE A 1 346 ? -6.616 0.830 -5.527 1.00 97.38 346 PHE A O 1
ATOM 2812 N N . SER A 1 347 ? -4.996 -0.629 -6.080 1.00 98.38 347 SER A N 1
ATOM 2813 C CA . SER A 1 347 ? -5.698 -1.803 -5.535 1.00 98.38 347 SER A CA 1
ATOM 2814 C C . SER A 1 347 ? -5.929 -1.684 -4.029 1.00 98.38 347 SER A C 1
ATOM 2816 O O . SER A 1 347 ? -7.055 -1.858 -3.562 1.00 98.38 347 SER A O 1
ATOM 2818 N N . PHE A 1 348 ? -4.893 -1.336 -3.261 1.00 97.50 348 PHE A N 1
ATOM 2819 C CA . PHE A 1 348 ? -5.047 -1.163 -1.819 1.00 97.50 348 PHE A CA 1
ATOM 2820 C C . PHE A 1 348 ? -5.871 0.068 -1.460 1.00 97.50 348 PHE A C 1
ATOM 2822 O O . PHE A 1 348 ? -6.654 0.011 -0.517 1.00 97.50 348 PHE A O 1
ATOM 2829 N N . LEU A 1 349 ? -5.740 1.165 -2.207 1.00 96.31 349 LEU A N 1
ATOM 2830 C CA . LEU A 1 349 ? -6.543 2.364 -1.994 1.00 96.31 349 LEU A CA 1
ATOM 2831 C C . LEU A 1 349 ? -8.039 2.059 -2.139 1.00 96.31 349 LEU A C 1
ATOM 2833 O O . LEU A 1 349 ? -8.826 2.468 -1.290 1.00 96.31 349 LEU A O 1
ATOM 2837 N N . ALA A 1 350 ? -8.423 1.291 -3.163 1.00 97.81 350 ALA A N 1
ATOM 2838 C CA . ALA A 1 350 ? -9.795 0.823 -3.339 1.00 97.81 350 ALA A CA 1
ATOM 2839 C C . ALA A 1 350 ? -10.248 -0.114 -2.213 1.00 97.81 350 ALA A C 1
ATOM 2841 O O . ALA A 1 350 ? -11.336 0.075 -1.667 1.00 97.81 350 ALA A O 1
ATOM 2842 N N . TYR A 1 351 ? -9.399 -1.072 -1.827 1.00 96.88 351 TYR A N 1
ATOM 2843 C CA . TYR A 1 351 ? -9.684 -1.989 -0.723 1.00 96.88 351 TYR A CA 1
ATOM 2844 C C . TYR A 1 351 ? -9.968 -1.253 0.587 1.00 96.88 351 TYR A C 1
ATOM 2846 O O . TYR A 1 351 ? -11.022 -1.417 1.200 1.00 96.88 351 TYR A O 1
ATOM 2854 N N . PHE A 1 352 ? -9.060 -0.369 0.983 1.00 94.81 352 PHE A N 1
ATOM 2855 C CA . PHE A 1 352 ? -9.193 0.373 2.226 1.00 94.81 352 PHE A CA 1
ATOM 2856 C C . PHE A 1 352 ? -10.312 1.416 2.181 1.00 94.81 352 PHE A C 1
ATOM 2858 O O . PHE A 1 352 ? -10.955 1.628 3.203 1.00 94.81 352 PHE A O 1
ATOM 2865 N N . ALA A 1 353 ? -10.600 2.026 1.027 1.00 94.81 353 ALA A N 1
ATOM 2866 C CA . ALA A 1 353 ? -11.751 2.918 0.889 1.00 94.81 353 ALA A CA 1
ATOM 2867 C C . ALA A 1 353 ? -13.086 2.175 1.030 1.00 94.81 353 ALA A C 1
ATOM 2869 O O . ALA A 1 353 ? -14.031 2.720 1.601 1.00 94.81 353 ALA A O 1
ATOM 2870 N N . TYR A 1 354 ? -13.175 0.937 0.533 1.00 96.00 354 TYR A N 1
ATOM 2871 C CA . TYR A 1 354 ? -14.353 0.101 0.741 1.00 96.00 354 TYR A CA 1
ATOM 2872 C C . TYR A 1 354 ? -14.522 -0.278 2.213 1.00 96.00 354 TYR A C 1
ATOM 2874 O O . TYR A 1 354 ? -15.603 -0.070 2.764 1.00 96.00 354 TYR A O 1
ATOM 2882 N N . GLU A 1 355 ? -13.469 -0.777 2.862 1.00 92.31 355 GLU A N 1
ATOM 2883 C CA . GLU A 1 355 ? -13.540 -1.120 4.285 1.00 92.31 355 GLU A CA 1
ATOM 2884 C C . GLU A 1 355 ? -13.876 0.106 5.150 1.00 92.31 355 GLU A C 1
ATOM 2886 O O . GLU A 1 355 ? -14.787 0.048 5.975 1.00 92.31 355 GLU A O 1
ATOM 2891 N N . GLU A 1 356 ? -13.255 1.259 4.879 1.00 90.50 356 GLU A N 1
ATOM 2892 C CA . GLU A 1 356 ? -13.582 2.516 5.557 1.00 90.50 356 GLU A CA 1
ATOM 2893 C C . GLU A 1 356 ? -15.032 2.931 5.309 1.00 90.50 356 GLU A C 1
ATOM 2895 O O . GLU A 1 356 ? -15.694 3.389 6.233 1.00 90.50 356 GLU A O 1
ATOM 2900 N N . SER A 1 357 ? -15.576 2.717 4.107 1.00 93.69 357 SER A N 1
ATOM 2901 C CA . SER A 1 357 ? -16.967 3.074 3.805 1.00 93.69 357 SER A CA 1
ATOM 2902 C C . SER A 1 357 ? -18.002 2.301 4.629 1.00 93.69 357 SER A C 1
ATOM 2904 O O . SER A 1 357 ? -19.114 2.799 4.799 1.00 93.69 357 SER A O 1
ATOM 2906 N N . LYS A 1 358 ? -17.650 1.128 5.181 1.00 91.38 358 LYS A N 1
ATOM 2907 C CA . LYS A 1 358 ? -18.532 0.371 6.087 1.00 91.38 358 LYS A CA 1
ATOM 2908 C C . LYS A 1 358 ? -18.679 1.048 7.451 1.00 91.38 358 LYS A C 1
ATOM 2910 O O . LYS A 1 358 ? -19.729 0.921 8.071 1.00 91.38 358 LYS A O 1
ATOM 2915 N N . VAL A 1 359 ? -17.647 1.767 7.902 1.00 89.12 359 VAL A N 1
ATOM 2916 C CA . VAL A 1 359 ? -17.609 2.439 9.214 1.00 89.12 359 VAL A CA 1
ATOM 2917 C C . VAL A 1 359 ? -17.911 3.933 9.082 1.00 89.12 359 VAL A C 1
ATOM 2919 O O . VAL A 1 359 ? -18.715 4.485 9.830 1.00 89.12 359 VAL A O 1
ATOM 2922 N N . LYS A 1 360 ? -17.304 4.596 8.093 1.00 87.69 360 LYS A N 1
ATOM 2923 C CA . LYS A 1 360 ? -17.497 6.008 7.742 1.00 87.69 360 LYS A CA 1
ATOM 2924 C C . LYS A 1 360 ? -17.884 6.120 6.262 1.00 87.69 360 LYS A C 1
ATOM 2926 O O . LYS A 1 360 ? -17.019 6.347 5.412 1.00 87.69 360 LYS A O 1
ATOM 2931 N N . PRO A 1 361 ? -19.185 6.016 5.925 1.00 91.25 361 PRO A N 1
ATOM 2932 C CA . PRO A 1 361 ? -19.659 6.042 4.536 1.00 91.25 361 PRO A CA 1
ATOM 2933 C C . PRO A 1 361 ? -19.356 7.342 3.783 1.00 91.25 361 PRO A C 1
ATOM 2935 O O . PRO A 1 361 ? -19.270 7.343 2.553 1.00 91.25 361 PRO A O 1
ATOM 2938 N N . THR A 1 362 ? -19.189 8.454 4.503 1.00 88.38 362 THR A N 1
ATOM 2939 C CA . THR A 1 362 ? -18.918 9.775 3.930 1.00 88.38 362 THR A CA 1
ATOM 2940 C C . THR A 1 362 ? -17.794 10.494 4.663 1.00 88.38 362 THR A C 1
ATOM 2942 O O . THR A 1 362 ? -17.756 10.480 5.894 1.00 88.38 362 THR A O 1
ATOM 2945 N N . ILE A 1 363 ? -16.963 11.221 3.918 1.00 82.50 363 ILE A N 1
ATOM 2946 C CA . ILE A 1 363 ? -16.014 12.195 4.460 1.00 82.50 363 ILE A CA 1
ATOM 2947 C C . ILE A 1 363 ? -16.578 13.617 4.351 1.00 82.50 363 ILE A C 1
ATOM 2949 O O . ILE A 1 363 ? -17.286 13.939 3.396 1.00 82.50 363 ILE A O 1
ATOM 2953 N N . GLN A 1 364 ? -16.260 14.486 5.309 1.00 80.62 364 GLN A N 1
ATOM 2954 C CA . GLN A 1 364 ? -16.574 15.916 5.216 1.00 80.62 364 GLN A CA 1
ATOM 2955 C C . GLN A 1 364 ? -15.467 16.627 4.430 1.00 80.62 364 GLN A C 1
ATOM 2957 O O . GLN A 1 364 ? -14.316 16.633 4.861 1.00 80.62 364 GLN A O 1
ATOM 2962 N N . LEU A 1 365 ? -15.809 17.214 3.278 1.00 75.62 365 LEU A N 1
ATOM 2963 C CA . LEU A 1 365 ? -14.885 18.043 2.489 1.00 75.62 365 LEU A CA 1
ATOM 2964 C C . LEU A 1 365 ? -14.931 19.504 2.944 1.00 75.62 365 LEU A C 1
ATOM 2966 O O . LEU A 1 365 ? -13.913 20.189 2.992 1.00 75.62 365 LEU A O 1
ATOM 2970 N N . THR A 1 366 ? -16.129 19.974 3.284 1.00 77.06 366 THR A N 1
ATOM 2971 C CA . THR A 1 366 ? -16.387 21.289 3.875 1.00 77.06 366 THR A CA 1
ATOM 2972 C C . THR A 1 366 ? -17.395 21.121 5.015 1.00 77.06 366 THR A C 1
ATOM 2974 O O . THR A 1 366 ? -18.036 20.070 5.099 1.00 77.06 366 THR A O 1
ATOM 2977 N N . PRO A 1 367 ? -17.611 22.141 5.867 1.00 77.56 367 PRO A N 1
ATOM 2978 C CA . PRO A 1 367 ? -18.634 22.074 6.915 1.00 77.56 367 PRO A CA 1
ATOM 2979 C C . PRO A 1 367 ? -20.055 21.802 6.396 1.00 77.56 367 PRO A C 1
ATOM 2981 O O . PRO A 1 367 ? -20.934 21.447 7.173 1.00 77.56 367 PRO A O 1
ATOM 2984 N N . THR A 1 368 ? -20.299 21.991 5.095 1.00 82.81 368 THR A N 1
ATOM 2985 C CA . THR A 1 368 ? -21.626 21.876 4.475 1.00 82.81 368 THR A CA 1
ATOM 2986 C C . THR A 1 368 ? -21.722 20.787 3.410 1.00 82.81 368 THR A C 1
ATOM 2988 O O . THR A 1 368 ? -22.830 20.477 2.982 1.00 82.81 368 THR A O 1
ATOM 2991 N N . HIS A 1 369 ? -20.602 20.203 2.970 1.00 81.94 369 HIS A N 1
ATOM 2992 C CA . HIS A 1 369 ? -20.584 19.210 1.895 1.00 81.94 369 HIS A CA 1
ATOM 2993 C C . HIS A 1 369 ? -19.811 17.955 2.296 1.00 81.94 369 HIS A C 1
ATOM 2995 O O . HIS A 1 369 ? -18.629 17.996 2.654 1.00 81.94 369 HIS A O 1
ATOM 3001 N N . THR A 1 370 ? -20.488 16.820 2.154 1.00 88.94 370 THR A N 1
ATOM 3002 C CA . THR A 1 370 ? -19.931 15.483 2.351 1.00 88.94 370 THR A CA 1
ATOM 3003 C C . THR A 1 370 ? -19.731 14.780 1.019 1.00 88.94 370 THR A C 1
ATOM 3005 O O . THR A 1 370 ? -20.512 14.973 0.088 1.00 88.94 370 THR A O 1
ATOM 3008 N N . PHE A 1 371 ? -18.733 13.909 0.946 1.00 88.31 371 PHE A N 1
ATOM 3009 C CA . PHE A 1 371 ? -18.455 13.091 -0.227 1.00 88.31 371 PHE A CA 1
ATOM 3010 C C . PHE A 1 371 ? -18.384 11.611 0.164 1.00 88.31 371 PHE A C 1
ATOM 3012 O O . PHE A 1 371 ? -17.823 11.308 1.220 1.00 88.31 371 PHE A O 1
ATOM 3019 N N . PRO A 1 372 ? -18.934 10.674 -0.630 1.00 93.69 372 PRO A N 1
ATOM 3020 C CA . PRO A 1 372 ? -18.898 9.265 -0.262 1.00 93.69 372 PRO A CA 1
ATOM 3021 C C . PRO A 1 372 ? -17.464 8.728 -0.255 1.00 93.69 372 PRO A C 1
ATOM 3023 O O . PRO A 1 372 ? -16.751 8.817 -1.257 1.00 93.69 372 PRO A O 1
ATOM 3026 N N . THR A 1 373 ? -17.063 8.118 0.860 1.00 91.56 373 THR A N 1
ATOM 3027 C CA . THR A 1 373 ? -15.721 7.546 1.065 1.00 91.56 373 THR A CA 1
ATOM 3028 C C . THR A 1 373 ? -15.384 6.521 -0.011 1.00 91.56 373 THR A C 1
ATOM 3030 O O . THR A 1 373 ? -14.260 6.481 -0.512 1.00 91.56 373 THR A O 1
ATOM 3033 N N . LEU A 1 374 ? -16.394 5.760 -0.444 1.00 94.62 374 LEU A N 1
ATOM 3034 C CA . LEU A 1 374 ? -16.260 4.755 -1.489 1.00 94.62 374 LEU A CA 1
ATOM 3035 C C . LEU A 1 374 ? -15.709 5.329 -2.800 1.00 94.62 374 LEU A C 1
ATOM 3037 O O . LEU A 1 374 ? -15.025 4.602 -3.498 1.00 94.62 374 LEU A O 1
ATOM 3041 N N . PHE A 1 375 ? -15.955 6.599 -3.146 1.00 94.25 375 PHE A N 1
ATOM 3042 C CA . PHE A 1 375 ? -15.504 7.180 -4.421 1.00 94.25 375 PHE A CA 1
ATOM 3043 C C . PHE A 1 375 ? -14.159 7.917 -4.340 1.00 94.25 375 PHE A C 1
ATOM 3045 O O . PHE A 1 375 ? -13.656 8.383 -5.364 1.00 94.25 375 PHE A O 1
ATOM 3052 N N . ILE A 1 376 ? -13.540 8.001 -3.158 1.00 92.38 376 ILE A N 1
ATOM 3053 C CA . ILE A 1 376 ? -12.248 8.679 -2.970 1.00 92.38 376 ILE A CA 1
ATOM 3054 C C . ILE A 1 376 ? -11.140 8.148 -3.890 1.00 92.38 376 ILE A C 1
ATOM 3056 O O . ILE A 1 376 ? -10.457 8.976 -4.495 1.00 92.38 376 ILE A O 1
ATOM 3060 N N . PRO A 1 377 ? -10.985 6.828 -4.111 1.00 95.62 377 PRO A N 1
ATOM 3061 C CA . PRO A 1 377 ? -9.949 6.313 -5.006 1.00 95.62 377 PRO A CA 1
ATOM 3062 C C . PRO A 1 377 ? -10.070 6.827 -6.447 1.00 95.62 377 PRO A C 1
ATOM 3064 O O . PRO A 1 377 ? -9.053 7.063 -7.097 1.00 95.62 377 PRO A O 1
ATOM 3067 N N . PHE A 1 378 ? -11.290 7.068 -6.942 1.00 95.38 378 PHE A N 1
ATOM 3068 C CA . PHE A 1 378 ? -11.510 7.646 -8.274 1.00 95.38 378 PHE A CA 1
ATOM 3069 C C . PHE A 1 378 ? -11.128 9.128 -8.336 1.00 95.38 378 PHE A C 1
ATOM 3071 O O . PHE A 1 378 ? -10.580 9.581 -9.340 1.00 95.38 378 PHE A O 1
ATOM 3078 N N . VAL A 1 379 ? -11.372 9.882 -7.259 1.00 92.69 379 VAL A N 1
ATOM 3079 C CA . VAL A 1 379 ? -10.898 11.269 -7.149 1.00 92.69 379 VAL A CA 1
ATOM 3080 C C . VAL A 1 379 ? -9.370 11.293 -7.146 1.00 92.69 379 VAL A C 1
ATOM 3082 O O . VAL A 1 379 ? -8.770 12.057 -7.898 1.00 92.69 379 VAL A O 1
ATOM 3085 N N . THR A 1 380 ? -8.731 10.414 -6.369 1.00 91.38 380 THR A N 1
ATOM 3086 C CA . THR A 1 380 ? -7.269 10.269 -6.353 1.00 91.38 380 THR A CA 1
ATOM 3087 C C . THR A 1 380 ? -6.718 9.884 -7.727 1.00 91.38 380 THR A C 1
ATOM 3089 O O . THR A 1 380 ? -5.722 10.462 -8.155 1.00 91.38 380 THR A O 1
ATOM 3092 N N . LEU A 1 381 ? -7.384 8.973 -8.446 1.00 93.50 381 LEU A N 1
ATOM 3093 C CA . LEU A 1 381 ? -7.029 8.600 -9.819 1.00 93.50 381 LEU A CA 1
ATOM 3094 C C . LEU A 1 381 ? -7.040 9.816 -10.753 1.00 93.50 381 LEU A C 1
ATOM 3096 O O . LEU A 1 381 ? -6.083 10.028 -11.494 1.00 93.50 381 LEU A O 1
ATOM 3100 N N . LEU A 1 382 ? -8.093 10.634 -10.690 1.00 93.00 382 LEU A N 1
ATOM 3101 C CA . LEU A 1 382 ? -8.215 11.838 -11.510 1.00 93.00 382 LEU A CA 1
ATOM 3102 C C . LEU A 1 382 ? -7.137 12.876 -11.165 1.00 93.00 382 LEU A C 1
ATOM 3104 O O . LEU A 1 382 ? -6.497 13.417 -12.064 1.00 93.00 382 LEU A O 1
ATOM 3108 N N . VAL A 1 383 ? -6.891 13.119 -9.874 1.00 91.12 383 VAL A N 1
ATOM 3109 C CA . VAL A 1 383 ? -5.856 14.060 -9.415 1.00 91.12 383 VAL A CA 1
ATOM 3110 C C . VAL A 1 383 ? -4.465 13.616 -9.873 1.00 91.12 383 VAL A C 1
ATOM 3112 O O . VAL A 1 383 ? -3.727 14.420 -10.437 1.00 91.12 383 VAL A O 1
ATOM 3115 N N . ILE A 1 384 ? -4.112 12.340 -9.689 1.00 88.19 384 ILE A N 1
ATOM 3116 C CA . ILE A 1 384 ? -2.812 11.810 -10.125 1.00 88.19 384 ILE A CA 1
ATOM 3117 C C . ILE A 1 384 ? -2.691 11.850 -11.651 1.00 88.19 384 ILE A C 1
ATOM 3119 O O . ILE A 1 384 ? -1.641 12.241 -12.154 1.00 88.19 384 ILE A O 1
ATOM 3123 N N . GLY A 1 385 ? -3.756 11.528 -12.391 1.00 87.00 385 GLY A N 1
ATOM 3124 C CA . GLY A 1 385 ? -3.764 11.616 -13.854 1.00 87.00 385 GLY A CA 1
ATOM 3125 C C . GLY A 1 385 ? -3.515 13.033 -14.386 1.00 87.00 385 GLY A C 1
ATOM 3126 O O . GLY A 1 385 ? -2.869 13.188 -15.419 1.00 87.00 385 GLY A O 1
ATOM 3127 N N . ILE A 1 386 ? -3.969 14.065 -13.666 1.00 87.88 386 ILE A N 1
ATOM 3128 C CA . ILE A 1 386 ? -3.714 15.475 -14.010 1.00 87.88 386 ILE A CA 1
ATOM 3129 C C . ILE A 1 386 ? -2.286 15.890 -13.632 1.00 87.88 386 ILE A C 1
ATOM 3131 O O . ILE A 1 386 ? -1.609 16.551 -14.417 1.00 87.88 386 ILE A O 1
ATOM 3135 N N . LEU A 1 387 ? -1.820 15.517 -12.436 1.00 85.69 387 LEU A N 1
ATOM 3136 C CA . LEU A 1 387 ? -0.501 15.920 -11.930 1.00 85.69 387 LEU A CA 1
ATOM 3137 C C . LEU A 1 387 ? 0.657 15.172 -12.606 1.00 85.69 387 LEU A C 1
ATOM 3139 O O . LEU A 1 387 ? 1.765 15.698 -12.685 1.00 85.69 387 LEU A O 1
ATOM 3143 N N . MET A 1 388 ? 0.416 13.947 -13.079 1.00 85.25 388 MET A N 1
ATOM 3144 C CA . MET A 1 388 ? 1.424 13.066 -13.669 1.00 85.25 388 MET A CA 1
ATOM 3145 C C . MET A 1 388 ? 0.959 12.549 -15.041 1.00 85.25 388 MET A C 1
ATOM 3147 O O . MET A 1 388 ? 0.634 11.368 -15.178 1.00 85.25 388 MET A O 1
ATOM 3151 N N . PRO A 1 389 ? 0.971 13.397 -16.089 1.00 72.88 389 PRO A N 1
ATOM 3152 C CA . PRO A 1 389 ? 0.430 13.060 -17.412 1.00 72.88 389 PRO A CA 1
ATOM 3153 C C . PRO A 1 389 ? 1.171 11.919 -18.135 1.00 72.88 389 PRO A C 1
ATOM 3155 O O . PRO A 1 389 ? 0.662 11.381 -19.112 1.00 72.88 389 PRO A O 1
ATOM 3158 N N . GLY A 1 390 ? 2.356 11.520 -17.658 1.00 75.56 390 GLY A N 1
ATOM 3159 C CA . GLY A 1 390 ? 3.086 10.339 -18.140 1.00 75.56 390 GLY A CA 1
ATOM 3160 C C . GLY A 1 390 ? 2.671 9.016 -17.483 1.00 75.56 390 GLY A C 1
ATOM 3161 O O . GLY A 1 390 ? 3.261 7.980 -17.784 1.00 75.56 390 GLY A O 1
ATOM 3162 N N . SER A 1 391 ? 1.706 9.032 -16.558 1.00 82.69 391 SER A N 1
ATOM 3163 C CA . SER A 1 391 ? 1.255 7.840 -15.843 1.00 82.69 391 SER A CA 1
ATOM 3164 C C . SER A 1 391 ? 0.157 7.079 -16.591 1.00 82.69 391 SER A C 1
ATOM 3166 O O . SER A 1 391 ? -0.671 7.664 -17.288 1.00 82.69 391 SER A O 1
ATOM 3168 N N . SER A 1 392 ? 0.121 5.753 -16.440 1.00 86.69 392 SER A N 1
ATOM 3169 C CA . SER A 1 392 ? -0.863 4.908 -17.126 1.00 86.69 392 SER A CA 1
ATOM 3170 C C . SER A 1 392 ? -2.219 4.950 -16.425 1.00 86.69 392 SER A C 1
ATOM 3172 O O . SER A 1 392 ? -2.507 4.124 -15.557 1.00 86.69 392 SER A O 1
ATOM 3174 N N . LEU A 1 393 ? -3.085 5.876 -16.850 1.00 90.81 393 LEU A N 1
ATOM 3175 C CA . LEU A 1 393 ? -4.441 6.015 -16.307 1.00 90.81 393 LEU A CA 1
ATOM 3176 C C . LEU A 1 393 ? -5.249 4.710 -16.414 1.00 90.81 393 LEU A C 1
ATOM 3178 O O . LEU A 1 393 ? -5.957 4.351 -15.477 1.00 90.81 393 LEU A O 1
ATOM 3182 N N . LEU A 1 394 ? -5.103 3.961 -17.515 1.00 91.56 394 LEU A N 1
ATOM 3183 C CA . LEU A 1 394 ? -5.745 2.650 -17.674 1.00 91.56 394 LEU A CA 1
ATOM 3184 C C . LEU A 1 394 ? -5.173 1.607 -16.708 1.00 91.56 394 LEU A C 1
ATOM 3186 O O . LEU A 1 394 ? -5.935 0.863 -16.096 1.00 91.56 394 LEU A O 1
ATOM 3190 N N . GLY A 1 395 ? -3.848 1.562 -16.541 1.00 91.81 395 GLY A N 1
ATOM 3191 C CA . GLY A 1 395 ? -3.209 0.641 -15.597 1.00 91.81 395 GLY A CA 1
ATOM 3192 C C . GLY A 1 395 ? -3.658 0.894 -14.156 1.00 91.81 395 GLY A C 1
ATOM 3193 O O . GLY A 1 395 ? -3.984 -0.044 -13.430 1.00 91.81 395 GLY A O 1
ATOM 3194 N N . HIS A 1 396 ? -3.751 2.164 -13.758 1.00 95.19 396 HIS A N 1
ATOM 3195 C CA . HIS A 1 396 ? -4.253 2.565 -12.442 1.00 95.19 396 HIS A CA 1
ATOM 3196 C C . HIS A 1 396 ? -5.731 2.252 -12.251 1.00 95.19 396 HIS A C 1
ATOM 3198 O O . HIS A 1 396 ? -6.106 1.721 -11.207 1.00 95.19 396 HIS A O 1
ATOM 3204 N N . LEU A 1 397 ? -6.558 2.528 -13.263 1.00 96.19 397 LEU A N 1
ATOM 3205 C CA . LEU A 1 397 ? -7.980 2.202 -13.240 1.00 96.19 397 LEU A CA 1
ATOM 3206 C C . LEU A 1 397 ? -8.197 0.700 -13.031 1.00 96.19 397 LEU A C 1
ATOM 3208 O O . LEU A 1 397 ? -8.997 0.321 -12.181 1.00 96.19 397 LEU A O 1
ATOM 3212 N N . PHE A 1 398 ? -7.473 -0.165 -13.748 1.00 96.62 398 PHE A N 1
ATOM 3213 C CA . PHE A 1 398 ? -7.610 -1.611 -13.558 1.00 96.62 398 PHE A CA 1
ATOM 3214 C C . PHE A 1 398 ? -7.071 -2.086 -12.207 1.00 96.62 398 PHE A C 1
ATOM 3216 O O . PHE A 1 398 ? -7.703 -2.939 -11.588 1.00 96.62 398 PHE A O 1
ATOM 3223 N N . GLY A 1 399 ? -5.988 -1.491 -11.693 1.00 97.38 399 GLY A N 1
ATOM 3224 C CA . GLY A 1 399 ? -5.538 -1.734 -10.317 1.00 97.38 399 GLY A CA 1
ATOM 3225 C C . GLY A 1 399 ? -6.625 -1.401 -9.286 1.00 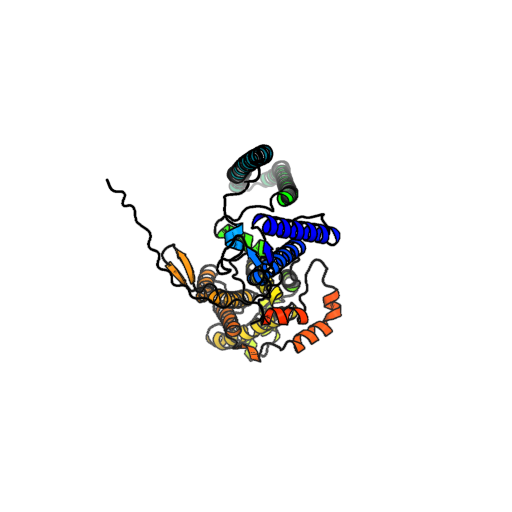97.38 399 GLY A C 1
ATOM 3226 O O . GLY A 1 399 ? -6.948 -2.228 -8.431 1.00 97.38 399 GLY A O 1
ATOM 3227 N N . LEU A 1 400 ? -7.255 -0.230 -9.417 1.00 98.00 400 LEU A N 1
ATOM 3228 C CA . LEU A 1 400 ? -8.375 0.221 -8.583 1.00 98.00 400 LEU A CA 1
ATOM 3229 C C . LEU A 1 400 ? -9.581 -0.731 -8.675 1.00 98.00 400 LEU A C 1
ATOM 3231 O O . LEU A 1 400 ? -10.132 -1.134 -7.650 1.00 98.00 400 LEU A O 1
ATOM 3235 N N . LEU A 1 401 ? -9.975 -1.134 -9.887 1.00 97.94 401 LEU A N 1
ATOM 3236 C CA . LEU A 1 401 ? -11.102 -2.050 -10.097 1.00 97.94 401 LEU A CA 1
ATOM 3237 C C . LEU A 1 401 ? -10.850 -3.429 -9.476 1.00 97.94 401 LEU A C 1
ATOM 3239 O O . LEU A 1 401 ? -11.764 -4.001 -8.883 1.00 97.94 401 LEU A O 1
ATOM 3243 N N . VAL A 1 402 ? -9.621 -3.945 -9.560 1.00 98.06 402 VAL A N 1
ATOM 3244 C CA . VAL A 1 402 ? -9.230 -5.205 -8.910 1.00 98.06 402 VAL A CA 1
ATOM 3245 C C . VAL A 1 402 ? -9.322 -5.099 -7.387 1.00 98.06 402 VAL A C 1
ATOM 3247 O O . VAL A 1 402 ? -9.833 -6.015 -6.744 1.00 98.06 402 VAL A O 1
ATOM 3250 N N . GLY A 1 403 ? -8.922 -3.964 -6.808 1.00 97.62 403 GLY A N 1
ATOM 3251 C CA . GLY A 1 403 ? -9.080 -3.710 -5.375 1.00 97.62 403 GLY A CA 1
ATOM 3252 C C . GLY A 1 403 ? -10.540 -3.781 -4.916 1.00 97.62 403 GLY A C 1
ATOM 3253 O O . GLY A 1 403 ? -10.853 -4.461 -3.936 1.00 97.62 403 GLY A O 1
ATOM 3254 N N . TYR A 1 404 ? -11.467 -3.170 -5.660 1.00 98.19 404 TYR A N 1
ATOM 3255 C CA . TYR A 1 404 ? -12.900 -3.314 -5.375 1.00 98.19 404 TYR A CA 1
ATOM 3256 C C . TYR A 1 404 ? -13.419 -4.730 -5.617 1.00 98.19 404 TYR A C 1
ATOM 3258 O O . TYR A 1 404 ? -14.202 -5.231 -4.815 1.00 98.19 404 TYR A O 1
ATOM 3266 N N . ALA A 1 405 ? -12.989 -5.397 -6.690 1.00 97.75 405 ALA A N 1
ATOM 3267 C CA . ALA A 1 405 ? -13.410 -6.766 -6.976 1.00 97.75 405 ALA A CA 1
ATOM 3268 C C . ALA A 1 405 ? -13.020 -7.732 -5.845 1.00 97.75 405 ALA A C 1
ATOM 3270 O O . ALA A 1 405 ? -13.817 -8.596 -5.472 1.00 97.75 405 ALA A O 1
ATOM 3271 N N . TYR A 1 406 ? -11.832 -7.554 -5.262 1.00 96.44 406 TYR A N 1
ATOM 3272 C CA . TYR A 1 406 ? -11.422 -8.267 -4.054 1.00 96.44 406 TYR A CA 1
ATOM 3273 C C . TYR A 1 406 ? -12.347 -7.946 -2.875 1.00 96.44 406 TYR A C 1
ATOM 3275 O O . TYR A 1 406 ? -12.886 -8.852 -2.246 1.00 96.44 406 TYR A O 1
ATOM 3283 N N . SER A 1 407 ? -12.605 -6.662 -2.646 1.00 95.12 407 SER A N 1
ATOM 3284 C CA . SER A 1 407 ? -13.401 -6.160 -1.519 1.00 95.12 407 SER A CA 1
ATOM 3285 C C . SER A 1 407 ? -14.868 -6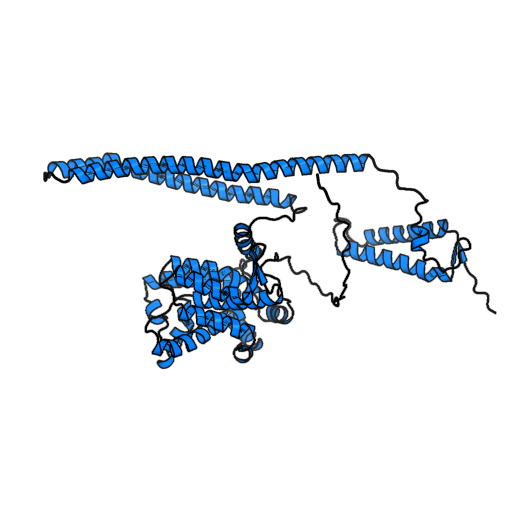.608 -1.534 1.00 95.12 407 SER A C 1
ATOM 3287 O O . SER A 1 407 ? -15.451 -6.904 -0.493 1.00 95.12 407 SER A O 1
ATOM 3289 N N . PHE A 1 408 ? -15.465 -6.710 -2.723 1.00 94.69 408 PHE A N 1
ATOM 3290 C CA . PHE A 1 408 ? -16.820 -7.234 -2.917 1.00 94.69 408 PHE A CA 1
ATOM 3291 C C . PHE A 1 408 ? -16.887 -8.772 -2.895 1.00 94.69 408 PHE A C 1
ATOM 3293 O O . PHE A 1 408 ? -17.969 -9.343 -3.027 1.00 94.69 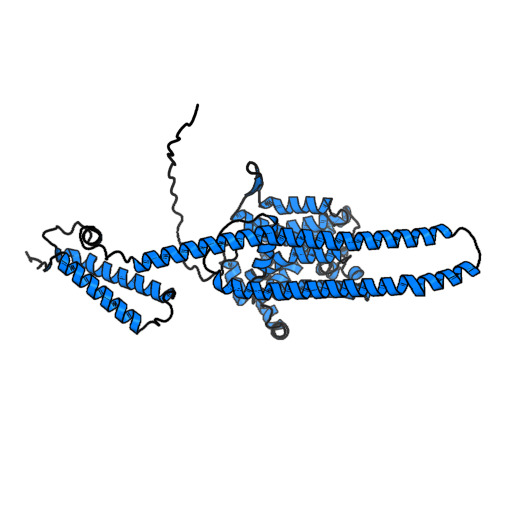408 PHE A O 1
ATOM 3300 N N . GLY A 1 409 ? -15.752 -9.464 -2.744 1.00 93.00 409 GLY A N 1
ATOM 3301 C CA . GLY A 1 409 ? -15.685 -10.925 -2.691 1.00 93.00 409 GLY A CA 1
ATOM 3302 C C . GLY A 1 409 ? -15.753 -11.623 -4.054 1.00 93.00 409 GLY A C 1
ATOM 3303 O O . GLY A 1 409 ? -15.855 -12.851 -4.117 1.00 93.00 409 GLY A O 1
ATOM 3304 N N . TYR A 1 410 ? -15.652 -10.889 -5.169 1.00 94.81 410 TYR A N 1
ATOM 3305 C CA . TYR A 1 410 ? -15.658 -11.482 -6.515 1.00 94.81 410 TYR A CA 1
ATOM 3306 C C . TYR A 1 410 ? -14.416 -12.336 -6.795 1.00 94.81 410 TYR A C 1
ATOM 3308 O O . TYR A 1 410 ? -14.437 -13.198 -7.673 1.00 94.81 410 TYR A O 1
ATOM 3316 N N . MET A 1 411 ? -13.349 -12.144 -6.018 1.00 92.44 411 MET A N 1
ATOM 3317 C CA . MET A 1 411 ? -12.093 -12.884 -6.144 1.00 92.44 411 MET A CA 1
ATOM 3318 C C . MET A 1 411 ? -11.970 -14.086 -5.195 1.00 92.44 411 MET A C 1
ATOM 3320 O O . MET A 1 411 ? -10.952 -14.771 -5.241 1.00 92.44 411 MET A O 1
ATOM 3324 N N . ASN A 1 412 ? -12.985 -14.408 -4.383 1.00 89.12 412 ASN A N 1
ATOM 3325 C CA . ASN A 1 412 ? -12.888 -15.442 -3.336 1.00 89.12 412 ASN A CA 1
ATOM 3326 C C . ASN A 1 412 ? -12.454 -16.829 -3.844 1.00 89.12 412 ASN A C 1
ATOM 3328 O O . ASN A 1 412 ? -11.850 -17.591 -3.099 1.00 89.12 412 ASN A O 1
ATOM 3332 N N . LYS A 1 413 ? -12.750 -17.168 -5.107 1.00 90.62 413 LYS A N 1
ATOM 3333 C CA . LYS A 1 413 ? -12.320 -18.436 -5.728 1.00 90.62 413 LYS A CA 1
ATOM 3334 C C . LYS A 1 413 ? -10.867 -18.426 -6.218 1.00 90.62 413 LYS A C 1
ATOM 3336 O O . LYS A 1 413 ? -10.309 -19.492 -6.444 1.00 90.62 413 LYS A O 1
ATOM 3341 N N . LEU A 1 414 ? -10.302 -17.243 -6.454 1.00 91.88 414 LEU A N 1
ATOM 3342 C CA . LEU A 1 414 ? -8.943 -17.045 -6.969 1.00 91.88 414 LEU A CA 1
ATOM 3343 C C . LEU A 1 414 ? -7.930 -16.860 -5.839 1.00 91.88 414 LEU A C 1
ATOM 3345 O O . LEU A 1 414 ? -6.765 -17.216 -5.992 1.00 91.88 414 LEU A O 1
ATOM 3349 N N . VAL A 1 415 ? -8.376 -16.298 -4.716 1.00 92.19 415 VAL A N 1
ATOM 3350 C CA . VAL A 1 415 ? -7.569 -16.177 -3.504 1.00 92.19 415 VAL A CA 1
ATOM 3351 C C . VAL A 1 415 ? -7.229 -17.586 -3.001 1.00 92.19 415 VAL A C 1
ATOM 3353 O O . VAL A 1 415 ? -8.134 -18.412 -2.844 1.00 92.19 415 VAL A O 1
ATOM 3356 N N . PRO A 1 416 ? -5.945 -17.896 -2.760 1.00 88.50 416 PRO A N 1
ATOM 3357 C CA . PRO A 1 416 ? -5.552 -19.215 -2.287 1.00 88.50 416 PRO A CA 1
ATOM 3358 C C . PRO A 1 416 ? -6.121 -19.488 -0.884 1.00 88.50 416 PRO A C 1
ATOM 3360 O O . PRO A 1 416 ? -6.072 -18.615 -0.015 1.00 88.50 416 PRO A O 1
ATOM 3363 N N . PRO A 1 417 ? -6.626 -20.704 -0.618 1.00 91.00 417 PRO A N 1
ATOM 3364 C CA . PRO A 1 417 ? -7.035 -21.095 0.725 1.00 91.00 417 PRO A CA 1
ATOM 3365 C C . PRO A 1 417 ? -5.838 -21.145 1.687 1.00 91.00 417 PRO A C 1
ATOM 3367 O O . PRO A 1 417 ? -4.720 -21.466 1.281 1.00 91.00 417 PRO A O 1
ATOM 3370 N N . SER A 1 418 ? -6.097 -20.919 2.980 1.00 91.44 418 SER A N 1
ATOM 3371 C CA . SER A 1 418 ? -5.074 -20.841 4.038 1.00 91.44 418 SER A CA 1
ATOM 3372 C C . SER A 1 418 ? -4.095 -22.014 4.056 1.00 91.44 418 SER A C 1
ATOM 3374 O O . SER A 1 418 ? -2.901 -21.801 4.211 1.00 91.44 418 SER A O 1
ATOM 3376 N N . TRP A 1 419 ? -4.552 -23.244 3.797 1.00 93.31 419 TRP A N 1
ATOM 3377 C CA . TRP A 1 419 ? -3.665 -24.415 3.779 1.00 93.31 419 TRP A CA 1
ATOM 3378 C C . TRP A 1 419 ? -2.573 -24.342 2.695 1.00 93.31 419 TRP A C 1
ATOM 3380 O O . TRP A 1 419 ? -1.517 -24.951 2.850 1.00 93.31 419 TRP A O 1
ATOM 3390 N N . ILE A 1 420 ? -2.806 -23.631 1.581 1.00 94.12 420 ILE A N 1
ATOM 3391 C CA . ILE A 1 420 ? -1.776 -23.415 0.550 1.00 94.12 420 ILE A CA 1
ATOM 3392 C C . ILE A 1 420 ? -0.733 -22.432 1.069 1.00 94.12 420 ILE A C 1
ATOM 3394 O O . ILE A 1 420 ? 0.457 -22.662 0.876 1.00 94.12 420 ILE A O 1
ATOM 3398 N N . ILE A 1 421 ? -1.176 -21.362 1.729 1.00 95.12 421 ILE A N 1
ATOM 3399 C CA . ILE A 1 421 ? -0.285 -20.358 2.309 1.00 95.12 421 ILE A CA 1
ATOM 3400 C C . ILE A 1 421 ? 0.579 -20.992 3.405 1.00 95.12 421 ILE A C 1
ATOM 3402 O O . ILE A 1 421 ? 1.797 -20.858 3.349 1.00 95.12 421 ILE A O 1
ATOM 3406 N N . GLU A 1 422 ? -0.016 -21.781 4.304 1.00 93.75 422 GLU A N 1
ATOM 3407 C CA . GLU A 1 422 ? 0.705 -22.532 5.343 1.00 93.75 422 GLU A CA 1
ATOM 3408 C C . GLU A 1 422 ? 1.785 -23.452 4.728 1.00 93.75 422 GLU A C 1
ATOM 3410 O O . GLU A 1 422 ? 2.926 -23.454 5.180 1.00 93.75 422 GLU A O 1
ATOM 3415 N N . LYS A 1 423 ? 1.501 -24.146 3.614 1.00 95.50 423 LYS A N 1
ATOM 3416 C CA . LYS A 1 423 ? 2.515 -24.956 2.900 1.00 95.50 423 LYS A CA 1
ATOM 3417 C C . LYS A 1 423 ? 3.636 -24.136 2.262 1.00 95.50 423 LYS A C 1
ATOM 3419 O O . LYS A 1 423 ? 4.765 -24.619 2.152 1.00 95.50 423 LYS A O 1
ATOM 3424 N N . ILE A 1 424 ? 3.333 -22.933 1.772 1.00 94.12 424 ILE A N 1
ATOM 3425 C CA . ILE A 1 424 ? 4.360 -22.023 1.248 1.00 94.12 424 ILE A CA 1
ATOM 3426 C C . ILE A 1 424 ? 5.271 -21.584 2.396 1.00 94.12 424 ILE A C 1
ATOM 3428 O O . ILE A 1 424 ? 6.488 -21.595 2.223 1.00 94.12 424 ILE A O 1
ATOM 3432 N N . GLU A 1 425 ? 4.698 -21.266 3.558 1.00 94.50 425 GLU A N 1
ATOM 3433 C CA . GLU A 1 425 ? 5.446 -20.928 4.772 1.00 94.50 425 GLU A CA 1
ATOM 3434 C C . GLU A 1 425 ? 6.329 -22.092 5.234 1.00 94.50 425 GLU A C 1
ATOM 3436 O O . GLU A 1 425 ? 7.525 -21.896 5.417 1.00 94.50 425 GLU A O 1
ATOM 3441 N N . GLU A 1 426 ? 5.798 -23.317 5.311 1.00 93.94 426 GLU A N 1
ATOM 3442 C CA . GLU A 1 426 ? 6.575 -24.518 5.661 1.00 93.94 426 GLU A CA 1
ATOM 3443 C C . GLU A 1 426 ? 7.770 -24.730 4.720 1.00 93.94 426 GLU A C 1
ATOM 3445 O O . GLU A 1 426 ? 8.882 -25.026 5.157 1.00 93.94 426 GLU A O 1
ATOM 3450 N N . LYS A 1 427 ? 7.566 -24.550 3.409 1.00 94.62 427 LYS A N 1
ATOM 3451 C CA . LYS A 1 427 ? 8.645 -24.694 2.422 1.00 94.62 427 LYS A CA 1
ATOM 3452 C C . LYS A 1 427 ? 9.665 -23.556 2.504 1.00 94.62 427 LYS A C 1
ATOM 3454 O O . LYS A 1 427 ? 10.836 -23.761 2.183 1.00 94.62 427 LYS A O 1
ATOM 3459 N N . ALA A 1 428 ? 9.221 -22.365 2.890 1.00 91.62 428 ALA A N 1
ATOM 3460 C CA . ALA A 1 428 ? 10.056 -21.183 3.038 1.00 91.62 428 ALA A CA 1
ATOM 3461 C C . ALA A 1 428 ? 10.638 -21.029 4.452 1.00 91.62 428 ALA A C 1
ATOM 3463 O O . ALA A 1 428 ? 11.345 -20.053 4.682 1.00 91.62 428 ALA A O 1
ATOM 3464 N N . ASP A 1 429 ? 10.401 -21.969 5.374 1.00 90.62 429 ASP A N 1
ATOM 3465 C CA . ASP A 1 429 ? 10.735 -21.828 6.799 1.00 90.62 429 ASP A CA 1
ATOM 3466 C C . ASP A 1 429 ? 12.211 -21.472 7.026 1.00 90.62 429 ASP A C 1
ATOM 3468 O O . ASP A 1 429 ? 12.524 -20.536 7.758 1.00 90.62 429 ASP A O 1
ATOM 3472 N N . GLY A 1 430 ? 13.126 -22.101 6.281 1.00 88.38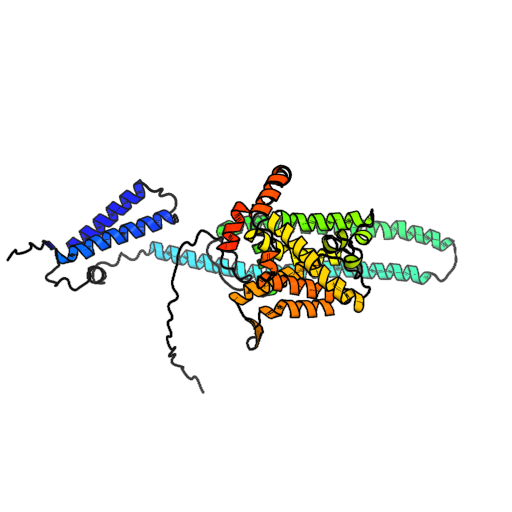 430 GLY A N 1
ATOM 3473 C CA . GLY A 1 430 ? 14.551 -21.763 6.338 1.00 88.38 430 GLY A CA 1
ATOM 3474 C C . GLY A 1 430 ? 14.875 -20.323 5.909 1.00 88.38 430 GLY A C 1
ATOM 3475 O O . GLY A 1 430 ? 15.772 -19.711 6.476 1.00 88.38 430 GLY A O 1
ATOM 3476 N N . LEU A 1 431 ? 14.144 -19.758 4.941 1.00 88.38 431 LEU A N 1
ATOM 3477 C CA . LEU A 1 431 ? 14.296 -18.353 4.534 1.00 88.38 431 LEU A CA 1
ATOM 3478 C C . LEU A 1 431 ? 13.620 -17.401 5.525 1.00 88.38 431 LEU A C 1
ATOM 3480 O O . LEU A 1 431 ? 14.131 -16.314 5.776 1.00 88.38 431 LEU A O 1
ATOM 3484 N N . ILE A 1 432 ? 12.490 -17.811 6.101 1.00 89.00 432 ILE A N 1
ATOM 3485 C CA . ILE A 1 432 ? 11.750 -17.034 7.101 1.00 89.00 432 ILE A CA 1
ATOM 3486 C C . ILE A 1 432 ? 12.598 -16.862 8.365 1.00 89.00 432 ILE A C 1
ATOM 3488 O O . ILE A 1 432 ? 12.656 -15.769 8.920 1.00 89.00 432 ILE A O 1
ATOM 3492 N N . GLN A 1 433 ? 13.328 -17.902 8.775 1.00 86.31 433 GLN A N 1
ATOM 3493 C CA . GLN A 1 433 ? 14.242 -17.847 9.920 1.00 86.31 433 GLN A CA 1
ATOM 3494 C C . GLN A 1 433 ? 15.433 -16.889 9.721 1.00 86.31 433 GLN A C 1
ATOM 3496 O O . GLN A 1 433 ? 16.051 -16.483 10.702 1.00 86.31 433 GLN A O 1
ATOM 3501 N N . LEU A 1 434 ? 15.757 -16.502 8.479 1.00 89.06 434 LEU A N 1
ATOM 3502 C CA . LEU A 1 434 ? 16.807 -15.516 8.187 1.00 89.06 434 LEU A CA 1
ATOM 3503 C C . LEU A 1 434 ? 16.335 -14.065 8.345 1.00 89.06 434 LEU A C 1
ATOM 3505 O O . LEU A 1 434 ? 17.158 -13.150 8.274 1.00 89.06 434 LEU A O 1
ATOM 3509 N N . ILE A 1 435 ? 15.032 -13.834 8.527 1.00 85.31 435 ILE A N 1
ATOM 3510 C CA . ILE A 1 435 ? 14.491 -12.488 8.707 1.00 85.31 435 ILE A CA 1
ATOM 3511 C C . ILE A 1 435 ? 15.017 -11.928 10.040 1.00 85.31 435 ILE A C 1
ATOM 3513 O O . ILE A 1 435 ? 14.813 -12.551 11.084 1.00 85.31 435 ILE A O 1
ATOM 3517 N N . PRO A 1 436 ? 15.696 -10.761 10.037 1.00 83.12 436 PRO A N 1
ATOM 3518 C CA . PRO A 1 436 ? 16.204 -10.153 11.261 1.00 83.12 436 PRO A CA 1
ATOM 3519 C C . PRO A 1 436 ? 15.097 -9.939 12.294 1.00 83.12 436 PRO A C 1
ATOM 3521 O O . PRO A 1 436 ? 14.012 -9.479 11.946 1.00 83.12 436 PRO A O 1
ATOM 3524 N N . SER A 1 437 ? 15.404 -10.150 13.577 1.00 76.75 437 SER A N 1
ATOM 3525 C CA . SER A 1 437 ? 14.453 -9.983 14.692 1.00 76.75 437 SER A CA 1
ATOM 3526 C C . SER A 1 437 ? 13.901 -8.560 14.857 1.00 76.75 437 SER A C 1
ATOM 3528 O O . SER A 1 437 ? 12.997 -8.338 15.655 1.00 76.75 437 SER A O 1
ATOM 3530 N N . MET A 1 438 ? 14.445 -7.590 14.118 1.00 75.25 438 MET A N 1
ATOM 3531 C CA . MET A 1 438 ? 13.921 -6.227 14.010 1.00 75.25 438 MET A CA 1
ATOM 3532 C C . MET A 1 438 ? 12.607 -6.157 13.211 1.00 75.25 438 MET A C 1
ATOM 3534 O O . MET A 1 438 ? 11.888 -5.167 13.322 1.00 75.25 438 MET A O 1
ATOM 3538 N N . PHE A 1 439 ? 12.286 -7.176 12.412 1.00 85.19 439 PHE A N 1
ATOM 3539 C CA . PHE A 1 439 ? 11.075 -7.227 11.596 1.00 85.19 439 PHE A CA 1
ATOM 3540 C C . PHE A 1 439 ? 10.114 -8.297 12.110 1.00 85.19 439 PHE A C 1
ATOM 3542 O O . PHE A 1 439 ? 10.537 -9.386 12.496 1.00 85.19 439 PHE A O 1
ATOM 3549 N N . ILE A 1 440 ? 8.810 -8.008 12.070 1.00 85.38 440 ILE A N 1
ATOM 3550 C CA . ILE A 1 440 ? 7.784 -8.994 12.429 1.00 85.38 440 ILE A CA 1
ATOM 3551 C C . ILE A 1 440 ? 7.360 -9.755 11.183 1.00 85.38 440 ILE A C 1
ATOM 3553 O O . ILE A 1 440 ? 6.902 -9.168 10.202 1.00 85.38 440 ILE A O 1
ATOM 3557 N N . TYR A 1 441 ? 7.458 -11.076 11.258 1.00 90.62 441 TYR A N 1
ATOM 3558 C CA . TYR A 1 441 ? 6.854 -11.974 10.290 1.00 90.62 441 TYR A CA 1
ATOM 3559 C C . TYR A 1 441 ? 5.487 -12.449 10.795 1.00 90.62 441 TYR A C 1
ATOM 3561 O O . TYR A 1 441 ? 5.400 -13.058 11.861 1.00 90.62 441 TYR A O 1
ATOM 3569 N N . TYR A 1 442 ? 4.426 -12.194 10.030 1.00 91.75 442 TYR A N 1
ATOM 3570 C CA . TYR A 1 442 ? 3.061 -12.593 10.374 1.00 91.75 442 TYR A CA 1
ATOM 3571 C C . TYR A 1 442 ? 2.727 -13.926 9.702 1.00 91.75 442 TYR A C 1
ATOM 3573 O O . TYR A 1 442 ? 2.490 -13.959 8.492 1.00 91.75 442 TYR A O 1
ATOM 3581 N N . LYS A 1 443 ? 2.702 -15.014 10.481 1.00 91.50 443 LYS A N 1
ATOM 3582 C CA . LYS A 1 443 ? 2.342 -16.351 9.987 1.00 91.50 443 LYS A CA 1
ATOM 3583 C C . LYS A 1 443 ? 0.854 -16.440 9.657 1.00 91.50 443 LYS A C 1
ATOM 3585 O O . LYS A 1 443 ? 0.014 -15.878 10.364 1.00 91.50 443 LYS A O 1
ATOM 3590 N N . GLU A 1 444 ? 0.514 -17.211 8.631 1.00 92.00 444 GLU A N 1
ATOM 3591 C CA . GLU A 1 444 ? -0.877 -17.438 8.224 1.00 92.00 444 GLU A CA 1
ATOM 3592 C C . GLU A 1 444 ? -1.719 -18.083 9.332 1.00 92.00 444 GLU A C 1
ATOM 3594 O O . GLU A 1 444 ? -2.899 -17.755 9.478 1.00 92.00 444 GLU A O 1
ATOM 3599 N N . VAL A 1 445 ? -1.119 -18.967 10.138 1.00 87.88 445 VAL A N 1
ATOM 3600 C CA . VAL A 1 445 ? -1.804 -19.640 11.254 1.00 87.88 445 VAL A CA 1
ATOM 3601 C C . VAL A 1 445 ? -2.383 -18.633 12.249 1.00 87.88 445 VAL A C 1
ATOM 3603 O O . VAL A 1 445 ? -3.506 -18.829 12.711 1.00 87.88 445 VAL A O 1
ATOM 3606 N N . ASP A 1 446 ? -1.666 -17.544 12.518 1.00 87.38 446 ASP A N 1
ATOM 3607 C CA . ASP A 1 446 ? -2.104 -16.493 13.438 1.00 87.38 446 ASP A CA 1
ATOM 3608 C C . ASP A 1 446 ? -3.020 -15.489 12.720 1.00 87.38 446 ASP A C 1
ATOM 3610 O O . ASP A 1 446 ? -4.081 -15.102 13.221 1.00 87.38 446 ASP A O 1
ATOM 3614 N N . ALA A 1 447 ? -2.652 -15.109 11.493 1.00 87.50 447 ALA A N 1
ATOM 3615 C CA . ALA A 1 447 ? -3.347 -14.076 10.734 1.00 87.50 447 ALA A CA 1
ATOM 3616 C C . ALA A 1 447 ? -4.746 -14.492 10.252 1.00 87.50 447 ALA A C 1
ATOM 3618 O O . ALA A 1 447 ? -5.634 -13.643 10.155 1.00 87.50 447 ALA A O 1
ATOM 3619 N N . LYS A 1 448 ? -4.995 -15.782 9.976 1.00 87.12 448 LYS A N 1
ATOM 3620 C CA . LYS A 1 448 ? -6.307 -16.244 9.480 1.00 87.12 448 LYS A CA 1
ATOM 3621 C C . LYS A 1 448 ? -7.448 -15.955 10.454 1.00 87.12 448 LYS A C 1
ATOM 3623 O O . LYS A 1 448 ? -8.553 -15.642 10.013 1.00 87.12 448 LYS A O 1
ATOM 3628 N N . HIS A 1 449 ? -7.183 -16.039 11.758 1.00 81.38 449 HIS A N 1
ATOM 3629 C CA . HIS A 1 449 ? -8.178 -15.772 12.795 1.00 81.38 449 HIS A CA 1
ATOM 3630 C C . HIS A 1 449 ? -8.495 -14.282 12.867 1.00 81.38 449 HIS A C 1
ATOM 3632 O O . HIS A 1 449 ? -9.666 -13.910 12.869 1.00 81.38 449 HIS A O 1
ATOM 3638 N N . ILE A 1 450 ? -7.459 -13.440 12.811 1.00 81.94 450 ILE A N 1
ATOM 3639 C CA . ILE A 1 450 ? -7.598 -11.982 12.749 1.00 81.94 450 ILE A CA 1
ATOM 3640 C C . ILE A 1 450 ? -8.422 -11.607 11.516 1.00 81.94 450 ILE A C 1
ATOM 3642 O O . ILE A 1 450 ? -9.475 -11.001 11.653 1.00 81.94 450 ILE A O 1
ATOM 3646 N N . ARG A 1 451 ? -8.037 -12.080 10.328 1.00 83.44 451 ARG A N 1
ATOM 3647 C CA . ARG A 1 451 ? -8.728 -11.798 9.060 1.00 83.44 451 ARG A CA 1
ATOM 3648 C C . ARG A 1 451 ? -10.215 -12.184 9.052 1.00 83.44 451 ARG A C 1
ATOM 3650 O O . ARG A 1 451 ? -10.994 -11.562 8.338 1.00 83.44 451 ARG A O 1
ATOM 3657 N N . GLN A 1 452 ? -10.609 -13.216 9.800 1.00 77.31 452 GLN A N 1
ATOM 3658 C CA . GLN A 1 452 ? -11.998 -13.691 9.865 1.00 77.31 452 GLN A CA 1
ATOM 3659 C C . GLN A 1 452 ? -12.826 -13.040 10.982 1.00 77.31 452 GLN A C 1
ATOM 3661 O O . GLN A 1 452 ? -14.049 -12.998 10.864 1.00 77.31 452 GLN A O 1
ATOM 3666 N N . GLN A 1 453 ? -12.189 -12.589 12.066 1.00 65.62 453 GLN A N 1
ATOM 3667 C CA . GLN A 1 453 ? -12.872 -12.151 13.291 1.00 65.62 453 GLN A CA 1
ATOM 3668 C C . GLN A 1 453 ? -12.699 -10.661 13.599 1.00 65.62 453 GLN A C 1
ATOM 3670 O O . GLN A 1 453 ? -13.476 -10.121 14.382 1.00 65.62 453 GLN A O 1
ATOM 3675 N N . SER A 1 454 ? -11.702 -9.985 13.023 1.00 61.91 454 SER A N 1
ATOM 3676 C CA . SER A 1 454 ? -11.459 -8.571 13.301 1.00 61.91 454 SER A CA 1
ATOM 3677 C C . SER A 1 454 ? -12.478 -7.695 12.580 1.00 61.91 454 SER A C 1
ATOM 3679 O O . SER A 1 454 ? -12.528 -7.689 11.347 1.00 61.91 454 SER A O 1
ATOM 3681 N N . GLU A 1 455 ? -13.239 -6.905 13.335 1.00 64.81 455 GLU A N 1
ATOM 3682 C CA . GLU A 1 455 ? -13.941 -5.758 12.767 1.00 64.81 455 GLU A CA 1
ATOM 3683 C C . GLU A 1 455 ? -12.916 -4.742 12.255 1.00 64.81 455 GLU A C 1
ATOM 3685 O O . GLU A 1 455 ? -11.872 -4.501 12.869 1.00 64.81 455 GLU A O 1
ATOM 3690 N N . TYR A 1 456 ? -13.190 -4.165 11.087 1.00 75.56 456 TYR A N 1
ATOM 3691 C CA . TYR A 1 456 ? -12.314 -3.162 10.507 1.00 75.56 456 TYR A CA 1
ATOM 3692 C C . TYR A 1 456 ? -12.256 -1.919 11.404 1.00 75.56 456 TYR A C 1
ATOM 3694 O O . TYR A 1 456 ? -13.266 -1.258 11.635 1.00 75.56 456 TYR A O 1
ATOM 3702 N N . VAL A 1 457 ? -11.056 -1.566 11.865 1.00 70.44 457 VAL A N 1
ATOM 3703 C CA . VAL A 1 457 ? -10.806 -0.308 12.583 1.00 70.44 457 VAL A CA 1
ATOM 3704 C C . VAL A 1 457 ? -10.652 0.821 11.562 1.00 70.44 457 VAL A C 1
ATOM 3706 O O . VAL A 1 457 ? -9.948 0.647 10.572 1.00 70.44 457 VAL A O 1
ATOM 3709 N N . SER A 1 458 ? -11.261 1.987 11.783 1.00 71.69 458 SER A N 1
ATOM 3710 C CA . SER A 1 458 ? -11.115 3.134 10.870 1.00 71.69 458 SER A CA 1
ATOM 3711 C C . SER A 1 458 ? -9.645 3.554 10.729 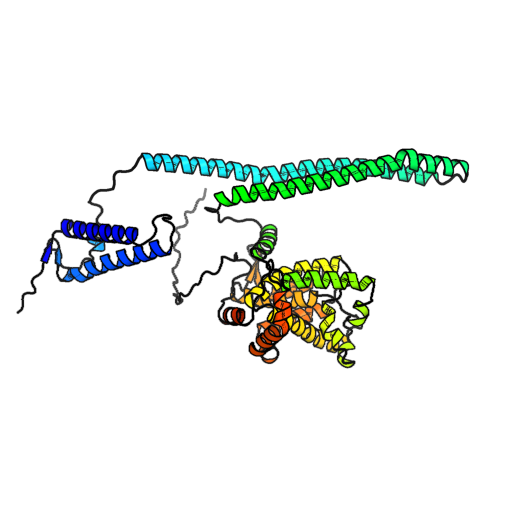1.00 71.69 458 SER A C 1
ATOM 3713 O O . SER A 1 458 ? -8.896 3.567 11.706 1.00 71.69 458 SER A O 1
ATOM 3715 N N . ILE A 1 459 ? -9.217 3.950 9.526 1.00 65.44 459 ILE A N 1
ATOM 3716 C CA . ILE A 1 459 ? -7.868 4.511 9.292 1.00 65.44 459 ILE A CA 1
ATOM 3717 C C . ILE A 1 459 ? -7.676 5.836 10.042 1.00 65.44 459 ILE A C 1
ATOM 3719 O O . ILE A 1 459 ? -6.551 6.208 10.371 1.00 65.44 459 ILE A O 1
ATOM 3723 N N . PHE A 1 460 ? -8.771 6.538 10.339 1.00 60.09 460 PHE A N 1
ATOM 3724 C CA . PHE A 1 460 ? -8.752 7.820 11.040 1.00 60.09 460 PHE A CA 1
ATOM 3725 C C . PHE A 1 460 ? -8.822 7.686 12.567 1.00 60.09 460 PHE A C 1
ATOM 3727 O O . PHE A 1 460 ? -8.803 8.703 13.261 1.00 60.09 460 PHE A O 1
ATOM 3734 N N . GLU A 1 461 ? -8.923 6.467 13.100 1.00 46.88 461 GLU A N 1
ATOM 3735 C CA . GLU A 1 461 ? -8.815 6.206 14.536 1.00 46.88 461 GLU A CA 1
ATOM 3736 C C . GLU A 1 461 ? -7.400 5.715 14.882 1.00 46.88 461 GLU A C 1
ATOM 3738 O O . GLU A 1 461 ? -6.809 4.959 14.107 1.00 46.88 461 GLU A O 1
ATOM 3743 N N . PRO A 1 462 ? -6.809 6.161 16.009 1.00 39.03 462 PRO A N 1
ATOM 3744 C CA . PRO A 1 462 ? -5.509 5.658 16.437 1.00 39.03 462 PRO A CA 1
ATOM 3745 C C . PRO A 1 462 ? -5.584 4.144 16.664 1.00 39.03 462 PRO A C 1
ATOM 3747 O O . PRO A 1 462 ? -6.554 3.663 17.253 1.00 39.03 462 PRO A O 1
ATOM 3750 N N . PHE A 1 463 ? -4.549 3.407 16.247 1.00 34.84 463 PHE A N 1
ATOM 3751 C CA . PHE A 1 463 ? -4.332 2.021 16.669 1.00 34.84 463 PHE A CA 1
ATOM 3752 C C . PHE A 1 463 ? -4.090 2.014 18.188 1.00 34.84 463 PHE A C 1
ATOM 3754 O O . PHE A 1 463 ? -2.962 2.095 18.656 1.00 34.84 463 PHE A O 1
ATOM 3761 N N . MET A 1 464 ? -5.155 1.967 18.984 1.00 32.00 464 MET A N 1
ATOM 3762 C CA . MET A 1 464 ? -5.049 1.517 20.368 1.00 32.00 464 MET A CA 1
ATOM 3763 C C . MET A 1 464 ? -4.839 0.006 20.309 1.00 32.00 464 MET A C 1
ATOM 3765 O O . MET A 1 464 ? -5.636 -0.695 19.688 1.00 32.00 464 MET A O 1
ATOM 3769 N N . ASN A 1 465 ? -3.747 -0.472 20.904 1.00 30.61 465 ASN A N 1
ATOM 3770 C CA . ASN A 1 465 ? -3.417 -1.889 21.010 1.00 30.61 465 ASN A CA 1
ATOM 3771 C C . ASN A 1 465 ? -4.659 -2.710 21.380 1.00 30.61 465 ASN A C 1
ATOM 3773 O O . ASN A 1 465 ? -5.286 -2.472 22.412 1.00 30.61 465 ASN A O 1
ATOM 3777 N N . THR A 1 466 ? -5.011 -3.670 20.528 1.00 29.97 466 THR A N 1
ATOM 3778 C CA . THR A 1 466 ? -6.091 -4.620 20.775 1.00 29.97 466 THR A CA 1
ATOM 3779 C C . THR A 1 466 ? -5.648 -5.605 21.856 1.00 29.97 466 THR A C 1
ATOM 3781 O O . THR A 1 466 ? -5.208 -6.713 21.561 1.00 29.97 466 THR A O 1
ATOM 3784 N N . GLU A 1 467 ? -5.755 -5.214 23.123 1.00 27.64 467 GLU A N 1
ATOM 3785 C CA . GLU A 1 467 ? -5.989 -6.197 24.175 1.00 27.64 467 GLU A CA 1
ATOM 3786 C C . GLU A 1 467 ? -7.439 -6.682 24.054 1.00 27.64 467 GLU A C 1
ATOM 3788 O O . GLU A 1 467 ? -8.373 -5.902 23.868 1.00 27.64 467 GLU A O 1
ATOM 3793 N N . ALA A 1 468 ? -7.586 -8.004 24.063 1.00 35.44 468 ALA A N 1
ATOM 3794 C CA . ALA A 1 468 ? -8.798 -8.774 23.824 1.00 35.44 468 ALA A CA 1
ATOM 3795 C C . ALA A 1 468 ? -10.106 -8.131 24.335 1.00 35.44 468 ALA A C 1
ATOM 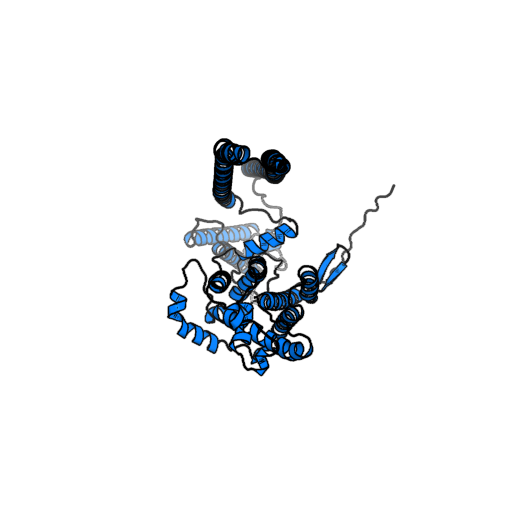3797 O O . ALA A 1 468 ? -10.374 -8.103 25.535 1.00 35.44 468 ALA A O 1
ATOM 3798 N N . SER A 1 469 ? -10.992 -7.742 23.414 1.00 26.92 469 SER A N 1
ATOM 3799 C CA . SER A 1 469 ? -12.403 -7.473 23.705 1.00 26.92 469 SER A CA 1
ATOM 3800 C C . SER A 1 469 ? -13.280 -8.657 23.285 1.00 26.92 469 SER A C 1
ATOM 3802 O O . SER A 1 469 ? -14.058 -8.615 22.336 1.00 26.92 469 SER A O 1
ATOM 3804 N N . THR A 1 470 ? -13.213 -9.745 24.051 1.00 29.30 470 THR A N 1
ATOM 3805 C CA . THR A 1 470 ? -14.383 -10.619 24.191 1.00 29.30 470 THR A CA 1
ATOM 3806 C C . THR A 1 470 ? -15.417 -9.887 25.038 1.00 29.30 470 THR A C 1
ATOM 3808 O O . THR A 1 470 ? -15.309 -9.845 26.261 1.00 29.30 470 THR A O 1
ATOM 3811 N N . GLY A 1 471 ? -16.418 -9.302 24.390 1.00 26.22 471 GLY A N 1
ATOM 3812 C CA . GLY A 1 471 ? -17.546 -8.680 25.071 1.00 26.22 471 GLY A CA 1
ATOM 3813 C C . GLY A 1 471 ? -18.629 -8.303 24.079 1.00 26.22 471 GLY A C 1
ATOM 3814 O O . GLY A 1 471 ? -18.601 -7.220 23.510 1.00 26.22 471 GLY A O 1
ATOM 3815 N N . SER A 1 472 ? -19.578 -9.213 23.859 1.00 29.77 472 SER A N 1
ATOM 3816 C CA . SER A 1 472 ? -20.802 -8.917 23.125 1.00 29.77 472 SER A CA 1
ATOM 3817 C C . SER A 1 472 ? -21.567 -7.788 23.812 1.00 29.77 472 SER A C 1
ATOM 3819 O O . SER A 1 472 ? -21.884 -7.911 24.997 1.00 29.77 472 SER A O 1
ATOM 3821 N N . THR A 1 473 ? -21.993 -6.778 23.064 1.00 26.53 473 THR A N 1
ATOM 3822 C CA . THR A 1 473 ? -23.138 -5.964 23.474 1.00 26.53 473 THR A CA 1
ATOM 3823 C C . THR A 1 473 ? -23.996 -5.588 22.277 1.00 26.53 473 THR A C 1
ATOM 3825 O O . THR A 1 473 ? -23.642 -4.825 21.387 1.00 26.53 473 THR A O 1
ATOM 3828 N N . THR A 1 474 ? -25.172 -6.199 22.311 1.00 25.42 474 THR A N 1
ATOM 3829 C CA . THR A 1 474 ? -26.421 -5.866 21.640 1.00 25.42 474 THR A CA 1
ATOM 3830 C C . THR A 1 474 ? -26.662 -4.368 21.469 1.00 25.42 474 THR A C 1
ATOM 3832 O O . THR A 1 474 ? -26.599 -3.601 22.430 1.00 25.42 474 THR A O 1
ATOM 3835 N N . ALA A 1 475 ? -27.054 -3.994 20.252 1.00 25.83 475 ALA A N 1
ATOM 3836 C CA . ALA A 1 475 ? -27.634 -2.704 19.919 1.00 25.83 475 ALA A CA 1
ATOM 3837 C C . ALA A 1 475 ? -28.879 -2.412 20.776 1.00 25.83 475 ALA A C 1
ATOM 3839 O O . ALA A 1 475 ? -29.846 -3.175 20.759 1.00 25.83 475 ALA A O 1
ATOM 3840 N N . ALA A 1 476 ? -28.873 -1.278 21.475 1.00 25.81 476 ALA A N 1
ATOM 3841 C CA . ALA A 1 476 ? -30.065 -0.677 22.055 1.00 25.81 476 ALA A CA 1
ATOM 3842 C C . ALA A 1 476 ? -30.307 0.681 21.388 1.00 25.81 476 ALA A C 1
ATOM 3844 O O . ALA A 1 476 ? -29.550 1.635 21.557 1.00 25.81 476 ALA A O 1
ATOM 3845 N N . SER A 1 477 ? -31.384 0.743 20.610 1.00 29.30 477 SER A N 1
ATOM 3846 C CA . SER A 1 477 ? -31.998 1.971 20.124 1.00 29.30 477 SER A CA 1
ATOM 3847 C C . SER A 1 477 ? -32.461 2.834 21.299 1.00 29.30 477 SER A C 1
ATOM 3849 O O . SER A 1 477 ? -33.305 2.391 22.079 1.00 29.30 477 SER A O 1
ATOM 3851 N N . VAL A 1 478 ? -32.002 4.081 21.383 1.00 29.50 478 VAL A N 1
ATOM 3852 C CA . VAL A 1 478 ? -32.654 5.099 22.215 1.00 29.50 478 VAL A CA 1
ATOM 3853 C C . VAL A 1 478 ? -32.807 6.370 21.391 1.00 29.50 478 VAL A C 1
ATOM 3855 O O . VAL A 1 478 ? -31.878 7.156 21.231 1.00 29.50 478 VAL A O 1
ATOM 3858 N N . GLY A 1 479 ? -34.012 6.550 20.850 1.00 33.44 479 GLY A N 1
ATOM 3859 C CA . GLY A 1 479 ? -34.511 7.864 20.476 1.00 33.44 479 GLY A CA 1
ATOM 3860 C C . GLY A 1 479 ? -34.818 8.651 21.747 1.00 33.44 479 GLY A C 1
ATOM 3861 O O . GLY A 1 479 ? -35.609 8.211 22.577 1.00 33.44 479 GLY A O 1
ATOM 3862 N N . GLY A 1 480 ? -34.186 9.811 21.893 1.00 27.95 480 GLY A N 1
ATOM 3863 C CA . GLY A 1 480 ? -34.462 10.777 22.949 1.00 27.95 480 GLY A CA 1
ATOM 3864 C C . GLY A 1 480 ? -34.404 12.177 22.357 1.00 27.95 480 GLY A C 1
ATOM 3865 O O . GLY A 1 480 ? -33.338 12.647 21.971 1.00 27.95 480 GLY A O 1
ATOM 3866 N N . ALA A 1 481 ? -35.568 12.809 22.230 1.00 28.56 481 ALA A N 1
ATOM 3867 C CA . ALA A 1 481 ? -35.725 14.172 21.751 1.00 28.56 481 ALA A CA 1
ATOM 3868 C C . ALA A 1 481 ? -34.992 15.165 22.668 1.00 28.56 481 ALA A C 1
ATOM 3870 O O . ALA A 1 481 ? -35.200 15.180 23.880 1.00 28.56 481 ALA A O 1
ATOM 3871 N N . PHE A 1 482 ? -34.160 16.020 22.078 1.00 29.83 482 PHE A N 1
ATOM 3872 C CA . PHE A 1 482 ? -33.486 17.113 22.770 1.00 29.83 482 PHE A CA 1
ATOM 3873 C C . PHE A 1 482 ? -34.419 18.334 22.831 1.00 29.83 482 PHE A C 1
ATOM 3875 O O . PHE A 1 482 ? -34.641 19.001 21.821 1.00 29.83 482 PHE A O 1
ATOM 3882 N N . GLN A 1 483 ? -34.978 18.633 24.008 1.00 36.22 483 GLN A N 1
ATOM 3883 C CA . GLN A 1 483 ? -35.559 19.945 24.317 1.00 36.22 483 GLN A CA 1
ATOM 3884 C C . GLN A 1 483 ? -34.497 20.803 25.014 1.00 36.22 483 GLN A C 1
ATOM 3886 O O . GLN A 1 483 ? -34.293 20.695 26.220 1.00 36.22 483 GLN A O 1
ATOM 3891 N N . GLY A 1 484 ? -33.821 21.660 24.249 1.00 34.47 484 GLY A N 1
ATOM 3892 C CA . GLY A 1 484 ? -32.977 22.728 24.784 1.00 34.47 484 GLY A CA 1
ATOM 3893 C C . GLY A 1 484 ? -33.725 24.059 24.760 1.00 34.47 484 GLY A C 1
ATOM 3894 O O . GLY A 1 484 ? -34.167 24.498 23.700 1.00 34.47 484 GLY A O 1
ATOM 3895 N N . GLN A 1 485 ? -33.875 24.701 25.921 1.00 37.22 485 GLN A N 1
ATOM 3896 C CA . GLN A 1 485 ? -34.403 26.061 26.049 1.00 37.22 485 GLN A CA 1
ATOM 3897 C C . GLN A 1 485 ? -33.429 27.069 25.420 1.00 37.22 485 GLN A C 1
ATOM 3899 O O . GLN A 1 485 ? -32.331 27.285 25.930 1.00 37.22 485 GLN A O 1
ATOM 3904 N N . GLY A 1 486 ? -33.835 27.700 24.318 1.00 36.53 486 GLY A N 1
ATOM 3905 C CA . GLY A 1 486 ? -33.118 28.830 23.732 1.00 36.53 486 GLY A CA 1
ATOM 3906 C C . GLY A 1 486 ? -33.369 30.110 24.529 1.00 36.53 486 GLY A C 1
ATOM 3907 O O . GLY A 1 486 ? -34.507 30.563 24.629 1.00 36.53 486 GLY A O 1
ATOM 3908 N N . HIS A 1 487 ? -32.307 30.707 25.069 1.00 35.50 487 HIS A N 1
ATOM 3909 C CA . HIS A 1 487 ? -32.314 32.113 25.467 1.00 35.50 487 HIS A CA 1
ATOM 3910 C C . HIS A 1 487 ? -32.072 32.972 24.222 1.00 35.50 487 HIS A C 1
ATOM 3912 O O . HIS A 1 487 ? -31.033 32.865 23.574 1.00 35.50 487 HIS A O 1
ATOM 3918 N N . VAL A 1 488 ? -33.047 33.817 23.890 1.00 39.59 488 VAL A N 1
ATOM 3919 C CA . VAL A 1 488 ? -32.929 34.848 22.855 1.00 39.59 488 VAL A CA 1
ATOM 3920 C C . VAL A 1 488 ? -32.220 36.046 23.477 1.00 39.59 488 VAL A C 1
ATOM 3922 O O . VAL A 1 488 ? -32.729 36.627 24.433 1.00 39.59 488 VAL A O 1
ATOM 3925 N N . VAL A 1 489 ? -31.061 36.426 22.942 1.00 37.56 489 VAL A N 1
ATOM 3926 C CA . VAL A 1 489 ? -30.439 37.720 23.241 1.00 37.56 489 VAL A CA 1
ATOM 3927 C C . VAL A 1 489 ? -30.653 38.611 22.029 1.00 37.56 489 VAL A C 1
ATOM 3929 O O . VAL A 1 489 ? -30.078 38.379 20.969 1.00 37.56 489 VAL A O 1
ATOM 3932 N N . GLY A 1 490 ? -31.512 39.609 22.194 1.00 48.97 490 GLY A N 1
ATOM 3933 C CA . GLY A 1 490 ? -31.638 40.733 21.282 1.00 48.97 490 GLY A CA 1
ATOM 3934 C C . GLY A 1 490 ? -31.906 41.997 22.085 1.00 48.97 490 GLY A C 1
ATOM 3935 O O . GLY A 1 490 ? -32.933 42.067 22.758 1.00 48.97 490 GLY A O 1
ATOM 3936 N N . VAL A 1 491 ? -30.970 42.946 22.011 1.00 40.19 491 VAL A N 1
ATOM 3937 C CA . VAL A 1 491 ? -31.192 44.362 21.666 1.00 40.19 491 VAL A CA 1
ATOM 3938 C C . VAL A 1 491 ? -29.989 44.803 20.845 1.00 40.19 491 VAL A C 1
ATOM 3940 O O . VAL A 1 491 ? -28.857 44.502 21.289 1.00 40.19 491 V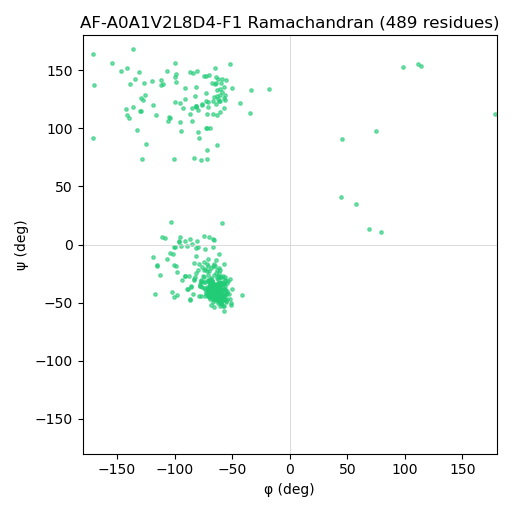AL A O 1
#

pLDDT: mean 76.21, std 19.95, range [25.42, 98.38]

Foldseek 3Di:
DDDQQAAEDELVVLVVVLVVQLVVVVVVLCVPDPPPDPPPPVSVVVSVVSNVVSQVVSQVCLCRHQYPPDDNPDGNVVVVPPPPDDDDPDDPVVVVVVVVVVVVVVVVVVVVVCCVPVVVVVVVVVVVVVVVVVVVVVVVVVVVVVVVVVVPPDDDPVVVVVVVVCCVVPVVVVVVVVVVVVVVVVVVVVVVVVVVVVVCVVVVVVPPPDDDDDDDDVVLVVVLLVLLVPDLFAQCLVVLLVQLVVQAVVCVVPVVQVLQWAWLCCVVVVSVSNLQCQASDDDDDVQSVVQSVLCSSLLRVCCVQAFDLLSVVVLRVLSNQLSVCCSVVCVPPHGDIGHHNLLQSLLSQLQLLLLQCVVVQWDDPDPPDIDGSNCVSVVVLVVCCVVPVVHDSSSSVSSNVNSVCVNVCVCVVVRDDLVVSQVVCVVCVVVVVVRDPSHDGGRSVNNVCSNVPPRDDHSSDRPDDDDDPPDDDDDDDDDDDDDDDDDDDDD

InterPro domains:
  IPR013950 Kinetochore Mis14/Nsl1 [PF08641] (61-195)
  IPR022764 Peptidase S54, rhomboid domain [PF01694] (272-411)
  IPR035952 Rhomboid-like superfamily [G3DSA:1.20.1540.10] (234-414)
  IPR035952 Rhomboid-like superfamily [SSF144091] (237-414)

Radius of gyration: 35.16 Å; Cα contacts (8 Å, |Δi|>4): 379; chains: 1; bounding box: 96×69×94 Å

Solvent-accessible surface area (backbone atoms only — not comparable to full-atom values): 28174 Å² total; per-residue (Å²): 133,86,79,78,82,61,46,79,43,49,66,66,57,53,51,50,50,53,50,51,52,54,49,52,50,49,54,52,49,56,72,78,39,82,77,87,52,96,76,43,67,65,61,54,50,52,51,50,55,51,52,52,50,55,51,49,52,55,57,68,45,36,85,51,42,37,45,77,86,49,72,74,83,64,57,61,66,67,68,69,66,51,87,86,67,81,79,76,80,80,56,65,67,60,51,52,51,52,52,51,49,53,53,51,52,50,52,52,49,52,51,51,52,48,46,68,58,49,49,61,51,52,53,48,51,56,49,50,52,54,49,51,54,54,49,53,54,52,51,52,50,51,50,54,52,49,56,61,57,69,63,70,84,64,99,51,79,71,56,57,56,55,46,56,45,46,43,61,73,57,48,47,58,54,53,53,52,52,50,51,52,50,55,49,52,52,50,52,53,47,53,51,56,56,51,49,54,58,54,48,59,63,50,54,75,75,49,83,68,82,82,92,78,91,74,58,73,73,59,42,55,53,45,50,52,50,57,69,51,65,62,68,47,43,40,56,44,55,48,46,54,52,49,39,49,51,48,46,58,46,38,79,81,43,72,50,52,79,68,20,41,30,36,25,59,33,69,82,71,64,38,60,58,19,39,50,40,12,42,54,31,57,96,44,70,68,62,45,49,54,35,43,67,64,30,38,63,53,42,37,56,47,26,73,39,47,3,37,64,51,42,56,52,47,54,42,52,48,38,36,62,19,37,51,59,39,15,65,54,25,59,82,74,47,84,64,68,45,63,28,44,50,30,57,35,28,16,49,43,26,30,52,27,48,59,34,25,76,79,45,49,55,44,76,79,49,103,87,43,72,45,55,29,63,52,46,52,59,53,51,49,52,51,48,47,67,77,38,75,91,54,61,61,64,50,34,50,32,10,26,51,44,14,40,38,49,67,74,51,75,39,63,87,73,53,79,57,67,72,58,51,46,51,50,49,65,74,39,41,77,62,58,71,66,55,56,89,72,37,39,77,40,53,49,85,64,14,53,56,44,59,74,68,58,77,85,74,53,88,90,50,80,88,68,81,84,70,86,78,90,70,93,78,81,91,76,91,75,91,73,87,84,86,75,87,79,83,85,88,85,132

Nearest PDB structures (foldseek):
  6pj5-assembly1_A  TM=7.570E-01  e=5.952E-06  Escherichia coli
  5f5k-assembly1_A  TM=7.503E-01  e=1.088E-05  Escherichia coli
  6pjq-assembly1_A  TM=7.594E-01  e=2.199E-05  Escherichia coli
  5f5b-assembly1_A  TM=7.365E-01  e=1.265E-05  Escherichia coli
  2nrf-assembly1_B  TM=7.047E-01  e=1.044E-04  Escherichia coli

Mean predicted aligned error: 20.79 Å

Sequence (491 aa):
MDHHKKITLNLRDVKHLQSQFTKDATNKLNLYLPTTDNSDPLKNRVSELVNDFIFEIFERSKDSLEIDGSDGSTSLRKMLENPTNEVEPFDFSLQEQVRKLYQEVENETIRLTKLRKETPQNFRSTYEESFQKSFSVLQEFQKEIEELETAKYDDDDSVLIEREKTFTEQVKPKLEEMTFQYEESIKTLKEIKDNFHQQTSTQAFSVSINSKMDASFPQRALKHVVDSLEGYPPALSIGLPIFLTLIYIANFVVDINAQISLSPSSLFNLDLNRLSFYPVGHLGLLHLLFNIFGLLPMICRFERTHGTVYTGVMLNLFAVLAAIPYCTIGYFLTSASVLGSSGWFFSFLAYFAYEESKVKPTIQLTPTHTFPTLFIPFVTLLVIGILMPGSSLLGHLFGLLVGYAYSFGYMNKLVPPSWIIEKIEEKADGLIQLIPSMFIYYKEVDAKHIRQQSEYVSIFEPFMNTEASTGSTTAASVGGAFQGQGHVVGV